Protein AF-0000000068213707 (afdb_homodimer)

Structure (mmCIF, N/CA/C/O backbone):
data_AF-0000000068213707-model_v1
#
loop_
_entity.id
_entity.type
_entity.pdbx_description
1 polymer 'Programmed cell death protein 10 dimerisation domain-containing protein'
#
loop_
_atom_site.group_PDB
_atom_site.id
_atom_site.type_symbol
_atom_site.label_atom_id
_atom_site.label_alt_id
_atom_site.label_comp_id
_atom_site.label_asym_id
_atom_site.label_entity_id
_atom_site.label_seq_id
_atom_site.pdbx_PDB_ins_code
_atom_site.Cartn_x
_atom_site.Cartn_y
_atom_site.Cartn_z
_atom_site.occupancy
_atom_site.B_iso_or_equiv
_atom_site.auth_seq_id
_atom_site.auth_comp_id
_atom_site.auth_asym_id
_atom_site.auth_atom_id
_atom_site.pdbx_PDB_model_num
ATOM 1 N N . MET A 1 1 ? -12.883 -13.383 -18.891 1 27.22 1 MET A N 1
ATOM 2 C CA . MET A 1 1 ? -11.75 -12.531 -18.531 1 27.22 1 MET A CA 1
ATOM 3 C C . MET A 1 1 ? -10.477 -13.016 -19.203 1 27.22 1 MET A C 1
ATOM 5 O O . MET A 1 1 ? -9.953 -14.07 -18.859 1 27.22 1 MET A O 1
ATOM 9 N N . THR A 1 2 ? -10.312 -12.805 -20.391 1 33.91 2 THR A N 1
ATOM 10 C CA . THR A 1 2 ? -9.164 -13.234 -21.188 1 33.91 2 THR A CA 1
ATOM 11 C C . THR A 1 2 ? -7.863 -12.719 -20.594 1 33.91 2 THR A C 1
ATOM 13 O O . THR A 1 2 ? -7.723 -11.523 -20.328 1 33.91 2 THR A O 1
ATOM 16 N N . MET A 1 3 ? -7.152 -13.453 -19.938 1 39.72 3 MET A N 1
ATOM 17 C CA . MET A 1 3 ? -5.832 -13.43 -19.312 1 39.72 3 MET A CA 1
ATOM 18 C C . MET A 1 3 ? -4.848 -12.633 -20.156 1 39.72 3 MET A C 1
ATOM 20 O O . MET A 1 3 ? -3.637 -12.695 -19.938 1 39.72 3 MET A O 1
ATOM 24 N N . GLY A 1 4 ? -5.141 -12.203 -21.312 1 39.91 4 GLY A N 1
ATOM 25 C CA . GLY A 1 4 ? -4.125 -11.914 -22.312 1 39.91 4 GLY A CA 1
ATOM 26 C C . GLY A 1 4 ? -3.174 -10.812 -21.891 1 39.91 4 GLY A C 1
ATOM 27 O O . GLY A 1 4 ? -1.956 -11 -21.891 1 39.91 4 GLY A O 1
ATOM 28 N N . ASP A 1 5 ? -3.576 -9.492 -22.047 1 49.94 5 ASP A N 1
ATOM 29 C CA . ASP A 1 5 ? -2.602 -8.414 -22.188 1 49.94 5 ASP A CA 1
ATOM 30 C C . ASP A 1 5 ? -2.102 -7.934 -20.828 1 49.94 5 ASP A C 1
ATOM 32 O O . ASP A 1 5 ? -1.179 -7.121 -20.75 1 49.94 5 ASP A O 1
ATOM 36 N N . GLU A 1 6 ? -2.645 -8.438 -19.672 1 70.81 6 GLU A N 1
ATOM 37 C CA . GLU A 1 6 ? -2.225 -7.906 -18.375 1 70.81 6 GLU A CA 1
ATOM 38 C C . GLU A 1 6 ? -1.197 -8.82 -17.703 1 70.81 6 GLU A C 1
ATOM 40 O O . GLU A 1 6 ? -1.205 -10.031 -17.922 1 70.81 6 GLU A O 1
ATOM 45 N N . THR A 1 7 ? -0.16 -8.289 -17.219 1 87.69 7 THR A N 1
ATOM 46 C CA . THR A 1 7 ? 0.904 -8.984 -16.5 1 87.69 7 THR A CA 1
ATOM 47 C C . THR A 1 7 ? 0.331 -9.828 -15.375 1 87.69 7 THR A C 1
ATOM 49 O O . THR A 1 7 ? -0.698 -9.484 -14.789 1 87.69 7 THR A O 1
ATOM 52 N N . PRO A 1 8 ? 0.775 -11.078 -15.25 1 95.12 8 PRO A N 1
ATOM 53 C CA . PRO A 1 8 ? 0.293 -11.953 -14.18 1 95.12 8 PRO A CA 1
ATOM 54 C C . PRO A 1 8 ? 0.29 -11.273 -12.812 1 95.12 8 PRO A C 1
ATOM 56 O O . PRO A 1 8 ? -0.502 -11.641 -11.938 1 95.12 8 PRO A O 1
ATOM 59 N N . VAL A 1 9 ? 1.094 -10.273 -12.656 1 96.19 9 VAL A N 1
ATOM 60 C CA . VAL A 1 9 ? 1.19 -9.57 -11.383 1 96.19 9 VAL A CA 1
ATOM 61 C C . VAL A 1 9 ? -0.154 -8.93 -11.039 1 96.19 9 VAL A C 1
ATOM 63 O O . VAL A 1 9 ? -0.53 -8.836 -9.875 1 96.19 9 VAL A O 1
ATOM 66 N N . THR A 1 10 ? -0.855 -8.516 -12.039 1 95.5 10 THR A N 1
ATOM 67 C CA . THR A 1 10 ? -2.158 -7.887 -11.859 1 95.5 10 THR A CA 1
ATOM 68 C C . THR A 1 10 ? -3.104 -8.812 -11.094 1 95.5 10 THR A C 1
ATOM 70 O O . THR A 1 10 ? -3.873 -8.359 -10.242 1 95.5 10 THR A O 1
ATOM 73 N N . THR A 1 11 ? -2.979 -10.055 -11.344 1 93.69 11 THR A N 1
ATOM 74 C CA . THR A 1 11 ? -3.883 -11.031 -10.75 1 93.69 11 THR A CA 1
ATOM 75 C C . THR A 1 11 ? -3.307 -11.578 -9.445 1 93.69 11 THR A C 1
ATOM 77 O O . THR A 1 11 ? -4.055 -11.891 -8.516 1 93.69 11 THR A O 1
ATOM 80 N N . LEU A 1 12 ? -2.078 -11.609 -9.352 1 95.56 12 LEU A N 1
ATOM 81 C CA . LEU A 1 12 ? -1.441 -12.359 -8.281 1 95.56 12 LEU A CA 1
ATOM 82 C C . LEU A 1 12 ? -1.114 -11.445 -7.098 1 95.56 12 LEU A C 1
ATOM 84 O O . LEU A 1 12 ? -0.845 -11.922 -5.996 1 95.56 12 LEU A O 1
ATOM 88 N N . ILE A 1 13 ? -1.154 -10.195 -7.293 1 96.25 13 ILE A N 1
ATOM 89 C CA . ILE A 1 13 ? -0.683 -9.266 -6.27 1 96.25 13 ILE A CA 1
ATOM 90 C C . ILE A 1 13 ? -1.634 -9.289 -5.074 1 96.25 13 ILE A C 1
ATOM 92 O O . ILE A 1 13 ? -1.196 -9.211 -3.926 1 96.25 13 ILE A O 1
ATOM 96 N N . LEU A 1 14 ? -2.922 -9.375 -5.281 1 95.88 14 LEU A N 1
ATOM 97 C CA . LEU A 1 14 ? -3.891 -9.336 -4.191 1 95.88 14 LEU A CA 1
ATOM 98 C C . LEU A 1 14 ? -3.744 -10.562 -3.293 1 95.88 14 LEU A C 1
ATOM 100 O O . LEU A 1 14 ? -3.506 -10.43 -2.092 1 95.88 14 LEU A O 1
ATOM 104 N N . PRO A 1 15 ? -3.775 -11.758 -3.785 1 94.12 15 PRO A N 1
ATOM 105 C CA . PRO A 1 15 ? -3.676 -12.922 -2.904 1 94.12 15 PRO A CA 1
ATOM 106 C C . PRO A 1 15 ? -2.273 -13.109 -2.33 1 94.12 15 PRO A C 1
ATOM 108 O O . PRO A 1 15 ? -2.117 -13.664 -1.241 1 94.12 15 PRO A O 1
ATOM 111 N N . ILE A 1 16 ? -1.273 -12.656 -3.004 1 95.25 16 ILE A N 1
ATOM 112 C CA . ILE A 1 16 ? 0.091 -12.984 -2.605 1 95.25 16 ILE A CA 1
ATOM 113 C C . ILE A 1 16 ? 0.643 -11.883 -1.697 1 95.25 16 ILE A C 1
ATOM 115 O O . ILE A 1 16 ? 1.45 -12.156 -0.806 1 95.25 16 ILE A O 1
ATOM 119 N N . LEU A 1 17 ? 0.229 -10.664 -1.898 1 96.31 17 LEU A N 1
ATOM 120 C CA . LEU A 1 17 ? 0.832 -9.555 -1.167 1 96.31 17 LEU A CA 1
ATOM 121 C C . LEU A 1 17 ? -0.151 -8.977 -0.157 1 96.31 17 LEU A C 1
ATOM 123 O O . LEU A 1 17 ? 0.104 -9 1.049 1 96.31 17 LEU A O 1
ATOM 127 N N . ILE A 1 18 ? -1.309 -8.555 -0.6 1 96.94 18 ILE A N 1
ATOM 128 C CA . ILE A 1 18 ? -2.211 -7.746 0.219 1 96.94 18 ILE A CA 1
ATOM 129 C C . ILE A 1 18 ? -2.924 -8.641 1.231 1 96.94 18 ILE A C 1
ATOM 131 O O . ILE A 1 18 ? -2.98 -8.32 2.42 1 96.94 18 ILE A O 1
ATOM 135 N N . ARG A 1 19 ? -3.43 -9.789 0.794 1 94.81 19 ARG A N 1
ATOM 136 C CA . ARG A 1 19 ? -4.246 -10.633 1.661 1 94.81 19 ARG A CA 1
ATOM 137 C C . ARG A 1 19 ? -3.439 -11.133 2.854 1 94.81 19 ARG A C 1
ATOM 139 O O . ARG A 1 19 ? -3.912 -11.094 3.99 1 94.81 19 ARG A O 1
ATOM 146 N N . PRO A 1 20 ? -2.262 -11.656 2.605 1 94 20 PRO A N 1
ATOM 147 C CA . PRO A 1 20 ? -1.48 -12.078 3.77 1 94 20 PRO A CA 1
ATOM 148 C C . PRO A 1 20 ? -1.252 -10.945 4.77 1 94 20 PRO A C 1
ATOM 150 O O . PRO A 1 20 ? -1.268 -11.18 5.98 1 94 20 PRO A O 1
ATOM 153 N N . ILE A 1 21 ? -0.995 -9.742 4.34 1 95.94 21 ILE A N 1
ATOM 154 C CA . ILE A 1 21 ? -0.809 -8.594 5.223 1 95.94 21 ILE A CA 1
ATOM 155 C C . ILE A 1 21 ? -2.084 -8.352 6.027 1 95.94 21 ILE A C 1
ATOM 157 O O . ILE A 1 21 ? -2.029 -8.172 7.246 1 95.94 21 ILE A O 1
ATOM 161 N N . LEU A 1 22 ? -3.186 -8.344 5.32 1 95.88 22 LEU A N 1
ATOM 162 C CA . LEU A 1 22 ? -4.461 -8.125 5.992 1 95.88 22 LEU A CA 1
ATOM 163 C C . LEU A 1 22 ? -4.746 -9.242 6.996 1 95.88 22 LEU A C 1
ATOM 165 O O . LEU A 1 22 ? -5.32 -8.992 8.055 1 95.88 22 LEU A O 1
ATOM 169 N N . SER A 1 23 ? -4.379 -10.484 6.652 1 93.25 23 SER A N 1
ATOM 170 C CA . SER A 1 23 ? -4.562 -11.594 7.578 1 93.25 23 SER A CA 1
ATOM 171 C C . SER A 1 23 ? -3.789 -11.375 8.875 1 93.25 23 SER A C 1
ATOM 173 O O . SER A 1 23 ? -4.277 -11.695 9.961 1 93.25 23 SER A O 1
ATOM 175 N N . GLN A 1 24 ? -2.621 -10.875 8.812 1 93.31 24 GLN A N 1
ATOM 176 C CA . GLN A 1 24 ? -1.829 -10.57 9.992 1 93.31 24 GLN A CA 1
ATOM 177 C C . GLN A 1 24 ? -2.48 -9.461 10.812 1 93.31 24 GLN A C 1
ATOM 179 O O . GLN A 1 24 ? -2.49 -9.516 12.047 1 93.31 24 GLN A O 1
ATOM 184 N N . LEU A 1 25 ? -3.033 -8.484 10.102 1 95.38 25 LEU A N 1
ATOM 185 C CA . LEU A 1 25 ? -3.641 -7.336 10.773 1 95.38 25 LEU A CA 1
ATOM 186 C C . LEU A 1 25 ? -4.977 -7.719 11.406 1 95.38 25 LEU A C 1
ATOM 188 O O . LEU A 1 25 ? -5.469 -7.023 12.297 1 95.38 25 LEU A O 1
ATOM 192 N N . GLU A 1 26 ? -5.562 -8.781 10.906 1 93.94 26 GLU A N 1
ATOM 193 C CA . GLU A 1 26 ? -6.84 -9.266 11.422 1 93.94 26 GLU A CA 1
ATOM 194 C C . GLU A 1 26 ? -6.734 -9.656 12.891 1 93.94 26 GLU A C 1
ATOM 196 O O . GLU A 1 26 ? -7.715 -9.578 13.633 1 93.94 26 GLU A O 1
ATOM 201 N N . LYS A 1 27 ? -5.566 -10.086 13.281 1 93.38 27 LYS A N 1
ATOM 202 C CA . LYS A 1 27 ? -5.32 -10.438 14.68 1 93.38 27 LYS A CA 1
ATOM 203 C C . LYS A 1 27 ? -5.48 -9.219 15.586 1 93.38 27 LYS A C 1
ATOM 205 O O . LYS A 1 27 ? -5.785 -9.367 16.781 1 93.38 27 LYS A O 1
ATOM 210 N N . GLN A 1 28 ? -5.29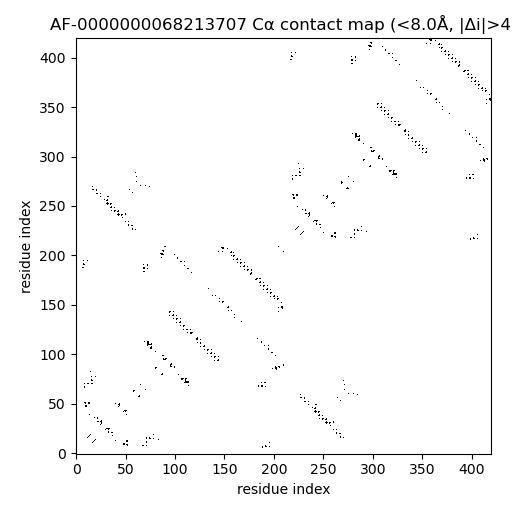3 -8.008 15.094 1 91.44 28 GLN A N 1
ATOM 211 C CA . GLN A 1 28 ? -5.41 -6.777 15.867 1 91.44 28 GLN A CA 1
ATOM 212 C C . GLN A 1 28 ? -6.848 -6.266 15.875 1 91.44 28 GLN A C 1
ATOM 214 O O . GLN A 1 28 ? -7.398 -5.961 16.938 1 91.44 28 GLN A O 1
ATOM 219 N N . ASP A 1 29 ? -7.375 -6.223 14.734 1 92.94 29 ASP A N 1
ATOM 220 C CA . ASP A 1 29 ? -8.773 -5.82 14.641 1 92.94 29 ASP A CA 1
ATOM 221 C C . ASP A 1 29 ? -9.477 -6.527 13.484 1 92.94 29 ASP A C 1
ATOM 223 O O . ASP A 1 29 ? -9.25 -6.199 12.32 1 92.94 29 ASP A O 1
ATOM 227 N N . MET A 1 30 ? -10.383 -7.371 13.766 1 94.44 30 MET A N 1
ATOM 228 C CA . MET A 1 30 ? -11.078 -8.203 12.789 1 94.44 30 MET A CA 1
ATOM 229 C C . MET A 1 30 ? -12.055 -7.371 11.953 1 94.44 30 MET A C 1
ATOM 231 O O . MET A 1 30 ? -12.117 -7.523 10.734 1 94.44 30 MET A O 1
ATOM 235 N N . SER A 1 31 ? -12.758 -6.504 12.578 1 96.19 31 SER A N 1
ATOM 236 C CA . SER A 1 31 ? -13.797 -5.727 11.898 1 96.19 31 SER A CA 1
ATOM 237 C C . SER A 1 31 ? -13.195 -4.789 10.859 1 96.19 31 SER A C 1
ATOM 239 O O . SER A 1 31 ? -13.625 -4.781 9.703 1 96.19 31 SER A O 1
ATOM 241 N N . ALA A 1 32 ? -12.227 -4.023 11.297 1 96.19 32 ALA A N 1
ATOM 242 C CA . ALA A 1 32 ? -11.602 -3.07 10.383 1 96.19 32 ALA A CA 1
ATOM 243 C C . ALA A 1 32 ? -10.914 -3.789 9.227 1 96.19 32 ALA A C 1
ATOM 245 O O . ALA A 1 32 ? -11.008 -3.359 8.078 1 96.19 32 ALA A O 1
ATOM 246 N N . THR A 1 33 ? -10.242 -4.875 9.508 1 96.62 33 THR A N 1
ATOM 247 C CA . THR A 1 33 ? -9.516 -5.621 8.484 1 96.62 33 THR A CA 1
ATOM 248 C C . THR A 1 33 ? -10.492 -6.285 7.512 1 96.62 33 THR A C 1
ATOM 250 O O . THR A 1 33 ? -10.227 -6.348 6.309 1 96.62 33 THR A O 1
ATOM 253 N N . HIS A 1 34 ? -11.555 -6.809 8.008 1 96.5 34 HIS A N 1
ATOM 254 C CA . HIS A 1 34 ? -12.57 -7.418 7.156 1 96.5 34 HIS A CA 1
ATOM 255 C C . HIS A 1 34 ? -13.133 -6.406 6.164 1 96.5 34 HIS A C 1
ATOM 257 O O . HIS A 1 34 ? -13.391 -6.742 5.004 1 96.5 34 HIS A O 1
ATOM 263 N N . THR A 1 35 ? -13.336 -5.188 6.633 1 97.94 35 THR A N 1
ATOM 264 C CA . THR A 1 35 ? -13.828 -4.109 5.777 1 97.94 35 THR A CA 1
ATOM 265 C C . THR A 1 35 ? -12.883 -3.887 4.602 1 97.94 35 THR A C 1
ATOM 267 O O . THR A 1 35 ? -13.32 -3.801 3.453 1 97.94 35 THR A O 1
ATOM 270 N N . LEU A 1 36 ? -11.57 -3.855 4.879 1 97.62 36 LEU A N 1
ATOM 271 C CA . LEU A 1 36 ? -10.578 -3.646 3.826 1 97.62 36 LEU A CA 1
ATOM 272 C C . LEU A 1 36 ? -10.5 -4.863 2.91 1 97.62 36 LEU A C 1
ATOM 274 O O . LEU A 1 36 ? -10.414 -4.723 1.688 1 97.62 36 LEU A O 1
ATOM 278 N N . ARG A 1 37 ? -10.492 -6.027 3.494 1 96.69 37 ARG A N 1
ATOM 279 C CA . ARG A 1 37 ? -10.414 -7.258 2.715 1 96.69 37 ARG A CA 1
ATOM 280 C C . ARG A 1 37 ? -11.555 -7.344 1.706 1 96.69 37 ARG A C 1
ATOM 282 O O . ARG A 1 37 ? -11.328 -7.625 0.527 1 96.69 37 ARG A O 1
ATOM 289 N N . ALA A 1 38 ? -12.773 -7.121 2.184 1 97.62 38 ALA A N 1
ATOM 290 C CA . ALA A 1 38 ? -13.953 -7.168 1.324 1 97.62 38 ALA A CA 1
ATOM 291 C C . ALA A 1 38 ? -13.875 -6.105 0.23 1 97.62 38 ALA A C 1
ATOM 293 O O . ALA A 1 38 ? -14.242 -6.363 -0.919 1 97.62 38 ALA A O 1
ATOM 294 N N . ALA A 1 39 ? -13.445 -4.945 0.583 1 98.44 39 ALA A N 1
ATOM 295 C CA . ALA A 1 39 ? -13.359 -3.838 -0.367 1 98.44 39 ALA A CA 1
ATOM 296 C C . ALA A 1 39 ? -12.328 -4.125 -1.452 1 98.44 39 ALA A C 1
ATOM 298 O O . ALA A 1 39 ? -12.562 -3.842 -2.629 1 98.44 39 ALA A O 1
ATOM 299 N N . PHE A 1 40 ? -11.156 -4.684 -1.078 1 97.94 40 PHE A N 1
ATOM 300 C CA . PHE A 1 40 ? -10.133 -5.047 -2.055 1 97.94 40 PHE A CA 1
ATOM 301 C C . PHE A 1 40 ? -10.672 -6.078 -3.039 1 97.94 40 PHE A C 1
ATOM 303 O O . PHE A 1 40 ? -10.453 -5.965 -4.246 1 97.94 40 PHE A O 1
ATOM 310 N N . THR A 1 41 ? -11.344 -7.059 -2.504 1 96.31 41 THR A N 1
ATOM 311 C CA . THR A 1 41 ? -11.898 -8.109 -3.346 1 96.31 41 THR A CA 1
ATOM 312 C C . THR A 1 41 ? -12.93 -7.539 -4.316 1 96.31 41 THR A C 1
ATOM 314 O O . THR A 1 41 ? -12.875 -7.809 -5.52 1 96.31 41 THR A O 1
ATOM 317 N N . LYS A 1 42 ? -13.82 -6.734 -3.812 1 97.56 42 LYS A N 1
ATOM 318 C CA . LYS A 1 42 ? -14.867 -6.137 -4.633 1 97.56 42 LYS A CA 1
ATOM 319 C C . LYS A 1 42 ? -14.281 -5.195 -5.68 1 97.56 42 LYS A C 1
ATOM 321 O O . LYS A 1 42 ? -14.672 -5.242 -6.848 1 97.56 42 LYS A O 1
ATOM 326 N N . ALA A 1 43 ? -13.391 -4.324 -5.23 1 97.62 43 ALA A N 1
ATOM 327 C CA . ALA A 1 43 ? -12.789 -3.348 -6.137 1 97.62 43 ALA A CA 1
ATOM 328 C C . ALA A 1 43 ? -12 -4.039 -7.246 1 97.62 43 ALA A C 1
ATOM 330 O O . ALA A 1 43 ? -12.07 -3.633 -8.406 1 97.62 43 ALA A O 1
ATOM 331 N N . GLU A 1 44 ? -11.242 -5.09 -6.895 1 96.25 44 GLU A N 1
ATOM 332 C CA . GLU A 1 44 ? -10.445 -5.82 -7.871 1 96.25 44 GLU A CA 1
ATOM 333 C C . GLU A 1 44 ? -11.336 -6.547 -8.883 1 96.25 44 GLU A C 1
ATOM 335 O O . GLU A 1 44 ? -10.969 -6.688 -10.047 1 96.25 44 GLU A O 1
ATOM 340 N N . THR A 1 45 ? -12.445 -7.066 -8.477 1 94.62 45 THR A N 1
ATOM 341 C CA . THR A 1 45 ? -13.398 -7.719 -9.359 1 94.62 45 THR A CA 1
ATOM 342 C C . THR A 1 45 ? -14.008 -6.715 -10.336 1 94.62 45 THR A C 1
ATOM 344 O O . THR A 1 45 ? -14.203 -7.027 -11.516 1 94.62 45 THR A O 1
ATOM 347 N N . THR A 1 46 ? -14.266 -5.504 -9.906 1 95.5 46 THR A N 1
ATOM 348 C CA . THR A 1 46 ? -14.883 -4.449 -10.711 1 95.5 46 THR A CA 1
ATOM 349 C C . THR A 1 46 ? -13.867 -3.863 -11.688 1 95.5 46 THR A C 1
ATOM 351 O O . THR A 1 46 ? -14.211 -3.582 -12.844 1 95.5 46 THR A O 1
ATOM 354 N N . TYR A 1 47 ? -12.695 -3.701 -11.227 1 95.62 47 TYR A N 1
ATOM 355 C CA . TYR A 1 47 ? -11.617 -3.131 -12.031 1 95.62 47 TYR A CA 1
ATOM 356 C C . TYR A 1 47 ? -10.312 -3.887 -11.812 1 95.62 47 TYR A C 1
ATOM 358 O O . TYR A 1 47 ? -9.453 -3.447 -11.047 1 95.62 47 TYR A O 1
ATOM 366 N N . PRO A 1 48 ? -10.156 -4.945 -12.594 1 94.25 48 PRO A N 1
ATOM 367 C CA . PRO A 1 48 ? -8.938 -5.734 -12.453 1 94.25 48 PRO A CA 1
ATOM 368 C C . PRO A 1 48 ? -7.672 -4.902 -12.664 1 94.25 48 PRO A C 1
ATOM 370 O O . PRO A 1 48 ? -7.551 -4.191 -13.664 1 94.25 48 PRO A O 1
ATOM 373 N N . GLY A 1 49 ? -6.777 -4.934 -11.742 1 95.5 49 GLY A N 1
ATOM 374 C CA . GLY A 1 49 ? -5.535 -4.18 -11.82 1 95.5 49 GLY A CA 1
ATOM 375 C C . GLY A 1 49 ? -5.469 -3.041 -10.82 1 95.5 49 GLY A C 1
ATOM 376 O O . GLY A 1 49 ? -4.402 -2.453 -10.617 1 95.5 49 GLY A O 1
ATOM 377 N N . LEU A 1 50 ? -6.512 -2.783 -10.141 1 96.94 50 LEU A N 1
ATOM 378 C CA . LEU A 1 50 ? -6.582 -1.648 -9.227 1 96.94 50 LEU A CA 1
ATOM 379 C C . LEU A 1 50 ? -5.617 -1.825 -8.055 1 96.94 50 LEU A C 1
ATOM 381 O O . LEU A 1 50 ? -4.977 -0.864 -7.625 1 96.94 50 LEU A O 1
ATOM 385 N N . THR A 1 51 ? -5.547 -3.037 -7.508 1 97.69 51 THR A N 1
ATOM 386 C CA . THR A 1 51 ? -4.648 -3.303 -6.391 1 97.69 51 THR A CA 1
ATOM 387 C C . THR A 1 51 ? -3.199 -3.029 -6.781 1 97.69 51 THR A C 1
ATOM 389 O O . THR A 1 51 ? -2.451 -2.408 -6.023 1 97.69 51 THR A O 1
ATOM 392 N N . LEU A 1 52 ? -2.869 -3.488 -7.945 1 97.12 52 LEU A N 1
ATOM 393 C CA . LEU A 1 52 ? -1.519 -3.238 -8.438 1 97.12 52 LEU A CA 1
ATOM 394 C C . LEU A 1 52 ? -1.261 -1.743 -8.586 1 97.12 52 LEU A C 1
ATOM 396 O O . LEU A 1 52 ? -0.203 -1.249 -8.188 1 97.12 52 LEU A O 1
ATOM 400 N N . ASP A 1 53 ? -2.148 -1.022 -9.148 1 97.06 53 ASP A N 1
ATOM 401 C CA . ASP A 1 53 ? -2.01 0.419 -9.336 1 97.06 53 ASP A CA 1
ATOM 402 C C . ASP A 1 53 ? -1.824 1.128 -7.996 1 97.06 53 ASP A C 1
ATOM 404 O O . ASP A 1 53 ? -1.033 2.068 -7.891 1 97.06 53 ASP A O 1
ATOM 408 N N . LEU A 1 54 ? -2.586 0.715 -6.988 1 97.81 54 LEU A N 1
ATOM 409 C CA . LEU A 1 54 ? -2.459 1.305 -5.66 1 97.81 54 LEU A CA 1
ATOM 410 C C . LEU A 1 54 ? -1.064 1.067 -5.094 1 97.81 54 LEU A C 1
ATOM 412 O O . LEU A 1 54 ? -0.425 1.998 -4.598 1 97.81 54 LEU A O 1
ATOM 416 N N . VAL A 1 55 ? -0.642 -0.185 -5.168 1 98 55 VAL A N 1
ATOM 417 C CA . VAL A 1 55 ? 0.666 -0.545 -4.633 1 98 55 VAL A CA 1
ATOM 418 C C . VAL A 1 55 ? 1.757 0.234 -5.363 1 98 55 VAL A C 1
ATOM 420 O O . VAL A 1 55 ? 2.664 0.784 -4.734 1 98 55 VAL A O 1
ATOM 423 N N . LEU A 1 56 ? 1.684 0.321 -6.695 1 97.12 56 LEU A N 1
ATOM 424 C CA . LEU A 1 56 ? 2.656 1.08 -7.473 1 97.12 56 LEU A CA 1
ATOM 425 C C . LEU A 1 56 ? 2.605 2.561 -7.109 1 97.12 56 LEU A C 1
ATOM 427 O O . LEU A 1 56 ? 3.637 3.238 -7.102 1 97.12 56 LEU A O 1
ATOM 431 N N . GLY A 1 57 ? 1.401 3.102 -6.859 1 96.81 57 GLY A N 1
ATOM 432 C CA . GLY A 1 57 ? 1.267 4.477 -6.402 1 96.81 57 GLY A CA 1
ATOM 433 C C . GLY A 1 57 ? 1.997 4.746 -5.098 1 96.81 57 GLY A C 1
ATOM 434 O O . GLY A 1 57 ? 2.668 5.77 -4.957 1 96.81 57 GLY A O 1
ATOM 435 N N . ILE A 1 58 ? 1.843 3.832 -4.168 1 97.5 58 ILE A N 1
ATOM 436 C CA . ILE A 1 58 ? 2.506 3.961 -2.875 1 97.5 58 ILE A CA 1
ATOM 437 C C . ILE A 1 58 ? 4.02 3.969 -3.07 1 97.5 58 ILE A C 1
ATOM 439 O O . ILE A 1 58 ? 4.723 4.812 -2.504 1 97.5 58 ILE A O 1
ATOM 443 N N . LEU A 1 59 ? 4.531 3.041 -3.875 1 97.25 59 LEU A N 1
ATOM 444 C CA . LEU A 1 59 ? 5.965 2.949 -4.125 1 97.25 59 LEU A CA 1
ATOM 445 C C . LEU A 1 59 ? 6.477 4.203 -4.828 1 97.25 59 LEU A C 1
ATOM 447 O O . LEU A 1 59 ? 7.535 4.727 -4.477 1 97.25 59 LEU A O 1
ATOM 451 N N . LYS A 1 60 ? 5.738 4.668 -5.762 1 96 60 LYS A N 1
ATOM 452 C CA . LYS A 1 60 ? 6.125 5.852 -6.523 1 96 60 LYS A CA 1
ATOM 453 C C . LYS A 1 60 ? 6.242 7.074 -5.621 1 96 60 LYS A C 1
ATOM 455 O O . LYS A 1 60 ? 7.184 7.859 -5.746 1 96 60 LYS A O 1
ATOM 460 N N . GLN A 1 61 ? 5.328 7.266 -4.738 1 94.19 61 GLN A 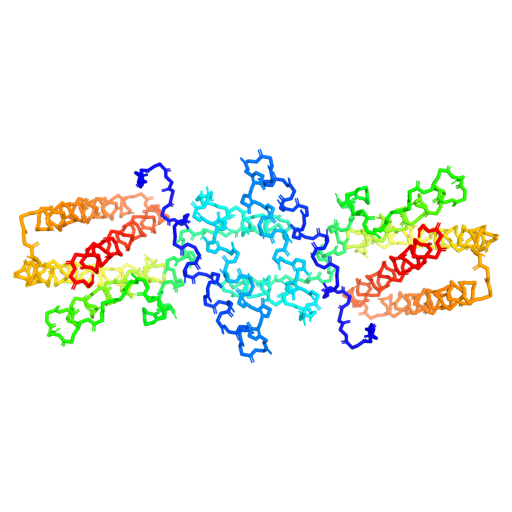N 1
ATOM 461 C CA . GLN A 1 61 ? 5.336 8.414 -3.838 1 94.19 61 GLN A CA 1
ATOM 462 C C . GLN A 1 61 ? 6.535 8.367 -2.895 1 94.19 61 GLN A C 1
ATOM 464 O O . GLN A 1 61 ? 6.973 9.398 -2.387 1 94.19 61 GLN A O 1
ATOM 469 N N . GLY A 1 62 ? 7.004 7.203 -2.615 1 92.62 62 GLY A N 1
ATOM 470 C CA . GLY A 1 62 ? 8.203 7.051 -1.805 1 92.62 62 GLY A CA 1
ATOM 471 C C . GLY A 1 62 ? 9.477 7.039 -2.625 1 92.62 62 GLY A C 1
ATOM 472 O O . GLY A 1 62 ? 10.562 6.812 -2.09 1 92.62 62 GLY A O 1
ATOM 473 N N . ASP A 1 63 ? 9.391 7.238 -3.936 1 92.94 63 ASP A N 1
ATOM 474 C CA . ASP A 1 63 ? 10.516 7.191 -4.863 1 92.94 63 ASP A CA 1
ATOM 475 C C . ASP A 1 63 ? 11.227 5.84 -4.789 1 92.94 63 ASP A C 1
ATOM 477 O O . ASP A 1 63 ? 12.453 5.785 -4.656 1 92.94 63 ASP A O 1
ATOM 481 N N . LEU A 1 64 ? 10.398 4.824 -4.719 1 94.31 64 LEU A N 1
ATOM 482 C CA . LEU A 1 64 ? 10.914 3.461 -4.621 1 94.31 64 LEU A CA 1
ATOM 483 C C . LEU A 1 64 ? 10.719 2.713 -5.938 1 94.31 64 LEU A C 1
ATOM 485 O O . LEU A 1 64 ? 9.703 2.9 -6.617 1 94.31 64 LEU A O 1
ATOM 489 N N . THR A 1 65 ? 11.719 1.935 -6.32 1 92.75 65 THR A N 1
ATOM 490 C CA . THR A 1 65 ? 11.641 1.093 -7.512 1 92.75 65 THR A CA 1
ATOM 491 C C . THR A 1 65 ? 11.812 -0.379 -7.145 1 92.75 65 THR A C 1
ATOM 493 O O . THR A 1 65 ? 12.773 -0.751 -6.477 1 92.75 65 THR A O 1
ATOM 496 N N . VAL A 1 66 ? 10.883 -1.12 -7.523 1 94.38 66 VAL A N 1
ATOM 497 C CA . VAL A 1 66 ? 10.891 -2.551 -7.234 1 94.38 66 VAL A CA 1
ATOM 498 C C . VAL A 1 66 ? 10.523 -3.334 -8.492 1 94.38 66 VAL A C 1
ATOM 500 O O . VAL A 1 66 ? 9.656 -2.918 -9.258 1 94.38 66 VAL A O 1
ATOM 503 N N . ASN A 1 67 ? 11.234 -4.379 -8.812 1 95.81 67 ASN A N 1
ATOM 504 C CA . ASN A 1 67 ? 10.789 -5.34 -9.812 1 95.81 67 ASN A CA 1
ATOM 505 C C . ASN A 1 67 ? 9.625 -6.184 -9.305 1 95.81 67 ASN A C 1
ATOM 507 O O . ASN A 1 67 ? 9.828 -7.137 -8.547 1 95.81 67 ASN A O 1
ATOM 511 N N . MET A 1 68 ? 8.438 -5.859 -9.734 1 96 68 MET A N 1
ATOM 512 C CA . MET A 1 68 ? 7.227 -6.484 -9.203 1 96 68 MET A CA 1
ATOM 513 C C . MET A 1 68 ? 7.18 -7.969 -9.562 1 96 68 MET A C 1
ATOM 515 O O . MET A 1 68 ? 6.668 -8.781 -8.789 1 96 68 MET A O 1
ATOM 519 N N . ASN A 1 69 ? 7.668 -8.297 -10.75 1 97.44 69 ASN A N 1
ATOM 520 C CA . ASN A 1 69 ? 7.711 -9.711 -11.117 1 97.44 69 ASN A CA 1
ATOM 521 C C . ASN A 1 69 ? 8.57 -10.516 -10.141 1 97.44 69 ASN A C 1
ATOM 523 O O . ASN A 1 69 ? 8.133 -11.547 -9.633 1 97.44 69 ASN A O 1
ATOM 527 N N . GLU A 1 70 ? 9.695 -10.008 -9.914 1 97.69 70 GLU A N 1
ATOM 528 C CA . GLU A 1 70 ? 10.625 -10.648 -8.992 1 97.69 70 GLU A CA 1
ATOM 529 C C . GLU A 1 70 ? 10.039 -10.742 -7.59 1 97.69 70 GLU A C 1
ATOM 531 O O . GLU A 1 70 ? 10.086 -11.805 -6.961 1 97.69 70 GLU A O 1
ATOM 536 N N . SER A 1 71 ? 9.539 -9.641 -7.086 1 97.31 71 SER A N 1
ATOM 537 C CA . SER A 1 71 ? 9.039 -9.562 -5.719 1 97.31 71 SER A CA 1
ATOM 538 C C . SER A 1 71 ? 7.859 -10.508 -5.504 1 97.31 71 SER A C 1
ATOM 540 O O . SER A 1 71 ? 7.812 -11.234 -4.508 1 97.31 71 SER A O 1
ATOM 542 N N . ILE A 1 72 ? 6.906 -10.516 -6.43 1 97.56 72 ILE A N 1
ATOM 543 C CA . ILE A 1 72 ? 5.715 -11.344 -6.293 1 97.56 72 ILE A CA 1
ATOM 544 C C . ILE A 1 72 ? 6.098 -12.82 -6.371 1 97.56 72 ILE A C 1
ATOM 546 O O . ILE A 1 72 ? 5.555 -13.648 -5.641 1 97.56 72 ILE A O 1
ATOM 550 N N . LEU A 1 73 ? 6.996 -13.109 -7.297 1 97.94 73 LEU A N 1
ATOM 551 C CA . LEU A 1 73 ? 7.457 -14.492 -7.41 1 97.94 73 LEU A CA 1
ATOM 552 C C . LEU A 1 73 ? 8.094 -14.961 -6.109 1 97.94 73 LEU A C 1
ATOM 554 O O . LEU A 1 73 ? 7.812 -16.062 -5.633 1 97.94 73 LEU A O 1
ATOM 558 N N . ARG A 1 74 ? 8.914 -14.188 -5.523 1 96.81 74 ARG A N 1
ATOM 559 C CA . ARG A 1 74 ? 9.562 -14.508 -4.258 1 96.81 74 ARG A CA 1
ATOM 560 C C . ARG A 1 74 ? 8.531 -14.695 -3.148 1 96.81 74 ARG A C 1
ATOM 562 O O . ARG A 1 74 ? 8.609 -15.648 -2.373 1 96.81 74 ARG A O 1
ATOM 569 N N . LEU A 1 75 ? 7.629 -13.836 -3.131 1 96.38 75 LEU A N 1
ATOM 570 C CA . LEU A 1 75 ? 6.617 -13.859 -2.078 1 96.38 75 LEU A CA 1
ATOM 571 C C . LEU A 1 75 ? 5.719 -15.086 -2.213 1 96.38 75 LEU A C 1
ATOM 573 O O . LEU A 1 75 ? 5.195 -15.586 -1.218 1 96.38 75 LEU A O 1
ATOM 577 N N . GLN A 1 76 ? 5.527 -15.555 -3.385 1 95.5 76 GLN A N 1
ATOM 578 C CA . GLN A 1 76 ? 4.742 -16.766 -3.617 1 95.5 76 GLN A CA 1
ATOM 579 C C . GLN A 1 76 ? 5.23 -17.906 -2.742 1 95.5 76 GLN A C 1
ATOM 581 O O . GLN A 1 76 ? 4.43 -18.734 -2.285 1 95.5 76 GLN A O 1
ATOM 586 N N . GLY A 1 77 ? 6.461 -17.906 -2.502 1 93.12 77 GLY A N 1
ATOM 587 C CA . GLY A 1 77 ? 7.043 -18.984 -1.714 1 93.12 77 GLY A CA 1
ATOM 588 C C . GLY A 1 77 ? 6.711 -18.891 -0.237 1 93.12 77 GLY A C 1
ATOM 589 O O . GLY A 1 77 ? 6.852 -19.859 0.501 1 93.12 77 GLY A O 1
ATOM 590 N N . THR A 1 78 ? 6.266 -17.75 0.219 1 90.88 78 THR A N 1
ATOM 591 C CA . THR A 1 78 ? 6.023 -17.531 1.641 1 90.88 78 THR A CA 1
ATOM 592 C C . THR A 1 78 ? 4.535 -17.641 1.96 1 90.88 78 THR A C 1
ATOM 594 O O . THR A 1 78 ? 4.148 -17.688 3.129 1 90.88 78 THR A O 1
ATOM 597 N N . VAL A 1 79 ? 3.779 -17.703 0.92 1 88.06 79 VAL A N 1
ATOM 598 C CA . VAL A 1 79 ? 2.336 -17.781 1.118 1 88.06 79 VAL A CA 1
ATOM 599 C C . VAL A 1 79 ? 1.901 -19.25 1.159 1 88.06 79 VAL A C 1
ATOM 601 O O . VAL A 1 79 ? 2.416 -20.078 0.406 1 88.06 79 VAL A O 1
ATOM 604 N N . SER A 1 80 ? 1.14 -19.453 2.121 1 77.19 80 SER A N 1
ATOM 605 C CA . SER A 1 80 ? 0.603 -20.812 2.184 1 77.19 80 SER A CA 1
ATOM 606 C C . SER A 1 80 ? -0.665 -20.938 1.346 1 77.19 80 SER A C 1
ATOM 608 O O . SER A 1 80 ? -1.565 -20.109 1.438 1 77.19 80 SER A O 1
ATOM 610 N N . ASP A 1 81 ? -0.629 -21.922 0.559 1 68 81 ASP A N 1
ATOM 611 C CA . ASP A 1 81 ? -1.812 -22.172 -0.26 1 68 81 ASP A CA 1
ATOM 612 C C . ASP A 1 81 ? -3.043 -22.406 0.611 1 68 81 ASP A C 1
ATOM 614 O O . ASP A 1 81 ? -4.176 -22.188 0.172 1 68 81 ASP A O 1
ATOM 618 N N . SER A 1 82 ? -2.754 -22.828 1.7 1 64.56 82 SER A N 1
ATOM 619 C CA . SER A 1 82 ? -3.885 -23.047 2.596 1 64.56 82 SER A CA 1
ATOM 620 C C . SER A 1 82 ? -4.582 -21.734 2.932 1 64.56 82 SER A C 1
ATOM 622 O O . SER A 1 82 ? -5.762 -21.734 3.295 1 64.56 82 SER A O 1
ATOM 624 N N . ASP A 1 83 ? -3.867 -20.844 2.645 1 68.31 83 ASP A N 1
ATOM 625 C CA . ASP A 1 83 ? -4.398 -19.531 3.027 1 68.31 83 ASP A CA 1
ATOM 626 C C . ASP A 1 83 ? -5.188 -18.906 1.883 1 68.31 83 ASP A C 1
ATOM 628 O O . ASP A 1 83 ? -5.984 -17.984 2.102 1 68.31 83 ASP A O 1
ATOM 632 N N . ILE A 1 84 ? -4.898 -19.531 0.777 1 80.12 84 ILE A N 1
ATOM 633 C CA . ILE A 1 84 ? -5.629 -19.016 -0.374 1 80.12 84 ILE A CA 1
ATOM 634 C C . ILE A 1 84 ? -6.742 -19.984 -0.764 1 80.12 84 ILE A C 1
ATOM 636 O O . ILE A 1 84 ? -6.551 -20.844 -1.627 1 80.12 84 ILE A O 1
ATOM 640 N N . VAL A 1 85 ? -7.828 -19.812 -0.204 1 79.44 85 VAL A N 1
ATOM 641 C CA . VAL A 1 85 ? -8.938 -20.766 -0.254 1 79.44 85 VAL A CA 1
ATOM 642 C C . VAL A 1 85 ? -9.398 -20.953 -1.698 1 79.44 85 VAL A C 1
ATOM 644 O O . VAL A 1 85 ? -9.805 -22.047 -2.096 1 79.44 85 VAL A O 1
ATOM 647 N N . GLU A 1 86 ? -9.188 -19.938 -2.432 1 85 86 GLU A N 1
ATOM 648 C CA . GLU A 1 86 ? -9.672 -19.984 -3.809 1 85 86 GLU A CA 1
ATOM 649 C C . GLU A 1 86 ? -8.836 -20.922 -4.66 1 85 86 GLU A C 1
ATOM 651 O O . GLU A 1 86 ? -9.297 -21.422 -5.688 1 85 86 GLU A O 1
ATOM 656 N N . TYR A 1 87 ? -7.629 -21.219 -4.215 1 89.56 87 TYR A N 1
ATOM 657 C CA . TYR A 1 87 ? -6.734 -22.047 -5.016 1 89.56 87 TYR A CA 1
ATOM 658 C C . TYR A 1 87 ? -6.441 -23.375 -4.316 1 89.56 87 TYR A C 1
ATOM 660 O O . TYR A 1 87 ? -5.344 -23.922 -4.445 1 89.56 87 TYR A O 1
ATOM 668 N N . ARG A 1 88 ? -7.418 -23.781 -3.578 1 92.06 88 ARG A N 1
ATOM 669 C CA . ARG A 1 88 ? -7.301 -25.062 -2.895 1 92.06 88 ARG A CA 1
ATOM 670 C C . ARG A 1 88 ? -8.586 -25.875 -3.035 1 92.06 88 ARG A C 1
ATOM 672 O O . ARG A 1 88 ? -9.68 -25.328 -2.908 1 92.06 88 ARG A O 1
ATOM 679 N N . LEU A 1 89 ? -8.336 -27.109 -3.277 1 94.31 89 LEU A N 1
ATOM 680 C CA . LEU A 1 89 ? -9.461 -28.031 -3.391 1 94.31 89 LEU A CA 1
ATOM 681 C C . LEU A 1 89 ? -9.844 -28.594 -2.025 1 94.31 89 LEU A C 1
ATOM 683 O O . LEU A 1 89 ? -8.977 -28.906 -1.21 1 94.31 89 LEU A O 1
ATOM 687 N N . ASN A 1 90 ? -11.164 -28.812 -1.799 1 93.31 90 ASN A N 1
ATOM 688 C CA . ASN A 1 90 ? -11.656 -29.25 -0.496 1 93.31 90 ASN A CA 1
ATOM 689 C C . ASN A 1 90 ? -12.039 -30.719 -0.504 1 93.31 90 ASN A C 1
ATOM 691 O O . ASN A 1 90 ? -12.312 -31.312 0.548 1 93.31 90 ASN A O 1
ATOM 695 N N . ARG A 1 91 ? -12 -31.344 -1.644 1 93.75 91 ARG A N 1
ATOM 696 C CA . ARG A 1 91 ? -12.375 -32.75 -1.742 1 93.75 91 ARG A CA 1
ATOM 697 C C . ARG A 1 91 ? -11.352 -33.656 -1.047 1 93.75 91 ARG A C 1
ATOM 699 O O . ARG A 1 91 ? -10.148 -33.406 -1.139 1 93.75 91 ARG A O 1
ATOM 706 N N . SER A 1 92 ? -11.797 -34.656 -0.396 1 94.19 92 SER A N 1
ATOM 707 C CA . SER A 1 92 ? -10.961 -35.5 0.464 1 94.19 92 SER A CA 1
ATOM 708 C C . SER A 1 92 ? -10.258 -36.594 -0.335 1 94.19 92 SER A C 1
ATOM 710 O O . SER A 1 92 ? -9.289 -37.188 0.141 1 94.19 92 SER A O 1
ATOM 712 N N . GLU A 1 93 ? -10.773 -36.906 -1.57 1 95.31 93 GLU A N 1
ATOM 713 C CA . GLU A 1 93 ? -10.164 -37.938 -2.385 1 95.31 93 GLU A CA 1
ATOM 714 C C . GLU A 1 93 ? -8.688 -37.656 -2.639 1 95.31 93 GLU A C 1
ATOM 716 O O . GLU A 1 93 ? -8.305 -36.5 -2.834 1 95.31 93 GLU A O 1
ATOM 721 N N . GLU A 1 94 ? -7.98 -38.656 -2.695 1 96.12 94 GLU A N 1
ATOM 722 C CA . GLU A 1 94 ? -6.531 -38.562 -2.822 1 96.12 94 GLU A CA 1
ATOM 723 C C . GLU A 1 94 ? -6.145 -37.812 -4.102 1 96.12 94 GLU A C 1
ATOM 725 O O . GLU A 1 94 ? -5.164 -37.062 -4.117 1 96.12 94 GLU A O 1
ATOM 730 N N . ALA A 1 95 ? -6.867 -38 -5.145 1 95.88 95 ALA A N 1
ATOM 731 C CA . ALA A 1 95 ? -6.562 -37.344 -6.41 1 95.88 95 ALA A CA 1
ATOM 732 C C . ALA A 1 95 ? -6.566 -35.844 -6.258 1 95.88 95 ALA A C 1
ATOM 734 O O . ALA A 1 95 ? -5.684 -35.156 -6.781 1 95.88 95 ALA A O 1
ATOM 735 N N . PHE A 1 96 ? -7.531 -35.344 -5.504 1 96.62 96 PHE A N 1
ATOM 736 C CA . PHE A 1 96 ? -7.656 -33.906 -5.285 1 96.62 96 PHE A CA 1
ATOM 737 C C . PHE A 1 96 ? -6.586 -33.406 -4.32 1 96.62 96 PHE A C 1
ATOM 739 O O . PHE A 1 96 ? -6.004 -32.344 -4.52 1 96.62 96 PHE A O 1
ATOM 746 N N . GLN A 1 97 ? -6.301 -34.188 -3.369 1 96.31 97 GLN A N 1
ATOM 747 C CA . GLN A 1 97 ? -5.27 -33.812 -2.404 1 96.31 97 GLN A CA 1
ATOM 748 C C . GLN A 1 97 ? -3.889 -33.812 -3.057 1 96.31 97 GLN A C 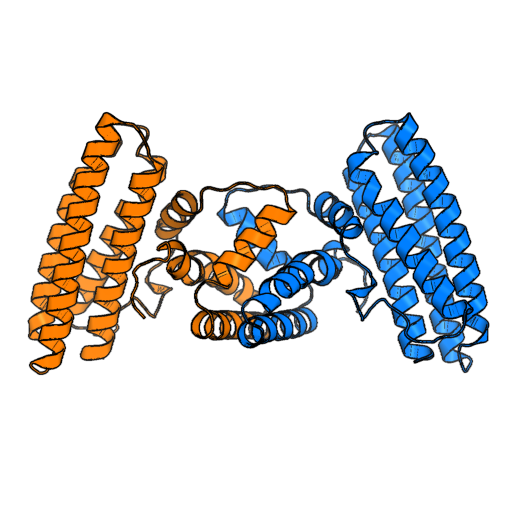1
ATOM 750 O O . GLN A 1 97 ? -3.068 -32.938 -2.766 1 96.31 97 GLN A O 1
ATOM 755 N N . GLU A 1 98 ? -3.693 -34.781 -3.869 1 97.38 98 GLU A N 1
ATOM 756 C CA . GLU A 1 98 ? -2.42 -34.844 -4.582 1 97.38 98 GLU A CA 1
ATOM 757 C C . GLU A 1 98 ? -2.258 -33.656 -5.531 1 97.38 98 GLU A C 1
ATOM 759 O O . GLU A 1 98 ? -1.159 -33.125 -5.68 1 97.38 98 GLU A O 1
ATOM 764 N N . LEU A 1 99 ? -3.363 -33.281 -6.18 1 97.19 99 LEU A N 1
ATOM 765 C CA . LEU A 1 99 ? -3.316 -32.094 -7.039 1 97.19 99 LEU A CA 1
ATOM 766 C C . LEU A 1 99 ? -2.963 -30.844 -6.238 1 97.19 99 LEU A C 1
ATOM 768 O O . LEU A 1 99 ? -2.154 -30.016 -6.68 1 97.19 99 LEU A O 1
ATOM 772 N N . ASN A 1 100 ? -3.553 -30.672 -5.062 1 95.94 100 ASN A N 1
ATOM 773 C CA . ASN A 1 100 ? -3.184 -29.594 -4.16 1 95.94 100 ASN A CA 1
ATOM 774 C C . ASN A 1 100 ? -1.689 -29.609 -3.852 1 95.94 100 ASN A C 1
ATOM 776 O O . ASN A 1 100 ? -1.028 -28.562 -3.92 1 95.94 100 ASN A O 1
ATOM 780 N N . ARG A 1 101 ? -1.156 -30.781 -3.574 1 96.44 101 ARG A N 1
ATOM 781 C CA . ARG A 1 101 ? 0.239 -30.922 -3.166 1 96.44 101 ARG A CA 1
ATOM 782 C C . ARG A 1 101 ? 1.181 -30.594 -4.32 1 96.44 101 ARG A C 1
ATOM 784 O O . ARG A 1 101 ? 2.184 -29.906 -4.133 1 96.44 101 ARG A O 1
ATOM 791 N N . LYS A 1 102 ? 0.86 -31.078 -5.449 1 97.69 102 LYS A N 1
ATOM 792 C CA . LYS A 1 102 ? 1.734 -30.844 -6.598 1 97.69 102 LYS A CA 1
ATOM 793 C C . LYS A 1 102 ? 1.68 -29.391 -7.051 1 97.69 102 LYS A C 1
ATOM 795 O O . LYS A 1 102 ? 2.689 -28.828 -7.488 1 97.69 102 LYS A O 1
ATOM 800 N N . SER A 1 103 ? 0.433 -28.828 -7.023 1 96.56 103 SER A N 1
ATOM 801 C CA . SER A 1 103 ? 0.298 -27.406 -7.316 1 96.56 103 SER A CA 1
ATOM 802 C C . SER A 1 103 ? 1.156 -26.562 -6.375 1 96.56 103 SER A C 1
ATOM 804 O O . SER A 1 103 ? 1.918 -25.703 -6.824 1 96.56 103 SER A O 1
ATOM 806 N N . ALA A 1 104 ? 1.054 -26.812 -5.078 1 95.81 104 ALA A N 1
ATOM 807 C CA . ALA A 1 104 ? 1.825 -26.094 -4.07 1 95.81 104 ALA A CA 1
ATOM 808 C C . ALA A 1 104 ? 3.324 -26.281 -4.285 1 95.81 104 ALA A C 1
ATOM 810 O O . ALA A 1 104 ? 4.105 -25.344 -4.148 1 95.81 104 ALA A O 1
ATOM 811 N N . SER A 1 105 ? 3.699 -27.516 -4.566 1 96.88 105 SER A N 1
ATOM 812 C CA . SER A 1 105 ? 5.105 -27.844 -4.766 1 96.88 105 SER A CA 1
ATOM 813 C C . SER A 1 105 ? 5.688 -27.094 -5.953 1 96.88 105 SER A C 1
ATOM 815 O O . SER A 1 105 ? 6.777 -26.516 -5.859 1 96.88 105 SER A O 1
ATOM 817 N N . LEU A 1 106 ? 4.965 -27.094 -7.066 1 98 106 LEU A N 1
ATOM 818 C CA . LEU A 1 106 ? 5.449 -26.375 -8.242 1 98 106 LEU A CA 1
ATOM 819 C C . LEU A 1 106 ? 5.609 -24.891 -7.949 1 98 106 LEU A C 1
ATOM 821 O O . LEU A 1 106 ? 6.641 -24.297 -8.273 1 98 106 LEU A O 1
ATOM 825 N N . LYS A 1 107 ? 4.645 -24.25 -7.379 1 97.06 107 LYS A N 1
ATOM 826 C CA . LYS A 1 107 ? 4.691 -22.828 -7.047 1 97.06 107 LYS A CA 1
ATOM 827 C C . LYS A 1 107 ? 5.867 -22.531 -6.121 1 97.06 107 LYS A C 1
ATOM 829 O O . LYS A 1 107 ? 6.547 -21.516 -6.293 1 97.06 107 LYS A O 1
ATOM 834 N N . LYS A 1 108 ? 6.066 -23.406 -5.176 1 97.06 108 LYS A N 1
ATOM 835 C CA . LYS A 1 108 ? 7.172 -23.234 -4.238 1 97.06 108 LYS A CA 1
ATOM 836 C C . LYS A 1 108 ? 8.516 -23.281 -4.957 1 97.06 108 LYS A C 1
ATOM 838 O O . LYS A 1 108 ? 9.398 -22.469 -4.695 1 97.06 108 LYS A O 1
ATOM 843 N N . ILE A 1 109 ? 8.695 -24.234 -5.77 1 98.69 109 ILE A N 1
ATOM 844 C CA . ILE A 1 109 ? 9.953 -24.375 -6.496 1 98.69 109 ILE A CA 1
ATOM 845 C C . ILE A 1 109 ? 10.172 -23.156 -7.395 1 98.69 109 ILE A C 1
ATOM 847 O O . ILE A 1 109 ? 11.281 -22.609 -7.457 1 98.69 109 ILE A O 1
ATOM 851 N N . LEU A 1 110 ? 9.125 -22.734 -8.109 1 98.75 110 LEU A N 1
ATOM 852 C CA . LEU A 1 110 ? 9.219 -21.562 -8.984 1 98.75 110 LEU A CA 1
ATOM 853 C C . LEU A 1 110 ? 9.609 -20.312 -8.195 1 98.75 110 LEU A C 1
ATOM 855 O O . LEU A 1 110 ? 10.352 -19.469 -8.695 1 98.75 110 LEU A O 1
ATOM 859 N N . SER A 1 111 ? 9.148 -20.188 -6.996 1 98.31 111 SER A N 1
ATOM 860 C CA . SER A 1 111 ? 9.375 -19 -6.168 1 98.31 111 SER A CA 1
ATOM 861 C C . SER A 1 111 ? 10.844 -18.891 -5.766 1 98.31 111 SER A C 1
ATOM 863 O O . SER A 1 111 ? 11.273 -17.828 -5.297 1 98.31 111 SER A O 1
ATOM 865 N N . ARG A 1 112 ? 11.602 -19.906 -5.961 1 98.56 112 ARG A N 1
ATOM 866 C CA . ARG A 1 112 ? 13.016 -19.891 -5.605 1 98.56 112 ARG A CA 1
ATOM 867 C C . ARG A 1 112 ? 13.859 -19.234 -6.691 1 98.56 112 ARG A C 1
ATOM 869 O O . ARG A 1 112 ? 15.023 -18.906 -6.473 1 98.56 112 ARG A O 1
ATOM 876 N N . ILE A 1 113 ? 13.305 -19.047 -7.848 1 98.81 113 ILE A N 1
ATOM 877 C CA . ILE A 1 113 ? 14.047 -18.641 -9.031 1 98.81 113 ILE A CA 1
ATOM 878 C C . ILE A 1 113 ? 14.766 -17.312 -8.766 1 98.81 113 ILE A C 1
ATOM 880 O O . ILE A 1 113 ? 15.961 -17.172 -9.047 1 98.81 113 ILE A O 1
ATOM 884 N N . PRO A 1 114 ? 14.109 -16.297 -8.164 1 98.12 114 PRO A N 1
ATOM 885 C CA . PRO A 1 114 ? 14.805 -15.016 -7.965 1 98.12 114 PRO A CA 1
ATOM 886 C C . PRO A 1 114 ? 16.078 -15.164 -7.141 1 98.12 114 PRO A C 1
ATOM 888 O O . PRO A 1 114 ? 17.062 -14.453 -7.387 1 98.12 114 PRO A O 1
ATOM 891 N N . ASP A 1 115 ? 16.172 -16.109 -6.266 1 97.81 115 ASP A N 1
ATOM 892 C CA . ASP A 1 115 ? 17.312 -16.25 -5.367 1 97.81 115 ASP A CA 1
ATOM 893 C C . ASP A 1 115 ? 18.359 -17.188 -5.965 1 97.81 115 ASP A C 1
ATOM 895 O O . ASP A 1 115 ? 19.531 -17.141 -5.57 1 97.81 115 ASP A O 1
ATOM 899 N N . GLU A 1 116 ? 17.953 -17.984 -6.941 1 98.38 116 GLU A N 1
ATOM 900 C CA . GLU A 1 116 ? 18.844 -19.062 -7.375 1 98.38 116 GLU A CA 1
ATOM 901 C C . GLU A 1 116 ? 19.328 -18.828 -8.805 1 98.38 116 GLU A C 1
ATOM 903 O O . GLU A 1 116 ? 20.297 -19.453 -9.25 1 98.38 116 GLU A O 1
ATOM 908 N N . ILE A 1 117 ? 18.719 -17.844 -9.492 1 98.19 117 ILE A N 1
ATOM 909 C CA . ILE A 1 117 ? 18.969 -17.688 -10.914 1 98.19 117 ILE A CA 1
ATOM 910 C C . ILE A 1 117 ? 20.391 -17.203 -11.148 1 98.19 117 ILE A C 1
ATOM 912 O O . ILE A 1 117 ? 20.969 -17.422 -12.211 1 98.19 117 ILE A O 1
ATOM 916 N N . THR A 1 118 ? 21.016 -16.531 -10.148 1 96.5 118 THR A N 1
ATOM 917 C CA . THR A 1 118 ? 22.359 -15.984 -10.344 1 96.5 118 THR A CA 1
ATOM 918 C C . THR A 1 118 ? 23.422 -17.062 -10.141 1 96.5 118 THR A C 1
ATOM 920 O O . THR A 1 118 ? 24.578 -16.875 -10.516 1 96.5 118 THR A O 1
ATOM 923 N N . ASP A 1 119 ? 23.156 -18.125 -9.461 1 97.44 119 ASP A N 1
ATOM 924 C CA . ASP A 1 119 ? 24.016 -19.297 -9.297 1 97.44 119 ASP A CA 1
ATOM 925 C C . ASP A 1 119 ? 23.688 -20.375 -10.328 1 97.44 119 ASP A C 1
ATOM 927 O O . ASP A 1 119 ? 22.766 -21.172 -10.133 1 97.44 119 ASP A O 1
ATOM 931 N N . ARG A 1 120 ? 24.484 -20.453 -11.305 1 96.31 120 ARG A N 1
ATOM 932 C CA . ARG A 1 120 ? 24.188 -21.297 -12.461 1 96.31 120 ARG A CA 1
ATOM 933 C C . ARG A 1 120 ? 23.969 -22.75 -12.047 1 96.31 120 ARG A C 1
ATOM 935 O O . ARG A 1 120 ? 23 -23.375 -12.461 1 96.31 120 ARG A O 1
ATOM 942 N N . LYS A 1 121 ? 24.828 -23.281 -11.289 1 97.56 121 LYS A N 1
ATOM 943 C CA . LYS A 1 121 ? 24.703 -24.672 -10.852 1 97.56 121 LYS A CA 1
ATOM 944 C C . LYS A 1 121 ? 23.391 -24.891 -10.102 1 97.56 121 LYS A C 1
ATOM 946 O O . LYS A 1 121 ? 22.672 -25.859 -10.391 1 97.56 121 LYS A O 1
ATOM 951 N N . LYS A 1 122 ? 23.172 -24.078 -9.102 1 97.88 122 LYS A N 1
ATOM 952 C CA . LYS A 1 122 ? 21.953 -24.188 -8.312 1 97.88 122 LYS A CA 1
ATOM 953 C C . LYS A 1 122 ? 20.719 -24 -9.188 1 97.88 122 LYS A C 1
ATOM 955 O O . LYS A 1 122 ? 19.703 -24.688 -9.008 1 97.88 122 LYS A O 1
ATOM 960 N N . PHE A 1 123 ? 20.859 -23.016 -10.219 1 98.69 123 PHE A N 1
ATOM 961 C CA . PHE A 1 123 ? 19.719 -22.719 -11.078 1 98.69 123 PHE A CA 1
ATOM 962 C C . PHE A 1 123 ? 19.422 -23.891 -12 1 98.69 123 PHE A C 1
ATOM 964 O O . PHE A 1 123 ? 18.25 -24.219 -12.234 1 98.69 123 PHE A O 1
ATOM 971 N N . LEU A 1 124 ? 20.344 -24.609 -12.453 1 98.5 124 LEU A N 1
ATOM 972 C CA . LEU A 1 124 ? 20.156 -25.781 -13.297 1 98.5 124 LEU A CA 1
ATOM 973 C C . LEU A 1 124 ? 19.453 -26.906 -12.523 1 98.5 124 LEU A C 1
ATOM 975 O O . LEU A 1 124 ? 18.594 -27.594 -13.078 1 98.5 124 LEU A O 1
ATOM 979 N N . GLU A 1 125 ? 19.844 -27.047 -11.266 1 98.62 125 GLU A N 1
ATOM 980 C CA . GLU A 1 125 ? 19.141 -28.016 -10.406 1 98.62 125 GLU A CA 1
ATOM 981 C C . GLU A 1 125 ? 17.688 -27.625 -10.219 1 98.62 125 GLU A C 1
ATOM 983 O O . GLU A 1 125 ? 16.797 -28.484 -10.25 1 98.62 125 GLU A O 1
ATOM 988 N N . THR A 1 126 ? 17.484 -26.328 -10.016 1 98.75 126 THR A N 1
ATOM 989 C CA . THR A 1 126 ? 16.125 -25.828 -9.867 1 98.75 126 THR A CA 1
ATOM 990 C C . THR A 1 126 ? 15.305 -26.094 -11.133 1 98.75 126 THR A C 1
ATOM 992 O O . THR A 1 126 ? 14.133 -26.469 -11.047 1 98.75 126 THR A O 1
ATOM 995 N N . ILE A 1 127 ? 15.875 -25.906 -12.258 1 98.81 127 ILE A N 1
ATOM 996 C CA . ILE A 1 127 ? 15.195 -26.141 -13.531 1 98.81 127 ILE A CA 1
ATOM 997 C C . ILE A 1 127 ? 14.773 -27.609 -13.625 1 98.81 127 ILE A C 1
ATOM 999 O O . ILE A 1 127 ? 13.648 -27.906 -14.047 1 98.81 127 ILE A O 1
ATOM 1003 N N . LYS A 1 128 ? 15.602 -28.5 -13.234 1 98.69 128 LYS A N 1
ATOM 1004 C CA . LYS A 1 128 ? 15.266 -29.922 -13.234 1 98.69 128 LYS A CA 1
ATOM 1005 C C . LYS A 1 128 ? 14.102 -30.203 -12.305 1 98.69 128 LYS A C 1
ATOM 1007 O O . LYS A 1 128 ? 13.219 -31 -12.633 1 98.69 128 LYS A O 1
ATOM 1012 N N . GLU A 1 129 ? 14.141 -29.625 -11.133 1 98.88 129 GLU A N 1
ATOM 1013 C CA . GLU A 1 129 ? 13.039 -29.781 -10.188 1 98.88 129 GLU A CA 1
ATOM 1014 C C . GLU A 1 129 ? 11.727 -29.25 -10.766 1 98.88 129 GLU A C 1
ATOM 1016 O O . GLU A 1 129 ? 10.672 -29.844 -10.555 1 98.88 129 GLU A O 1
ATOM 1021 N N . ILE A 1 130 ? 11.828 -28.109 -11.438 1 98.88 130 ILE A N 1
ATOM 1022 C CA . ILE A 1 130 ? 10.641 -27.531 -12.062 1 98.88 130 ILE A CA 1
ATOM 1023 C C . ILE A 1 130 ? 10.086 -28.5 -13.109 1 98.88 130 ILE A C 1
ATOM 1025 O O . ILE A 1 130 ? 8.875 -28.75 -13.148 1 98.88 130 ILE A O 1
ATOM 1029 N N . ALA A 1 131 ? 10.977 -29.047 -13.961 1 98.62 131 ALA A N 1
ATOM 1030 C CA . ALA A 1 131 ? 10.562 -30 -15 1 98.62 131 ALA A CA 1
ATOM 1031 C C . ALA A 1 131 ? 9.844 -31.188 -14.391 1 98.62 131 ALA A C 1
ATOM 1033 O O . ALA A 1 131 ? 8.781 -31.594 -14.875 1 98.62 131 ALA A O 1
ATOM 1034 N N . SER A 1 132 ? 10.43 -31.719 -13.359 1 98.62 132 SER A N 1
ATOM 1035 C CA . SER A 1 132 ? 9.828 -32.844 -12.656 1 98.62 132 SER A CA 1
ATOM 1036 C C . SER A 1 132 ? 8.484 -32.469 -12.047 1 98.62 132 SER A C 1
ATOM 1038 O O . SER A 1 132 ? 7.52 -33.219 -12.133 1 98.62 132 SER A O 1
ATOM 1040 N N . ALA A 1 133 ? 8.414 -31.328 -11.398 1 98.75 133 ALA A N 1
ATOM 1041 C CA . ALA A 1 133 ? 7.188 -30.859 -10.75 1 98.75 133 ALA A CA 1
ATOM 1042 C C . ALA A 1 133 ? 6.086 -30.625 -11.781 1 98.75 133 AL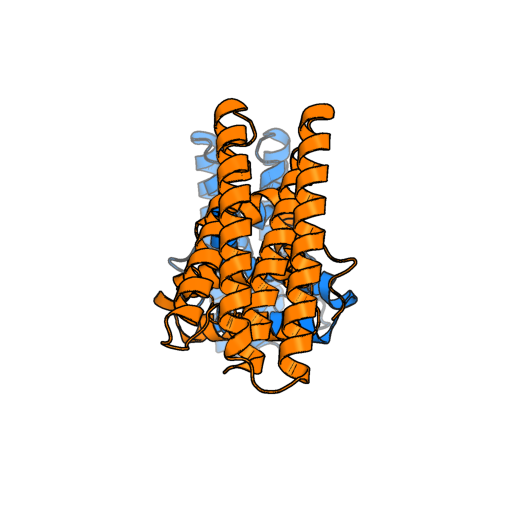A A C 1
ATOM 1044 O O . ALA A 1 133 ? 4.914 -30.906 -11.516 1 98.75 133 ALA A O 1
ATOM 1045 N N . ILE A 1 134 ? 6.43 -30.047 -12.906 1 98.81 134 ILE A N 1
ATOM 1046 C CA . ILE A 1 134 ? 5.461 -29.828 -13.977 1 98.81 134 ILE A CA 1
ATOM 1047 C C . ILE A 1 134 ? 4.871 -31.156 -14.43 1 98.81 134 ILE A C 1
ATOM 1049 O O . ILE A 1 134 ? 3.652 -31.297 -14.562 1 98.81 134 ILE A O 1
ATOM 1053 N N . LYS A 1 135 ? 5.711 -32.156 -14.656 1 98.38 135 LYS A N 1
ATOM 1054 C CA . LYS A 1 135 ? 5.258 -33.469 -15.062 1 98.38 135 LYS A CA 1
ATOM 1055 C C . LYS A 1 135 ? 4.32 -34.062 -14.016 1 98.38 135 LYS A C 1
ATOM 1057 O O . LYS A 1 135 ? 3.266 -34.625 -14.359 1 98.38 135 LYS A O 1
ATOM 1062 N N . LYS A 1 136 ? 4.707 -34.031 -12.805 1 98.44 136 LYS A N 1
ATOM 1063 C CA . LYS A 1 136 ? 3.908 -34.562 -11.711 1 98.44 136 LYS A CA 1
ATOM 1064 C C . LYS A 1 136 ? 2.555 -33.875 -11.609 1 98.44 136 LYS A C 1
ATOM 1066 O O . LYS A 1 136 ? 1.536 -34.5 -11.352 1 98.44 136 LYS A O 1
ATOM 1071 N N . LEU A 1 137 ? 2.557 -32.531 -11.773 1 98.38 137 LEU A N 1
ATOM 1072 C CA . LEU A 1 137 ? 1.301 -31.797 -11.766 1 98.38 137 LEU A CA 1
ATOM 1073 C C . LEU A 1 137 ? 0.384 -32.25 -12.891 1 98.38 137 LEU A C 1
ATOM 1075 O O . LEU A 1 137 ? -0.799 -32.531 -12.664 1 98.38 137 LEU A O 1
ATOM 1079 N N . LEU A 1 138 ? 0.96 -32.375 -14.078 1 97.94 138 LEU A N 1
ATOM 1080 C CA . LEU A 1 138 ? 0.178 -32.812 -15.234 1 97.94 138 LEU A CA 1
ATOM 1081 C C . LEU A 1 138 ? -0.399 -34.188 -15.016 1 97.94 138 LEU A C 1
ATOM 1083 O O . LEU A 1 138 ? -1.539 -34.469 -15.398 1 97.94 138 LEU A O 1
ATOM 1087 N N . ASP A 1 139 ? 0.35 -35.094 -14.406 1 97.62 139 ASP A N 1
ATOM 1088 C CA . ASP A 1 139 ? -0.134 -36.438 -14.086 1 97.62 139 ASP A CA 1
ATOM 1089 C C . ASP A 1 139 ? -1.344 -36.375 -13.156 1 97.62 139 ASP A C 1
ATOM 1091 O O . ASP A 1 139 ? -2.307 -37.125 -13.336 1 97.62 139 ASP A O 1
ATOM 1095 N N . THR A 1 140 ? -1.265 -35.5 -12.18 1 97.56 140 THR A N 1
ATOM 1096 C CA . THR A 1 140 ? -2.355 -35.406 -11.219 1 97.56 140 THR A CA 1
ATOM 1097 C C . THR A 1 140 ? -3.596 -34.812 -11.867 1 97.56 140 THR A C 1
ATOM 1099 O O . THR A 1 140 ? -4.723 -35.156 -11.508 1 97.56 140 THR A O 1
ATOM 1102 N N . VAL A 1 141 ? -3.43 -33.844 -12.789 1 97 141 VAL A N 1
ATOM 1103 C CA . VAL A 1 141 ? -4.555 -33.281 -13.516 1 97 141 VAL A CA 1
ATOM 1104 C C . VAL A 1 141 ? -5.301 -34.375 -14.273 1 97 141 VAL A C 1
ATOM 1106 O O . VAL A 1 141 ? -6.535 -34.375 -14.297 1 97 141 VAL A O 1
ATOM 1109 N N . ASN A 1 142 ? -4.531 -35.281 -14.859 1 94.62 142 ASN A N 1
ATOM 1110 C CA . ASN A 1 142 ? -5.133 -36.406 -15.57 1 94.62 142 ASN A CA 1
ATOM 1111 C C . ASN A 1 142 ? -5.93 -37.312 -14.625 1 94.62 142 ASN A C 1
ATOM 1113 O O . ASN A 1 142 ? -6.988 -37.812 -14.992 1 94.62 142 ASN A O 1
ATOM 1117 N N . ALA A 1 143 ? -5.426 -37.5 -13.445 1 94.69 143 ALA A N 1
ATOM 1118 C CA . ALA A 1 143 ? -6.09 -38.344 -12.453 1 94.69 143 ALA A CA 1
ATOM 1119 C C . ALA A 1 143 ? -7.426 -37.75 -12.031 1 94.69 143 ALA A C 1
ATOM 1121 O O . ALA A 1 143 ? -8.398 -38.469 -11.812 1 94.69 143 ALA A O 1
ATOM 1122 N N . VAL A 1 144 ? -7.516 -36.438 -11.914 1 95.56 144 VAL A N 1
ATOM 1123 C CA . VAL A 1 144 ? -8.711 -35.719 -11.453 1 95.56 144 VAL A CA 1
ATOM 1124 C C . VAL A 1 144 ? -9.75 -35.688 -12.57 1 95.56 144 VAL A C 1
ATOM 1126 O O . VAL A 1 144 ? -10.953 -35.625 -12.305 1 95.56 144 VAL A O 1
ATOM 1129 N N . ASN A 1 145 ? -9.25 -35.75 -13.812 1 91.5 145 ASN A N 1
ATOM 1130 C CA . ASN A 1 145 ? -10.133 -35.688 -14.977 1 91.5 145 ASN A CA 1
ATOM 1131 C C . ASN A 1 145 ? -11.219 -36.781 -14.891 1 91.5 145 ASN A C 1
ATOM 1133 O O . ASN A 1 145 ? -12.336 -36.562 -15.359 1 91.5 145 ASN A O 1
ATOM 1137 N N . GLY A 1 146 ? -10.922 -37.875 -14.258 1 90.31 146 GLY A N 1
ATOM 1138 C CA . GLY A 1 146 ? -11.867 -38.969 -14.117 1 90.31 146 GLY A CA 1
ATOM 1139 C C . GLY A 1 146 ? -13.023 -38.656 -13.188 1 90.31 146 GLY A C 1
ATOM 1140 O O . GLY A 1 146 ? -14.086 -39.281 -13.273 1 90.31 146 GLY A O 1
ATOM 1141 N N . PHE A 1 147 ? -12.867 -37.656 -12.32 1 92.06 147 PHE A N 1
ATOM 1142 C CA . PHE A 1 147 ? -13.883 -37.312 -11.336 1 92.06 147 PHE A CA 1
ATOM 1143 C C . PHE A 1 147 ? -14.789 -36.219 -11.875 1 92.06 147 PHE A C 1
ATOM 1145 O O . PHE A 1 147 ? -15.828 -35.906 -11.273 1 92.06 147 PHE A O 1
ATOM 1152 N N . ILE A 1 148 ? -14.414 -35.5 -12.945 1 92.38 148 ILE A N 1
ATOM 1153 C CA . ILE A 1 148 ? -15.172 -34.375 -13.477 1 92.38 148 ILE A CA 1
ATOM 1154 C C . ILE A 1 148 ? -16.438 -34.875 -14.156 1 92.38 148 ILE A C 1
ATOM 1156 O O . ILE A 1 148 ? -16.391 -35.688 -15.062 1 92.38 148 ILE A O 1
ATOM 1160 N N . PRO A 1 149 ? -17.531 -34.406 -13.68 1 89.06 149 PRO A N 1
ATOM 1161 C CA . PRO A 1 149 ? -18.797 -34.844 -14.266 1 89.06 149 PRO A CA 1
ATOM 1162 C C . PRO A 1 149 ? -19.078 -34.25 -15.641 1 89.06 149 PRO A C 1
ATOM 1164 O O . PRO A 1 149 ? -18.984 -33.031 -15.812 1 89.06 149 PRO A O 1
ATOM 1167 N N . GLY A 1 150 ? -19.438 -35.031 -16.609 1 87.75 150 GLY A N 1
ATOM 1168 C CA . GLY A 1 150 ? -19.969 -34.531 -17.875 1 87.75 150 GLY A CA 1
ATOM 1169 C C . GLY A 1 150 ? -18.891 -34.156 -18.859 1 87.75 150 GLY A C 1
ATOM 1170 O O . GLY A 1 150 ? -17.719 -34 -18.484 1 87.75 150 GLY A O 1
ATOM 1171 N N . THR A 1 151 ? -19.25 -33.938 -20.078 1 91.5 151 THR A N 1
ATOM 1172 C CA . THR A 1 151 ? -18.344 -33.656 -21.172 1 91.5 151 THR A CA 1
ATOM 1173 C C . THR A 1 151 ? -17.875 -32.219 -21.141 1 91.5 151 THR A C 1
ATOM 1175 O O . THR A 1 151 ? -16.719 -31.922 -21.469 1 91.5 151 THR A O 1
ATOM 1178 N N . THR A 1 152 ? -18.734 -31.328 -20.656 1 92.75 152 THR A N 1
ATOM 1179 C CA . THR A 1 152 ? -18.391 -29.922 -20.641 1 92.75 152 THR A CA 1
ATOM 1180 C C . THR A 1 152 ? -17.281 -29.641 -19.641 1 92.75 152 THR A C 1
ATOM 1182 O O . THR A 1 152 ? -16.344 -28.875 -19.922 1 92.75 152 THR A O 1
ATOM 1185 N N . GLY A 1 153 ? -17.391 -30.25 -18.5 1 93.25 153 GLY A N 1
ATOM 1186 C CA . GLY A 1 153 ? -16.359 -30.094 -17.484 1 93.25 153 GLY A CA 1
ATOM 1187 C C . GLY A 1 153 ? -15.016 -30.688 -17.891 1 93.25 153 GLY A C 1
ATOM 1188 O O . GLY A 1 153 ? -13.969 -30.078 -17.672 1 93.25 153 GLY A O 1
ATOM 1189 N N . LYS A 1 154 ? -15.047 -31.797 -18.469 1 94.25 154 LYS A N 1
ATOM 1190 C CA . LYS A 1 154 ? -13.828 -32.469 -18.938 1 94.25 154 LYS A CA 1
ATOM 1191 C C . LYS A 1 154 ? -13.141 -31.656 -20.031 1 94.25 154 LYS A C 1
ATOM 1193 O O . LYS A 1 154 ? -11.914 -31.578 -20.078 1 94.25 154 LYS A O 1
ATOM 1198 N N . GLN A 1 155 ? -13.969 -31.094 -20.891 1 95.81 155 GLN A N 1
ATOM 1199 C CA . GLN A 1 155 ? -13.43 -30.25 -21.969 1 95.81 155 GLN A CA 1
ATOM 1200 C C . GLN A 1 155 ? -12.766 -29 -21.391 1 95.81 155 GLN A C 1
ATOM 1202 O O . GLN A 1 155 ? -11.727 -28.562 -21.891 1 95.81 155 GLN A O 1
ATOM 1207 N N . ALA A 1 156 ? -13.391 -28.453 -20.375 1 96.12 156 ALA A N 1
ATOM 1208 C CA . ALA A 1 156 ? -12.828 -27.266 -19.75 1 96.12 156 ALA A CA 1
ATOM 1209 C C . ALA A 1 156 ? -11.469 -27.562 -19.125 1 96.12 156 ALA A C 1
ATOM 1211 O O . ALA A 1 156 ? -10.523 -26.781 -19.25 1 96.12 156 ALA A O 1
ATOM 1212 N N . LEU A 1 157 ? -11.375 -28.656 -18.422 1 96.31 157 LEU A N 1
ATOM 1213 C CA . LEU A 1 157 ? -10.117 -29.047 -17.797 1 96.31 157 LEU A CA 1
ATOM 1214 C C . LEU A 1 157 ? -9.055 -29.344 -18.844 1 96.31 157 LEU A C 1
ATOM 1216 O O . LEU A 1 157 ? -7.887 -28.984 -18.672 1 96.31 157 LEU A O 1
ATOM 1220 N N . GLU A 1 158 ? -9.469 -30 -19.922 1 96.06 158 GLU A N 1
ATOM 1221 C CA . GLU A 1 158 ? -8.547 -30.297 -21.016 1 96.06 158 GLU A CA 1
ATOM 1222 C C . GLU A 1 158 ? -7.996 -29.016 -21.625 1 96.06 158 GLU A C 1
ATOM 1224 O O . GLU A 1 158 ? -6.836 -28.969 -22.047 1 96.06 158 GLU A O 1
ATOM 1229 N N . GLN A 1 159 ? -8.836 -28.078 -21.781 1 96.69 159 GLN A N 1
ATOM 1230 C CA . GLN A 1 159 ? -8.398 -26.797 -22.312 1 96.69 159 GLN A CA 1
ATOM 1231 C C . GLN A 1 159 ? -7.379 -26.141 -21.375 1 96.69 159 GLN A C 1
ATOM 1233 O O . GLN A 1 159 ? -6.383 -25.578 -21.844 1 96.69 159 GLN A O 1
ATOM 1238 N N . ARG A 1 160 ? -7.621 -26.203 -20.109 1 96.88 160 ARG A N 1
ATOM 1239 C CA . ARG A 1 160 ? -6.699 -25.641 -19.125 1 96.88 160 ARG A CA 1
ATOM 1240 C C . ARG A 1 160 ? -5.355 -26.375 -19.156 1 96.88 160 ARG A C 1
ATOM 1242 O O . ARG A 1 160 ? -4.301 -25.734 -19.031 1 96.88 160 ARG A O 1
ATOM 1249 N N . LYS A 1 161 ? -5.441 -27.609 -19.281 1 97.19 161 LYS A N 1
ATOM 1250 C CA . LYS A 1 161 ? -4.234 -28.422 -19.391 1 97.19 161 LYS A CA 1
ATOM 1251 C C . LYS A 1 161 ? -3.41 -28 -20.609 1 97.19 161 LYS A C 1
ATOM 1253 O O . LYS A 1 161 ? -2.189 -27.844 -20.516 1 97.19 161 LYS A O 1
ATOM 1258 N N . ARG A 1 162 ? -4.07 -27.781 -21.703 1 97.56 162 ARG A N 1
ATOM 1259 C CA . ARG A 1 162 ? -3.396 -27.359 -22.938 1 97.56 162 ARG A CA 1
ATOM 1260 C C . ARG A 1 162 ? -2.732 -26 -22.75 1 97.56 162 ARG A C 1
ATOM 1262 O O . ARG A 1 162 ? -1.601 -25.781 -23.188 1 97.56 162 ARG A O 1
ATOM 1269 N N . GLU A 1 163 ? -3.4 -25.094 -22.125 1 97.62 163 GLU A N 1
ATOM 1270 C CA . GLU A 1 163 ? -2.84 -23.781 -21.859 1 97.62 163 GLU A CA 1
ATOM 1271 C C . GLU A 1 163 ? -1.625 -23.875 -20.938 1 97.62 163 GLU A C 1
ATOM 1273 O O . GLU A 1 163 ? -0.628 -23.172 -21.156 1 97.62 163 GLU A O 1
ATOM 1278 N N . PHE A 1 164 ? -1.771 -24.688 -19.969 1 98.31 164 PHE A N 1
ATOM 1279 C CA . PHE A 1 164 ? -0.652 -24.891 -19.047 1 98.31 164 PHE A CA 1
ATOM 1280 C C . PHE A 1 164 ? 0.572 -25.406 -19.812 1 98.31 164 PHE A C 1
ATOM 1282 O O . PHE A 1 164 ? 1.684 -24.922 -19.594 1 98.31 164 PHE A O 1
ATOM 1289 N N . VAL A 1 165 ? 0.363 -26.344 -20.641 1 98.5 165 VAL A N 1
ATOM 1290 C CA . VAL A 1 165 ? 1.453 -26.906 -21.422 1 98.5 165 VAL A CA 1
ATOM 1291 C C . VAL A 1 165 ? 2.059 -25.828 -22.328 1 98.5 165 VAL A C 1
ATOM 1293 O O . VAL A 1 165 ? 3.279 -25.75 -22.469 1 98.5 165 VAL A O 1
ATOM 1296 N N . LYS A 1 166 ? 1.205 -25.062 -22.906 1 98.38 166 LYS A N 1
ATOM 1297 C CA . LYS A 1 166 ? 1.66 -23.953 -23.75 1 98.38 166 LYS A CA 1
ATOM 1298 C C . LYS A 1 166 ? 2.584 -23.016 -22.969 1 98.38 166 LYS A C 1
ATOM 1300 O O . LYS A 1 166 ? 3.652 -22.641 -23.453 1 98.38 166 LYS A O 1
ATOM 1305 N N . TYR A 1 167 ? 2.246 -22.656 -21.781 1 97.88 167 TYR A N 1
ATOM 1306 C CA . TYR A 1 167 ? 3.037 -21.734 -20.984 1 97.88 167 TYR A CA 1
ATOM 1307 C C . TYR A 1 167 ? 4.281 -22.422 -20.422 1 97.88 167 TYR A C 1
ATOM 1309 O O . TYR A 1 167 ? 5.309 -21.781 -20.203 1 97.88 167 TYR A O 1
ATOM 1317 N N . SER A 1 168 ? 4.203 -23.734 -20.172 1 98.44 168 SER A N 1
ATOM 1318 C CA . SER A 1 168 ? 5.398 -24.484 -19.797 1 98.44 168 SER A CA 1
ATOM 1319 C C . SER A 1 168 ? 6.441 -24.453 -20.906 1 98.44 168 SER A C 1
ATOM 1321 O O . SER A 1 168 ? 7.633 -24.297 -20.641 1 98.44 168 SER A O 1
ATOM 1323 N N . LYS A 1 169 ? 5.941 -24.594 -22.109 1 98.44 169 LYS A N 1
ATOM 1324 C CA . LYS A 1 169 ? 6.84 -24.516 -23.266 1 98.44 169 LYS A CA 1
ATOM 1325 C C . LYS A 1 169 ? 7.434 -23.109 -23.406 1 98.44 169 LYS A C 1
ATOM 1327 O O . LYS A 1 169 ? 8.625 -22.969 -23.688 1 98.44 169 LYS A O 1
ATOM 1332 N N . LYS A 1 170 ? 6.652 -22.141 -23.219 1 97.94 170 LYS A N 1
ATOM 1333 C CA . LYS A 1 170 ? 7.133 -20.75 -23.25 1 97.94 170 LYS A CA 1
ATOM 1334 C C . LYS A 1 170 ? 8.195 -20.516 -22.172 1 97.94 170 LYS A C 1
ATOM 1336 O O . LYS A 1 170 ? 9.172 -19.812 -22.406 1 97.94 170 LYS A O 1
ATOM 1341 N N . PHE A 1 171 ? 7.988 -21.078 -21.078 1 98.62 171 PHE A N 1
ATOM 1342 C CA . PHE A 1 171 ? 8.953 -20.969 -19.984 1 98.62 171 PHE A CA 1
ATOM 1343 C C . PHE A 1 171 ? 10.289 -21.594 -20.391 1 98.62 171 PHE A C 1
ATOM 1345 O O . PHE A 1 171 ? 11.344 -21 -20.188 1 98.62 171 PHE A O 1
ATOM 1352 N N . SER A 1 172 ? 10.18 -22.75 -20.984 1 98.31 172 SER A N 1
ATOM 1353 C CA . SER A 1 172 ? 11.375 -23.422 -21.469 1 98.31 172 SER A CA 1
ATOM 1354 C C . SER A 1 172 ? 12.125 -22.562 -22.484 1 98.31 172 SER A C 1
ATOM 1356 O O . SER A 1 172 ? 13.344 -22.438 -22.422 1 98.31 172 SER A O 1
ATOM 1358 N N . ASN A 1 173 ? 11.375 -22 -23.391 1 98.31 173 ASN A N 1
ATOM 1359 C CA . ASN A 1 173 ? 11.984 -21.125 -24.391 1 98.31 173 ASN A CA 1
ATOM 1360 C C . ASN A 1 173 ? 12.617 -19.906 -23.75 1 98.31 173 ASN A C 1
ATOM 1362 O O . ASN A 1 173 ? 13.695 -19.469 -24.172 1 98.31 173 ASN A O 1
ATOM 1366 N N . THR A 1 174 ? 11.977 -19.359 -22.75 1 98.56 174 THR A N 1
ATOM 1367 C CA . THR A 1 174 ? 12.492 -18.188 -22.031 1 98.56 174 THR A CA 1
ATOM 1368 C C . THR A 1 174 ? 13.797 -18.531 -21.328 1 98.56 174 THR A C 1
ATOM 1370 O O . THR A 1 174 ? 14.711 -17.703 -21.266 1 98.56 174 THR A O 1
ATOM 1373 N N . LEU A 1 175 ? 13.852 -19.734 -20.75 1 98.56 175 LEU A N 1
ATOM 1374 C CA . LEU A 1 175 ? 15.078 -20.188 -20.094 1 98.56 175 LEU A CA 1
ATOM 1375 C C . LEU A 1 175 ? 16.234 -20.25 -21.094 1 98.56 175 LEU A C 1
ATOM 1377 O O . LEU A 1 175 ? 17.328 -19.766 -20.812 1 98.56 175 LEU A O 1
ATOM 1381 N N . LYS A 1 176 ? 15.953 -20.781 -22.266 1 98.12 176 LYS A N 1
ATOM 1382 C CA . LYS A 1 176 ? 16.969 -20.844 -23.312 1 98.12 176 LYS A CA 1
ATOM 1383 C C . LYS A 1 176 ? 17.484 -19.453 -23.672 1 98.12 176 LYS A C 1
ATOM 1385 O O . LYS A 1 176 ? 18.688 -19.234 -23.781 1 98.12 176 LYS A O 1
ATOM 1390 N N . GLU A 1 177 ? 16.609 -18.531 -23.812 1 98.19 177 GLU A N 1
ATOM 1391 C CA . GLU A 1 177 ? 16.969 -17.141 -24.125 1 98.19 177 GLU A CA 1
ATOM 1392 C C . GLU A 1 177 ? 17.75 -16.5 -22.984 1 98.19 177 GLU A C 1
ATOM 1394 O O . GLU A 1 177 ? 18.688 -15.734 -23.234 1 98.19 177 GLU A O 1
ATOM 1399 N N . TYR A 1 178 ? 17.375 -16.812 -21.812 1 98.25 178 TYR A N 1
ATOM 1400 C CA . TYR A 1 178 ? 18.062 -16.266 -20.641 1 98.25 178 TYR A CA 1
ATOM 1401 C C . TYR A 1 178 ? 19.516 -16.703 -20.625 1 98.25 178 TYR A C 1
ATOM 1403 O O . TYR A 1 178 ? 20.406 -15.891 -20.328 1 98.25 178 TYR A O 1
ATOM 1411 N N . PHE A 1 179 ? 19.797 -17.906 -20.922 1 97.38 179 PHE A N 1
ATOM 1412 C CA . PHE A 1 179 ? 21.172 -18.391 -20.891 1 97.38 179 PHE A CA 1
ATOM 1413 C C . PHE A 1 179 ? 21.984 -17.781 -22.031 1 97.38 179 PHE A C 1
ATOM 1415 O O . PHE A 1 179 ? 23.219 -17.75 -21.984 1 97.38 179 PHE A O 1
ATOM 1422 N N . LYS A 1 180 ? 21.234 -17.266 -23 1 97.19 180 LYS A N 1
ATOM 1423 C CA . LYS A 1 180 ? 21.891 -16.578 -24.109 1 97.19 180 LYS A CA 1
ATOM 1424 C C . LYS A 1 180 ? 22.062 -15.094 -23.828 1 97.19 180 LYS A C 1
ATOM 1426 O O . LYS A 1 180 ? 23.141 -14.539 -24.016 1 97.19 180 LYS A O 1
ATOM 1431 N N . ASP A 1 181 ? 21.062 -14.328 -23.266 1 96.38 181 ASP A N 1
ATOM 1432 C CA . ASP A 1 181 ? 20.984 -12.875 -23.219 1 96.38 181 ASP A CA 1
ATOM 1433 C C . ASP A 1 181 ? 21.078 -12.375 -21.766 1 96.38 181 ASP A C 1
ATOM 1435 O O . ASP A 1 181 ? 21.344 -11.195 -21.531 1 96.38 181 ASP A O 1
ATOM 1439 N N . GLY A 1 182 ? 20.656 -13.156 -20.891 1 95.56 182 GLY A N 1
ATOM 1440 C CA . GLY A 1 182 ? 20.859 -12.844 -19.484 1 95.56 182 GLY A CA 1
ATOM 1441 C C . GLY A 1 182 ? 19.734 -12.008 -18.891 1 95.56 182 GLY A C 1
ATOM 1442 O O . GLY A 1 182 ? 19.906 -11.398 -17.828 1 95.56 182 GLY A O 1
ATOM 1443 N N . HIS A 1 183 ? 18.609 -11.906 -19.516 1 96.75 183 HIS A N 1
ATOM 1444 C CA . HIS A 1 183 ? 17.5 -11.094 -19.016 1 96.75 183 HIS A CA 1
ATOM 1445 C C . HIS A 1 183 ? 16.672 -11.867 -18 1 96.75 183 HIS A C 1
ATOM 1447 O O . HIS A 1 183 ? 15.703 -12.523 -18.344 1 96.75 183 HIS A O 1
ATOM 1453 N N . ALA A 1 184 ? 16.969 -11.727 -16.781 1 97.81 184 ALA A N 1
ATOM 1454 C CA . ALA A 1 184 ? 16.359 -12.484 -15.688 1 97.81 184 ALA A CA 1
ATOM 1455 C C . ALA A 1 184 ? 14.875 -12.172 -15.555 1 97.81 184 ALA A C 1
ATOM 1457 O O . ALA A 1 184 ? 14.078 -13.055 -15.234 1 97.81 184 ALA A O 1
ATOM 1458 N N . ASN A 1 185 ? 14.523 -10.906 -15.773 1 97.75 185 ASN A N 1
ATOM 1459 C CA . ASN A 1 185 ? 13.141 -10.492 -15.57 1 97.75 185 ASN A CA 1
ATOM 1460 C C . ASN A 1 185 ? 12.188 -11.273 -16.469 1 97.75 185 ASN A C 1
ATOM 1462 O O . ASN A 1 185 ? 11.039 -11.523 -16.094 1 97.75 185 ASN A O 1
ATOM 1466 N N . SER A 1 186 ? 12.617 -11.633 -17.625 1 97.94 186 SER A N 1
ATOM 1467 C CA . SER A 1 186 ? 11.797 -12.445 -18.516 1 97.94 186 SER A CA 1
ATOM 1468 C C . SER A 1 186 ? 11.492 -13.805 -17.906 1 97.94 186 SER A C 1
ATOM 1470 O O . SER A 1 186 ? 10.406 -14.352 -18.109 1 97.94 186 SER A O 1
ATOM 1472 N N . VAL A 1 187 ? 12.422 -14.328 -17.188 1 98.69 187 VAL A N 1
ATOM 1473 C CA . VAL A 1 187 ? 12.242 -15.617 -16.531 1 98.69 187 VAL A CA 1
ATOM 1474 C C . VAL A 1 187 ? 11.227 -15.492 -15.406 1 98.69 187 VAL A C 1
ATOM 1476 O O . VAL A 1 187 ? 10.344 -16.344 -15.25 1 98.69 187 VAL A O 1
ATOM 1479 N N . PHE A 1 188 ? 11.383 -14.398 -14.641 1 98.62 188 PHE A N 1
ATOM 1480 C CA . PHE A 1 188 ? 10.43 -14.156 -13.562 1 98.62 188 PHE A CA 1
ATOM 1481 C C . PHE A 1 188 ? 9.008 -14.086 -14.117 1 98.62 188 PHE A C 1
ATOM 1483 O O . PHE A 1 188 ? 8.094 -14.727 -13.578 1 98.62 188 PHE A O 1
ATOM 1490 N N . LEU A 1 189 ? 8.906 -13.367 -15.156 1 98.12 189 LEU A N 1
ATOM 1491 C CA . LEU A 1 189 ? 7.594 -13.18 -15.766 1 98.12 189 LEU A CA 1
ATOM 1492 C C . LEU A 1 189 ? 7.023 -14.5 -16.25 1 98.12 189 LEU A C 1
ATOM 1494 O O . LEU A 1 189 ? 5.848 -14.805 -16.031 1 98.12 189 LEU A O 1
ATOM 1498 N N . SER A 1 190 ? 7.801 -15.203 -16.906 1 98.38 190 SER A N 1
ATOM 1499 C CA . SER A 1 190 ? 7.355 -16.484 -17.422 1 98.38 190 SER A CA 1
ATOM 1500 C C . SER A 1 190 ? 6.965 -17.438 -16.297 1 98.38 190 SER A C 1
ATOM 1502 O O . SER A 1 190 ? 5.992 -18.188 -16.422 1 98.38 190 SER A O 1
ATOM 1504 N N . ALA A 1 191 ? 7.703 -17.453 -15.242 1 98.69 191 ALA A N 1
ATOM 1505 C CA . ALA A 1 191 ? 7.387 -18.266 -14.07 1 98.69 191 ALA A CA 1
ATOM 1506 C C . ALA A 1 191 ? 6.035 -17.875 -13.477 1 98.69 191 ALA A C 1
ATOM 1508 O O . ALA A 1 191 ? 5.25 -18.734 -13.078 1 98.69 191 ALA A O 1
ATOM 1509 N N . LEU A 1 192 ? 5.801 -16.625 -13.43 1 98.5 192 LEU A N 1
ATOM 1510 C CA . LEU A 1 192 ? 4.535 -16.141 -12.891 1 98.5 192 LEU A CA 1
ATOM 1511 C C . LEU A 1 192 ? 3.365 -16.578 -13.766 1 98.5 192 LEU A C 1
ATOM 1513 O O . LEU A 1 192 ? 2.287 -16.891 -13.25 1 98.5 192 LEU A O 1
ATOM 1517 N N . TYR A 1 193 ? 3.559 -16.594 -15.055 1 98.06 193 TYR A N 1
ATOM 1518 C CA . TYR A 1 193 ? 2.52 -17.109 -15.945 1 98.06 193 TYR A CA 1
ATOM 1519 C C . TYR A 1 193 ? 2.221 -18.578 -15.641 1 98.06 193 TYR A C 1
ATOM 1521 O O . TYR A 1 193 ? 1.064 -19 -15.68 1 98.06 193 TYR A O 1
ATOM 1529 N N . LEU A 1 194 ? 3.232 -19.312 -15.344 1 98.12 194 LEU A N 1
ATOM 1530 C CA . LEU A 1 194 ? 3.039 -20.719 -15.008 1 98.12 194 LEU A CA 1
ATOM 1531 C C . LEU A 1 194 ? 2.24 -20.859 -13.719 1 98.12 194 LEU A C 1
ATOM 1533 O O . LEU A 1 194 ? 1.376 -21.734 -13.609 1 98.12 194 LEU A O 1
ATOM 1537 N N . ILE A 1 195 ? 2.564 -20.047 -12.789 1 97.38 195 ILE A N 1
ATOM 1538 C CA . ILE A 1 195 ? 1.832 -20.047 -11.531 1 97.38 195 ILE A CA 1
ATOM 1539 C C . ILE A 1 195 ? 0.365 -19.719 -11.789 1 97.38 195 ILE A C 1
ATOM 1541 O O . ILE A 1 195 ? -0.532 -20.359 -11.25 1 97.38 195 ILE A O 1
ATOM 1545 N N . LEU A 1 196 ? 0.144 -18.734 -12.586 1 96.69 196 LEU A N 1
ATOM 1546 C CA . LEU A 1 196 ? -1.221 -18.359 -12.93 1 96.69 196 LEU A CA 1
ATOM 1547 C C . LEU A 1 196 ? -1.969 -19.516 -13.578 1 96.69 196 LEU A C 1
ATOM 1549 O O . LEU A 1 196 ? -3.125 -19.781 -13.234 1 96.69 196 LEU A O 1
ATOM 1553 N N . GLN A 1 197 ? -1.317 -20.172 -14.523 1 97.38 197 GLN A N 1
ATO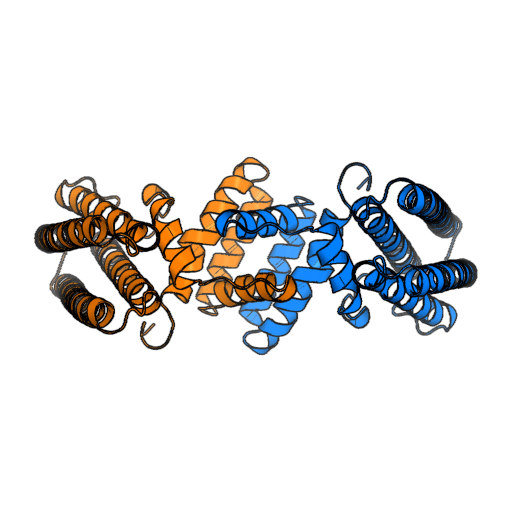M 1554 C CA . GLN A 1 197 ? -1.948 -21.297 -15.188 1 97.38 197 GLN A CA 1
ATOM 1555 C C . GLN A 1 197 ? -2.238 -22.438 -14.203 1 97.38 197 GLN A C 1
ATOM 1557 O O . GLN A 1 197 ? -3.258 -23.109 -14.32 1 97.38 197 GLN A O 1
ATOM 1562 N N . THR A 1 198 ? -1.339 -22.625 -13.273 1 97.19 198 THR A N 1
ATOM 1563 C CA . THR A 1 198 ? -1.553 -23.609 -12.227 1 97.19 198 THR A CA 1
ATOM 1564 C C . THR A 1 198 ? -2.799 -23.281 -11.406 1 97.19 198 THR A C 1
ATOM 1566 O O . THR A 1 198 ? -3.623 -24.156 -11.141 1 97.19 198 THR A O 1
ATOM 1569 N N . ASN A 1 199 ? -2.916 -22.031 -11.047 1 95.44 199 ASN A N 1
ATOM 1570 C CA . ASN A 1 199 ? -4.086 -21.578 -10.305 1 95.44 199 ASN A CA 1
ATOM 1571 C C . ASN A 1 199 ? -5.371 -21.781 -11.102 1 95.44 199 ASN A C 1
ATOM 1573 O O . ASN A 1 199 ? -6.41 -22.125 -10.539 1 95.44 199 ASN A O 1
ATOM 1577 N N . MET A 1 200 ? -5.297 -21.562 -12.383 1 96.12 200 MET A N 1
ATOM 1578 C CA . MET A 1 200 ? -6.465 -21.703 -13.242 1 96.12 200 MET A CA 1
ATOM 1579 C C . MET A 1 200 ? -6.918 -23.156 -13.312 1 96.12 200 MET A C 1
ATOM 1581 O O . MET A 1 200 ? -8.117 -23.438 -13.383 1 96.12 200 MET A O 1
ATOM 1585 N N . ILE A 1 201 ? -5.957 -24 -13.32 1 97.19 201 ILE A N 1
ATOM 1586 C CA . ILE A 1 201 ? -6.301 -25.422 -13.289 1 97.19 201 ILE A CA 1
ATOM 1587 C C . ILE A 1 201 ? -7.09 -25.734 -12.016 1 97.19 201 ILE A C 1
ATOM 1589 O O . ILE A 1 201 ? -8.164 -26.328 -12.078 1 97.19 201 ILE A O 1
ATOM 1593 N N . ILE A 1 202 ? -6.605 -25.281 -10.906 1 96 202 ILE A N 1
ATOM 1594 C CA . ILE A 1 202 ? -7.238 -25.547 -9.617 1 96 202 ILE A CA 1
ATOM 1595 C C . ILE A 1 202 ? -8.641 -24.938 -9.602 1 96 202 ILE A C 1
ATOM 1597 O O . ILE A 1 202 ? -9.602 -25.594 -9.195 1 96 202 ILE A O 1
ATOM 1601 N N . THR A 1 203 ? -8.734 -23.734 -10.031 1 95 203 THR A N 1
ATOM 1602 C CA . THR A 1 203 ? -10.016 -23.031 -10.008 1 95 203 THR A CA 1
ATOM 1603 C C . THR A 1 203 ? -11.031 -23.734 -10.906 1 95 203 THR A C 1
ATOM 1605 O O . THR A 1 203 ? -12.219 -23.797 -10.586 1 95 203 THR A O 1
ATOM 1608 N N . THR A 1 204 ? -10.578 -24.219 -12.055 1 96.44 204 THR A N 1
ATOM 1609 C CA . THR A 1 204 ? -11.453 -24.938 -12.969 1 96.44 204 THR A CA 1
ATOM 1610 C C . THR A 1 204 ? -11.945 -26.25 -12.336 1 96.44 204 THR A C 1
ATOM 1612 O O . THR A 1 204 ? -13.133 -26.547 -12.383 1 96.44 204 THR A O 1
ATOM 1615 N N . VAL A 1 205 ? -11.039 -27 -11.719 1 96.56 205 VAL A N 1
ATOM 1616 C CA . VAL A 1 205 ? -11.406 -28.234 -11.047 1 96.56 205 VAL A CA 1
ATOM 1617 C C . VAL A 1 205 ? -12.383 -27.953 -9.914 1 96.56 205 VAL A C 1
ATOM 1619 O O . VAL A 1 205 ? -13.367 -28.656 -9.734 1 96.56 205 VAL A O 1
ATOM 1622 N N . LYS A 1 206 ? -12.086 -26.938 -9.195 1 95 206 LYS A N 1
ATOM 1623 C CA . LYS A 1 206 ? -12.945 -26.547 -8.078 1 95 206 LYS A CA 1
ATOM 1624 C C . LYS A 1 206 ? -14.352 -26.203 -8.555 1 95 206 LYS A C 1
ATOM 1626 O O . LYS A 1 206 ? -15.336 -26.656 -7.969 1 95 206 LYS A O 1
ATOM 1631 N N . SER A 1 207 ? -14.445 -25.469 -9.562 1 94.06 207 SER A N 1
ATOM 1632 C CA . SER A 1 207 ? -15.734 -25.031 -10.109 1 94.06 207 SER A CA 1
ATOM 1633 C C . SER A 1 207 ? -16.531 -26.219 -10.641 1 94.06 207 SER A C 1
ATOM 1635 O O . SER A 1 207 ? -17.766 -26.234 -10.547 1 94.06 207 SER A O 1
ATOM 1637 N N . LYS A 1 208 ? -15.859 -27.234 -11.125 1 93.62 208 LYS A N 1
ATOM 1638 C CA . LYS A 1 208 ? -16.547 -28.344 -11.797 1 93.62 208 LYS A CA 1
ATOM 1639 C C . LYS A 1 208 ? -16.797 -29.5 -10.836 1 93.62 208 LYS A C 1
ATOM 1641 O O . LYS A 1 208 ? -17.688 -30.312 -11.055 1 93.62 208 LYS A O 1
ATOM 1646 N N . CYS A 1 209 ? -16.047 -29.531 -9.758 1 91.69 209 CYS A N 1
ATOM 1647 C CA . CYS A 1 209 ? -16.125 -30.719 -8.914 1 91.69 209 CYS A CA 1
ATOM 1648 C C . CYS A 1 209 ? -16.672 -30.375 -7.535 1 91.69 209 CYS A C 1
ATOM 1650 O O . CYS A 1 209 ? -16.953 -31.25 -6.73 1 91.69 209 CYS A O 1
ATOM 1652 N N . GLU A 1 210 ? -16.594 -29.109 -7.23 1 89.69 210 GLU A N 1
ATOM 1653 C CA . GLU A 1 210 ? -17.125 -28.688 -5.934 1 89.69 210 GLU A CA 1
ATOM 1654 C C . GLU A 1 210 ? -18.375 -27.828 -6.102 1 89.69 210 GLU A C 1
ATOM 1656 O O . GLU A 1 210 ? -18.562 -27.203 -7.148 1 89.69 210 GLU A O 1
ATOM 1661 N N . MET B 1 1 ? -10.547 10.969 21.297 1 26.92 1 MET B N 1
ATOM 1662 C CA . MET B 1 1 ? -9.398 10.328 20.672 1 26.92 1 MET B CA 1
ATOM 1663 C C . MET B 1 1 ? -8.102 11.039 21.047 1 26.92 1 MET B C 1
ATOM 1665 O O . MET B 1 1 ? -7.867 12.172 20.641 1 26.92 1 MET B O 1
ATOM 1669 N N . THR B 1 2 ? -7.633 10.891 22.188 1 33.72 2 THR B N 1
ATOM 1670 C CA . THR B 1 2 ? -6.422 11.516 22.703 1 33.72 2 THR B CA 1
ATOM 1671 C C . THR B 1 2 ? -5.227 11.219 21.812 1 33.72 2 THR B C 1
ATOM 1673 O O . THR B 1 2 ? -4.949 10.062 21.5 1 33.72 2 THR B O 1
ATOM 1676 N N . MET B 1 3 ? -4.805 12.039 21.016 1 38.91 3 MET B N 1
ATOM 1677 C CA . MET B 1 3 ? -3.691 12.234 20.094 1 38.91 3 MET B CA 1
ATOM 1678 C C . MET B 1 3 ? -2.4 11.656 20.672 1 38.91 3 MET B C 1
ATOM 1680 O O . MET B 1 3 ? -1.313 11.938 20.156 1 38.91 3 MET B O 1
ATOM 1684 N N . GLY B 1 4 ? -2.328 11.242 21.844 1 39.62 4 GLY B N 1
ATOM 1685 C CA . GLY B 1 4 ? -1.075 11.172 22.578 1 39.62 4 GLY B CA 1
ATOM 1686 C C . GLY B 1 4 ? -0.07 10.227 21.953 1 39.62 4 GLY B C 1
ATOM 1687 O O . GLY B 1 4 ? 1.072 10.609 21.688 1 39.62 4 GLY B O 1
ATOM 1688 N N . ASP B 1 5 ? -0.233 8.859 22.125 1 49.78 5 ASP B N 1
ATOM 1689 C CA . ASP B 1 5 ? 0.917 7.965 22.031 1 49.78 5 ASP B CA 1
ATOM 1690 C C . ASP B 1 5 ? 1.177 7.559 20.578 1 49.78 5 ASP B C 1
ATOM 1692 O O . ASP B 1 5 ? 2.184 6.91 20.281 1 49.78 5 ASP B O 1
ATOM 1696 N N . GLU B 1 6 ? 0.304 7.938 19.578 1 70.5 6 GLU B N 1
ATOM 1697 C CA . GLU B 1 6 ? 0.51 7.465 18.203 1 70.5 6 GLU B CA 1
ATOM 1698 C C . GLU B 1 6 ? 1.2 8.523 17.359 1 70.5 6 GLU B C 1
ATOM 1700 O O . GLU B 1 6 ? 1.04 9.719 17.594 1 70.5 6 GLU B O 1
ATOM 1705 N N . THR B 1 7 ? 2.182 8.156 16.641 1 87.62 7 THR B N 1
ATOM 1706 C CA . THR B 1 7 ? 2.936 9.008 15.734 1 87.62 7 THR B CA 1
ATOM 1707 C C . THR B 1 7 ? 1.997 9.727 14.766 1 87.62 7 THR B C 1
ATOM 1709 O O . THR B 1 7 ? 0.939 9.203 14.414 1 87.62 7 THR B O 1
ATOM 1712 N N . PRO B 1 8 ? 2.188 11.047 14.578 1 95.12 8 PRO B N 1
ATOM 1713 C CA . PRO B 1 8 ? 1.347 11.812 13.656 1 95.12 8 PRO B CA 1
ATOM 1714 C C . PRO B 1 8 ? 1.156 11.117 12.305 1 95.12 8 PRO B C 1
ATOM 1716 O O . PRO B 1 8 ? 0.139 11.32 11.641 1 95.12 8 PRO B O 1
ATOM 1719 N N . VAL B 1 9 ? 2.062 10.258 11.953 1 96.19 9 VAL B N 1
ATOM 1720 C CA . VAL B 1 9 ? 1.994 9.555 10.68 1 96.19 9 VAL B CA 1
ATOM 1721 C C . VAL B 1 9 ? 0.738 8.688 10.633 1 96.19 9 VAL B C 1
ATOM 1723 O O . VAL B 1 9 ? 0.134 8.516 9.57 1 96.19 9 VAL B O 1
ATOM 1726 N N . THR B 1 10 ? 0.349 8.18 11.75 1 95.44 10 THR B N 1
ATOM 1727 C CA . THR B 1 10 ? -0.837 7.34 11.844 1 95.44 10 THR B CA 1
ATOM 1728 C C . THR B 1 10 ? -2.068 8.078 11.328 1 95.44 10 THR B C 1
ATOM 1730 O O . THR B 1 10 ? -2.922 7.484 10.664 1 95.44 10 THR B O 1
ATOM 1733 N N . THR B 1 11 ? -2.102 9.328 11.562 1 93.62 11 THR B N 1
ATOM 1734 C CA . THR B 1 11 ? -3.264 10.133 11.203 1 93.62 11 THR B CA 1
ATOM 1735 C C . THR B 1 11 ? -3.088 10.742 9.812 1 93.62 11 THR B C 1
ATOM 1737 O O . THR B 1 11 ? -4.059 10.906 9.078 1 93.62 11 THR B O 1
ATOM 1740 N N . LEU B 1 12 ? -1.936 10.969 9.453 1 95.5 12 LEU B N 1
ATOM 1741 C CA . LEU B 1 12 ? -1.685 11.797 8.281 1 95.5 12 LEU B CA 1
ATOM 1742 C C . LEU B 1 12 ? -1.475 10.93 7.043 1 95.5 12 LEU B C 1
ATOM 1744 O O . LEU B 1 12 ? -1.536 11.43 5.914 1 95.5 12 LEU B O 1
ATOM 1748 N N . ILE B 1 13 ? -1.258 9.703 7.223 1 96.19 13 ILE B N 1
ATOM 1749 C CA . ILE B 1 13 ? -0.869 8.852 6.102 1 96.19 13 ILE B CA 1
ATOM 1750 C C . ILE B 1 13 ? -2.047 8.688 5.145 1 96.19 13 ILE B C 1
ATOM 1752 O O . ILE B 1 13 ? -1.863 8.672 3.926 1 96.19 13 ILE B O 1
ATOM 1756 N N . LEU B 1 14 ? -3.254 8.555 5.625 1 95.88 14 LEU B N 1
ATOM 1757 C CA . LEU B 1 14 ? -4.418 8.336 4.773 1 95.88 14 LEU B CA 1
ATOM 1758 C C . LEU B 1 14 ? -4.68 9.547 3.887 1 95.88 14 LEU B C 1
ATOM 1760 O O . LEU B 1 14 ? -4.691 9.43 2.658 1 95.88 14 LEU B O 1
ATOM 1764 N N . PRO B 1 15 ? -4.801 10.727 4.395 1 94.06 15 PRO B N 1
ATOM 1765 C CA . PRO B 1 15 ? -5.098 11.875 3.533 1 94.06 15 PRO B CA 1
ATOM 1766 C C . PRO B 1 15 ? -3.908 12.289 2.67 1 94.06 15 PRO B C 1
ATOM 1768 O O . PRO B 1 15 ? -4.094 12.844 1.584 1 94.06 15 PRO B O 1
ATOM 1771 N N . ILE B 1 16 ? -2.719 12.031 3.1 1 95.25 16 ILE B N 1
ATOM 1772 C CA . ILE B 1 16 ? -1.551 12.578 2.42 1 95.25 16 ILE B CA 1
ATOM 1773 C C . ILE B 1 16 ? -1.033 11.57 1.393 1 95.25 16 ILE B C 1
ATOM 1775 O O . ILE B 1 16 ? -0.497 11.961 0.352 1 95.25 16 ILE B O 1
ATOM 1779 N N . LEU B 1 17 ? -1.182 10.297 1.661 1 96.31 17 LEU B N 1
ATOM 1780 C CA . LEU B 1 17 ? -0.577 9.289 0.794 1 96.31 17 LEU B CA 1
ATOM 1781 C C . LEU B 1 17 ? -1.645 8.531 0.014 1 96.31 17 LEU B C 1
ATOM 1783 O O . LEU B 1 17 ? -1.671 8.578 -1.218 1 96.31 17 LEU B O 1
ATOM 1787 N N . ILE B 1 18 ? -2.588 7.926 0.689 1 96.94 18 ILE B N 1
ATOM 1788 C CA . ILE B 1 18 ? -3.496 6.965 0.073 1 96.94 18 ILE B CA 1
ATOM 1789 C C . ILE B 1 18 ? -4.555 7.703 -0.742 1 96.94 18 ILE B C 1
ATOM 1791 O O . ILE B 1 18 ? -4.816 7.355 -1.895 1 96.94 18 ILE B O 1
ATOM 1795 N N . ARG B 1 19 ? -5.141 8.758 -0.197 1 94.81 19 ARG B N 1
ATOM 1796 C CA . ARG B 1 19 ? -6.258 9.43 -0.848 1 94.81 19 ARG B CA 1
ATOM 1797 C C . ARG B 1 19 ? -5.828 10.047 -2.176 1 94.81 19 ARG B C 1
ATOM 1799 O O . ARG B 1 19 ? -6.523 9.906 -3.184 1 94.81 19 ARG B O 1
ATOM 1806 N N . PRO B 1 20 ? -4.73 10.758 -2.172 1 94 20 PRO B N 1
ATOM 1807 C CA . PRO B 1 20 ? -4.305 11.289 -3.469 1 94 20 PRO B CA 1
ATOM 1808 C C . PRO B 1 20 ? -4.113 10.195 -4.52 1 94 20 PRO B C 1
ATOM 1810 O O . PRO B 1 20 ? -4.434 10.398 -5.691 1 94 20 PRO B O 1
ATOM 1813 N N . ILE B 1 21 ? -3.566 9.055 -4.172 1 95.94 21 ILE B N 1
ATOM 1814 C CA . ILE B 1 21 ? -3.385 7.941 -5.098 1 95.94 21 ILE B CA 1
ATOM 1815 C C . ILE B 1 21 ? -4.746 7.469 -5.605 1 95.94 21 ILE B C 1
ATOM 1817 O O . ILE B 1 21 ? -4.93 7.273 -6.812 1 95.94 21 ILE B O 1
ATOM 1821 N N . LEU B 1 22 ? -5.652 7.285 -4.676 1 95.88 22 LEU B N 1
ATOM 1822 C CA . LEU B 1 22 ? -6.988 6.844 -5.059 1 95.88 22 LEU B CA 1
ATOM 1823 C C . LEU B 1 22 ? -7.668 7.871 -5.957 1 95.88 22 LEU B C 1
ATOM 1825 O O . LEU B 1 22 ? -8.406 7.512 -6.875 1 95.88 22 LEU B O 1
ATOM 1829 N N . SER B 1 23 ? -7.449 9.172 -5.684 1 93.38 23 SER B N 1
ATOM 1830 C CA . SER B 1 23 ? -8.016 10.219 -6.527 1 93.38 23 SER B CA 1
ATOM 1831 C C . SER B 1 23 ? -7.516 10.109 -7.961 1 93.38 23 SER B C 1
ATOM 1833 O O . SER B 1 23 ? -8.273 10.32 -8.906 1 93.38 23 SER B O 1
ATOM 1835 N N . GLN B 1 24 ? -6.285 9.812 -8.164 1 93.31 24 GLN B N 1
ATOM 1836 C CA . GLN B 1 24 ? -5.73 9.617 -9.5 1 93.31 24 GLN B CA 1
ATOM 1837 C C . GLN B 1 24 ? -6.348 8.406 -10.18 1 93.31 24 GLN B C 1
ATOM 1839 O O . GLN B 1 24 ? -6.633 8.438 -11.383 1 93.31 24 GLN B O 1
ATOM 1844 N N . LEU B 1 25 ? -6.582 7.359 -9.383 1 95.38 25 LEU B N 1
ATOM 1845 C CA . LEU B 1 25 ? -7.117 6.113 -9.922 1 95.38 25 LEU B CA 1
ATOM 1846 C C . LEU B 1 25 ? -8.602 6.254 -10.242 1 95.38 25 LEU B C 1
ATOM 1848 O O . LEU B 1 25 ? -9.156 5.469 -11.016 1 95.38 25 LEU B O 1
ATOM 1852 N N . GLU B 1 26 ? -9.242 7.207 -9.609 1 93.94 26 GLU B N 1
ATOM 1853 C CA . GLU B 1 26 ? -10.664 7.461 -9.82 1 93.94 26 GLU B CA 1
ATOM 1854 C C . GLU B 1 26 ? -10.953 7.828 -11.273 1 93.94 26 GLU B C 1
ATOM 1856 O O . GLU B 1 26 ? -12.039 7.562 -11.781 1 93.94 26 GLU B O 1
ATOM 1861 N N . LYS B 1 27 ? -9.984 8.438 -11.922 1 93.5 27 LYS B N 1
ATOM 1862 C CA . LYS B 1 27 ? -10.117 8.797 -13.336 1 93.5 27 LYS B CA 1
ATOM 1863 C C . LYS B 1 27 ? -10.266 7.551 -14.203 1 93.5 27 LYS B C 1
ATOM 1865 O O . LYS B 1 27 ? -10.844 7.609 -15.289 1 93.5 27 LYS B O 1
ATOM 1870 N N . GLN B 1 28 ? -9.75 6.406 -13.773 1 91.12 28 GLN B N 1
ATOM 1871 C CA . GLN B 1 28 ? -9.82 5.156 -14.523 1 91.12 28 GLN B CA 1
ATOM 1872 C C . GLN B 1 28 ? -11.117 4.402 -14.227 1 91.12 28 GLN B C 1
ATOM 1874 O O . GL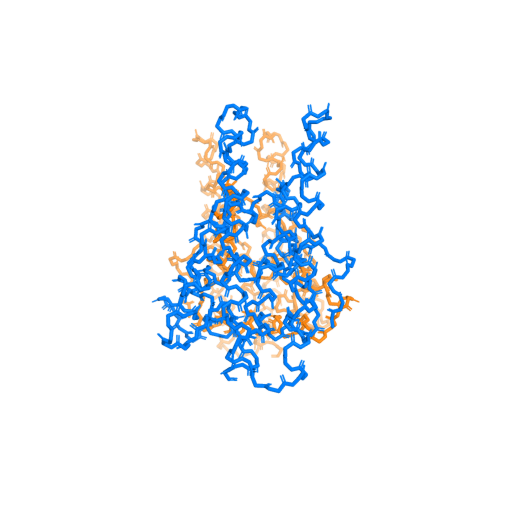N B 1 28 ? -11.82 3.986 -15.141 1 91.12 28 GLN B O 1
ATOM 1879 N N . ASP B 1 29 ? -11.375 4.297 -12.992 1 92.69 29 ASP B N 1
ATOM 1880 C CA . ASP B 1 29 ? -12.633 3.662 -12.602 1 92.69 29 ASP B CA 1
ATOM 1881 C C . ASP B 1 29 ? -13.172 4.266 -11.305 1 92.69 29 ASP B C 1
ATOM 1883 O O . ASP B 1 29 ? -12.641 4.004 -10.227 1 92.69 29 ASP B O 1
ATOM 1887 N N . MET B 1 30 ? -14.25 4.938 -11.367 1 94.5 30 MET B N 1
ATOM 1888 C CA . MET B 1 30 ? -14.836 5.66 -10.242 1 94.5 30 MET B CA 1
ATOM 1889 C C . MET B 1 30 ? -15.445 4.691 -9.234 1 94.5 30 MET B C 1
ATOM 1891 O O . MET B 1 30 ? -15.273 4.852 -8.023 1 94.5 30 MET B O 1
ATOM 1895 N N . SER B 1 31 ? -16.125 3.697 -9.688 1 96.19 31 SER B N 1
ATOM 1896 C CA . SER B 1 31 ? -16.844 2.771 -8.812 1 96.19 31 SER B CA 1
ATOM 1897 C C . SER B 1 31 ? -15.875 1.968 -7.949 1 96.19 31 SER B C 1
ATOM 1899 O O . SER B 1 31 ? -16.031 1.904 -6.727 1 96.19 31 SER B O 1
ATOM 1901 N N . ALA B 1 32 ? -14.914 1.374 -8.609 1 96.19 32 ALA B N 1
ATOM 1902 C CA . ALA B 1 32 ? -13.945 0.562 -7.879 1 96.19 32 ALA B CA 1
ATOM 1903 C C . ALA B 1 32 ? -13.156 1.411 -6.887 1 96.19 32 ALA B C 1
ATOM 1905 O O . ALA B 1 32 ? -12.922 0.994 -5.75 1 96.19 32 ALA B O 1
ATOM 1906 N N . THR B 1 33 ? -12.758 2.584 -7.285 1 96.69 33 THR B N 1
ATOM 1907 C CA . THR B 1 33 ? -11.961 3.461 -6.43 1 96.69 33 THR B CA 1
ATOM 1908 C C . THR B 1 33 ? -12.797 3.967 -5.258 1 96.69 33 THR B C 1
ATOM 1910 O O . THR B 1 33 ? -12.289 4.094 -4.141 1 96.69 33 THR B O 1
ATOM 1913 N N . HIS B 1 34 ? -14.023 4.293 -5.496 1 96.56 34 HIS B N 1
ATOM 1914 C CA . HIS B 1 34 ? -14.914 4.734 -4.434 1 96.56 34 HIS B CA 1
ATOM 1915 C C . HIS B 1 34 ? -15.07 3.66 -3.359 1 96.56 34 HIS B C 1
ATOM 1917 O O . HIS B 1 34 ? -15.117 3.969 -2.168 1 96.56 34 HIS B O 1
ATOM 1923 N N . THR B 1 35 ? -15.156 2.416 -3.807 1 97.94 35 THR B N 1
ATOM 1924 C CA . THR B 1 35 ? -15.258 1.289 -2.887 1 97.94 35 THR B CA 1
ATOM 1925 C C . THR B 1 35 ? -14.055 1.253 -1.944 1 97.94 35 THR B C 1
ATOM 1927 O O . THR B 1 35 ? -14.219 1.116 -0.73 1 97.94 35 THR B O 1
ATOM 1930 N N . LEU B 1 36 ? -12.844 1.443 -2.502 1 97.69 36 LEU B N 1
ATOM 1931 C CA . LEU B 1 36 ? -11.633 1.428 -1.693 1 97.69 36 LEU B CA 1
ATOM 1932 C C . LEU B 1 36 ? -11.562 2.658 -0.795 1 97.69 36 LEU B C 1
ATOM 1934 O O . LEU B 1 36 ? -11.188 2.557 0.376 1 97.69 36 LEU B O 1
ATOM 1938 N N . ARG B 1 37 ? -11.883 3.799 -1.342 1 96.69 37 ARG B N 1
ATOM 1939 C CA . ARG B 1 37 ? -11.844 5.039 -0.577 1 96.69 37 ARG B CA 1
ATOM 1940 C C . ARG B 1 37 ? -12.742 4.949 0.657 1 96.69 37 ARG B C 1
ATOM 1942 O O . ARG B 1 37 ? -12.312 5.289 1.764 1 96.69 37 ARG B O 1
ATOM 1949 N N . ALA B 1 38 ? -13.977 4.508 0.465 1 97.69 38 ALA B N 1
ATOM 1950 C CA . ALA B 1 38 ? -14.938 4.367 1.562 1 97.69 38 ALA B CA 1
ATOM 1951 C C . ALA B 1 38 ? -14.438 3.357 2.592 1 97.69 38 ALA B C 1
ATOM 1953 O O . ALA B 1 38 ? -14.586 3.568 3.799 1 97.69 38 ALA B O 1
ATOM 1954 N N . ALA B 1 39 ? -13.906 2.275 2.127 1 98.44 39 ALA B N 1
ATOM 1955 C CA . ALA B 1 39 ? -13.43 1.219 3.014 1 98.44 39 ALA B CA 1
ATOM 1956 C C . ALA B 1 39 ? -12.242 1.7 3.854 1 98.44 39 ALA B C 1
ATOM 1958 O O . ALA B 1 39 ? -12.164 1.402 5.047 1 98.44 39 ALA B O 1
ATOM 1959 N N . PHE B 1 40 ? -11.289 2.445 3.24 1 97.94 40 PHE B N 1
ATOM 1960 C CA . PHE B 1 40 ? -10.156 2.994 3.977 1 97.94 40 PHE B CA 1
ATOM 1961 C C . PHE B 1 40 ? -10.633 3.941 5.074 1 97.94 40 PHE B C 1
ATOM 1963 O O . PHE B 1 40 ? -10.141 3.891 6.203 1 97.94 40 PHE B O 1
ATOM 1970 N N . THR B 1 41 ? -11.578 4.777 4.719 1 96.25 41 THR B N 1
ATOM 1971 C CA . THR B 1 41 ? -12.102 5.738 5.684 1 96.25 41 THR B CA 1
ATOM 1972 C C . THR B 1 41 ? -12.781 5.02 6.844 1 96.25 41 THR B C 1
ATOM 1974 O O . THR B 1 41 ? -12.516 5.32 8.008 1 96.25 41 THR B O 1
ATOM 1977 N N . LYS B 1 42 ? -13.609 4.059 6.535 1 97.56 42 LYS B N 1
ATOM 1978 C CA . LYS B 1 42 ? -14.344 3.305 7.551 1 97.56 42 LYS B CA 1
ATOM 1979 C C . LYS B 1 42 ? -13.383 2.498 8.43 1 97.56 42 LYS B C 1
ATOM 1981 O O . LYS B 1 42 ? -13.508 2.498 9.656 1 97.56 42 LYS B O 1
ATOM 1986 N N . ALA B 1 43 ? -12.477 1.791 7.777 1 97.62 43 ALA B N 1
ATOM 1987 C CA . ALA B 1 43 ? -11.531 0.951 8.516 1 97.62 43 ALA B CA 1
ATOM 1988 C C . ALA B 1 43 ? -10.648 1.789 9.438 1 97.62 43 ALA B C 1
ATOM 1990 O O . ALA B 1 43 ? -10.391 1.401 10.578 1 97.62 43 ALA B O 1
ATOM 1991 N N . GLU B 1 44 ? -10.18 2.955 8.945 1 96.19 44 GLU B N 1
ATOM 1992 C CA . GLU B 1 44 ? -9.32 3.83 9.734 1 96.19 44 GLU B CA 1
ATOM 1993 C C . GLU B 1 44 ? -10.078 4.414 10.93 1 96.19 44 GLU B C 1
ATOM 1995 O O . GLU B 1 44 ? 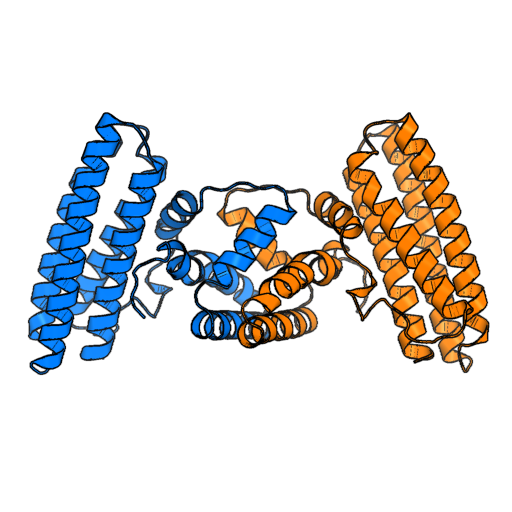-9.492 4.637 11.992 1 96.19 44 GLU B O 1
ATOM 2000 N N . THR B 1 45 ? -11.312 4.73 10.781 1 94.56 45 THR B N 1
ATOM 2001 C CA . THR B 1 45 ? -12.148 5.23 11.859 1 94.56 45 THR B CA 1
ATOM 2002 C C . THR B 1 45 ? -12.344 4.16 12.93 1 94.56 45 THR B C 1
ATOM 2004 O O . THR B 1 45 ? -12.328 4.457 14.125 1 94.56 45 THR B O 1
ATOM 2007 N N . THR B 1 46 ? -12.5 2.912 12.555 1 95.5 46 THR B N 1
ATOM 2008 C CA . THR B 1 46 ? -12.734 1.785 13.453 1 95.5 46 THR B CA 1
ATOM 2009 C C . THR B 1 46 ? -11.445 1.396 14.18 1 95.5 46 THR B C 1
ATOM 2011 O O . THR B 1 46 ? -11.469 1.083 15.367 1 95.5 46 THR B O 1
ATOM 2014 N N . TYR B 1 47 ? -10.391 1.422 13.469 1 95.62 47 TYR B N 1
ATOM 2015 C CA . TYR B 1 47 ? -9.086 1.055 14.008 1 95.62 47 TYR B CA 1
ATOM 2016 C C . TYR B 1 47 ? -8.008 2.016 13.523 1 95.62 47 TYR B C 1
ATOM 2018 O O . TYR B 1 47 ? -7.273 1.712 12.578 1 95.62 47 TYR B O 1
ATOM 2026 N N . PRO B 1 48 ? -7.867 3.107 14.273 1 94.19 48 PRO B N 1
ATOM 2027 C CA . PRO B 1 48 ? -6.852 4.09 13.883 1 94.19 48 PRO B CA 1
ATOM 2028 C C . PRO B 1 48 ? -5.453 3.486 13.789 1 94.19 48 PRO B C 1
ATOM 2030 O O . PRO B 1 48 ? -4.996 2.83 14.727 1 94.19 48 PRO B O 1
ATOM 2033 N N . GLY B 1 49 ? -4.805 3.648 12.688 1 95.56 49 GLY B N 1
ATOM 2034 C CA . GLY B 1 49 ? -3.469 3.119 12.477 1 95.56 49 GLY B CA 1
ATOM 2035 C C . GLY B 1 49 ? -3.428 1.986 11.469 1 95.56 49 GLY B C 1
ATOM 2036 O O . GLY B 1 49 ? -2.352 1.583 11.023 1 95.56 49 GLY B O 1
ATOM 2037 N N . LEU B 1 50 ? -4.527 1.533 11.023 1 96.88 50 LEU B N 1
ATOM 2038 C CA . LEU B 1 50 ? -4.602 0.383 10.125 1 96.88 50 LEU B CA 1
ATOM 2039 C C . LEU B 1 50 ? -3.963 0.7 8.781 1 96.88 50 LEU B C 1
ATOM 2041 O O . LEU B 1 50 ? -3.283 -0.148 8.195 1 96.88 50 LEU B O 1
ATOM 2045 N N . THR B 1 51 ? -4.219 1.895 8.258 1 97.62 51 THR B N 1
ATOM 2046 C CA . THR B 1 51 ? -3.646 2.289 6.973 1 97.62 51 THR B CA 1
ATOM 2047 C C . THR B 1 51 ? -2.123 2.273 7.031 1 97.62 51 THR B C 1
ATOM 2049 O O . THR B 1 51 ? -1.464 1.774 6.117 1 97.62 51 THR B O 1
ATOM 2052 N N . LEU B 1 52 ? -1.631 2.811 8.102 1 97.12 52 LEU B N 1
ATOM 2053 C CA . LEU B 1 52 ? -0.183 2.803 8.281 1 97.12 52 LEU B CA 1
ATOM 2054 C C . LEU B 1 52 ? 0.35 1.376 8.344 1 97.12 52 LEU B C 1
ATOM 2056 O O . LEU B 1 52 ? 1.362 1.061 7.711 1 97.12 52 LEU B O 1
ATOM 2060 N N . ASP B 1 53 ? -0.258 0.522 9.078 1 97.12 53 ASP B N 1
ATOM 2061 C CA . ASP B 1 53 ? 0.16 -0.872 9.195 1 97.12 53 ASP B CA 1
ATOM 2062 C C . ASP B 1 53 ? 0.166 -1.562 7.832 1 97.12 53 ASP B C 1
ATOM 2064 O O . ASP B 1 53 ? 1.062 -2.355 7.539 1 97.12 53 ASP B O 1
ATOM 2068 N N . LEU B 1 54 ? -0.854 -1.303 7.023 1 97.88 54 LEU B N 1
ATOM 2069 C CA . LEU B 1 54 ? -0.922 -1.887 5.691 1 97.88 54 LEU B CA 1
ATOM 2070 C C . LEU B 1 54 ? 0.253 -1.425 4.836 1 97.88 54 LEU B C 1
ATOM 2072 O O . LEU B 1 54 ? 0.918 -2.242 4.191 1 97.88 54 LEU B O 1
ATOM 2076 N N . VAL B 1 55 ? 0.466 -0.118 4.84 1 98.06 55 VAL B N 1
ATOM 2077 C CA . VAL B 1 55 ? 1.544 0.448 4.035 1 98.06 55 VAL B CA 1
ATOM 2078 C C . VAL B 1 55 ? 2.885 -0.121 4.492 1 98.06 55 VAL B C 1
ATOM 2080 O O . VAL B 1 55 ? 3.711 -0.521 3.67 1 98.06 55 VAL B O 1
ATOM 2083 N N . LEU B 1 56 ? 3.115 -0.188 5.805 1 97.12 56 LEU B N 1
ATOM 2084 C CA . LEU B 1 56 ? 4.348 -0.758 6.34 1 97.12 56 LEU B CA 1
ATOM 2085 C C . LEU B 1 56 ? 4.473 -2.23 5.965 1 97.12 56 LEU B C 1
ATOM 2087 O O . LEU B 1 56 ? 5.574 -2.725 5.719 1 97.12 56 LEU B O 1
ATOM 2091 N N . GLY B 1 57 ? 3.344 -2.98 5.98 1 96.88 57 GLY B N 1
ATOM 2092 C CA . GLY B 1 57 ? 3.35 -4.363 5.535 1 96.88 57 GLY B CA 1
ATOM 2093 C C . GLY B 1 57 ? 3.812 -4.531 4.102 1 96.88 57 GLY B C 1
ATOM 2094 O O . GLY B 1 57 ? 4.598 -5.43 3.799 1 96.88 57 GLY B O 1
ATOM 2095 N N . ILE B 1 58 ? 3.311 -3.676 3.24 1 97.5 58 ILE B N 1
ATOM 2096 C CA . ILE B 1 58 ? 3.688 -3.715 1.831 1 97.5 58 ILE B CA 1
ATOM 2097 C C . ILE B 1 58 ? 5.188 -3.465 1.69 1 97.5 58 ILE B C 1
ATOM 2099 O O . ILE B 1 58 ? 5.879 -4.188 0.968 1 97.5 58 ILE B O 1
ATOM 2103 N N . LEU B 1 59 ? 5.699 -2.438 2.373 1 97.31 59 LEU B N 1
ATOM 2104 C CA . LEU B 1 59 ? 7.117 -2.1 2.303 1 97.31 59 LEU B CA 1
ATOM 2105 C C . LEU B 1 59 ? 7.973 -3.234 2.852 1 97.31 59 LEU B C 1
ATOM 2107 O O . LEU B 1 59 ? 9.008 -3.578 2.268 1 97.31 59 LEU B O 1
ATOM 2111 N N . LYS B 1 60 ? 7.547 -3.807 3.926 1 96.06 60 LYS B N 1
ATOM 2112 C CA . LYS B 1 60 ? 8.281 -4.895 4.562 1 96.06 60 LYS B CA 1
ATOM 2113 C C . LYS B 1 60 ? 8.406 -6.098 3.635 1 96.06 60 LYS B C 1
ATOM 2115 O O . LYS B 1 60 ? 9.477 -6.703 3.533 1 96.06 60 LYS B O 1
ATOM 2120 N N . GLN B 1 61 ? 7.367 -6.449 2.957 1 94.25 61 GLN B N 1
ATOM 2121 C CA . GLN B 1 61 ? 7.375 -7.598 2.055 1 94.25 61 GLN B CA 1
ATOM 2122 C C . GLN B 1 61 ? 8.305 -7.359 0.87 1 94.25 61 GLN B C 1
ATOM 2124 O O . GLN B 1 61 ? 8.789 -8.312 0.255 1 94.25 61 GLN B O 1
ATOM 2129 N N . GLY B 1 62 ? 8.484 -6.141 0.52 1 92.69 62 GLY B N 1
ATOM 2130 C CA . GLY B 1 62 ? 9.43 -5.801 -0.533 1 92.69 62 GLY B CA 1
ATOM 2131 C C . GLY B 1 62 ? 10.828 -5.559 -0.018 1 92.69 62 GLY B C 1
ATOM 2132 O O . GLY B 1 62 ? 11.719 -5.152 -0.777 1 92.69 62 GLY B O 1
ATOM 2133 N N . ASP B 1 63 ? 11.086 -5.746 1.266 1 92.94 63 ASP B N 1
ATOM 2134 C CA . ASP B 1 63 ? 12.367 -5.492 1.918 1 92.94 63 ASP B CA 1
ATOM 2135 C C . ASP B 1 63 ? 12.805 -4.043 1.718 1 92.94 63 ASP B C 1
ATOM 2137 O O . ASP B 1 63 ? 13.945 -3.785 1.32 1 92.94 63 ASP B O 1
ATOM 2141 N N . LEU B 1 64 ? 11.812 -3.186 1.858 1 94.31 64 LEU B N 1
ATOM 2142 C CA . LEU B 1 64 ? 12.055 -1.758 1.682 1 94.31 64 LEU B CA 1
ATOM 2143 C C . LEU B 1 64 ? 12.031 -1.032 3.021 1 94.31 64 LEU B C 1
ATOM 2145 O O . LEU B 1 64 ? 11.234 -1.367 3.9 1 94.31 64 LEU B O 1
ATOM 2149 N N . THR B 1 65 ? 12.961 -0.102 3.201 1 92.81 65 THR B N 1
ATOM 2150 C CA . THR B 1 65 ? 13 0.733 4.398 1 92.81 65 THR B CA 1
ATOM 2151 C C . THR B 1 65 ? 12.828 2.205 4.035 1 92.81 65 THR B C 1
ATOM 2153 O O . THR B 1 65 ? 13.547 2.729 3.182 1 92.81 65 THR B O 1
ATOM 2156 N N . VAL B 1 66 ? 11.898 2.789 4.621 1 94.38 66 VAL B N 1
ATOM 2157 C CA . VAL B 1 66 ? 11.586 4.191 4.367 1 94.38 66 VAL B CA 1
ATOM 2158 C C . VAL B 1 66 ? 11.383 4.926 5.691 1 94.38 66 VAL B C 1
ATOM 2160 O O . VAL B 1 66 ? 10.789 4.379 6.625 1 94.38 66 VAL B O 1
ATOM 2163 N N . ASN B 1 67 ? 11.961 6.086 5.867 1 95.81 67 ASN B N 1
ATOM 2164 C CA . ASN B 1 67 ? 11.586 6.973 6.965 1 95.81 67 ASN B CA 1
ATOM 2165 C C . ASN B 1 67 ? 10.219 7.602 6.738 1 95.81 67 ASN B C 1
ATOM 2167 O O . ASN B 1 67 ? 10.086 8.562 5.977 1 95.81 67 ASN B O 1
ATOM 2171 N N . MET B 1 68 ? 9.234 7.086 7.414 1 96 68 MET B N 1
ATOM 2172 C CA . MET B 1 68 ? 7.848 7.488 7.176 1 96 68 MET B CA 1
ATOM 2173 C C . MET B 1 68 ? 7.629 8.945 7.559 1 96 68 MET B C 1
ATOM 2175 O O . MET B 1 68 ? 6.836 9.648 6.93 1 96 68 MET B O 1
ATOM 2179 N N . ASN B 1 69 ? 8.297 9.383 8.625 1 97.38 69 ASN B N 1
ATOM 2180 C CA . ASN B 1 69 ? 8.188 10.789 9 1 97.38 69 ASN B CA 1
ATOM 2181 C C . ASN B 1 69 ? 8.664 11.711 7.875 1 97.38 69 ASN B C 1
ATOM 2183 O O . ASN B 1 69 ? 7.961 12.648 7.496 1 97.38 69 ASN B O 1
ATOM 2187 N N . GLU B 1 70 ? 9.781 11.391 7.398 1 97.69 70 GLU B N 1
ATOM 2188 C CA . GLU B 1 70 ? 10.375 12.164 6.309 1 97.69 70 GLU B CA 1
ATOM 2189 C C . GLU B 1 70 ? 9.484 12.133 5.066 1 97.69 70 GLU B C 1
ATOM 2191 O O . GLU B 1 70 ? 9.219 13.172 4.465 1 97.69 70 GLU B O 1
ATOM 2196 N N . SER B 1 71 ? 9.094 10.953 4.656 1 97.25 71 SER B N 1
ATOM 2197 C CA . SER B 1 71 ? 8.328 10.766 3.428 1 97.25 71 SER B CA 1
ATOM 2198 C C . SER B 1 71 ? 6.988 11.492 3.494 1 97.25 71 SER B C 1
ATOM 2200 O O . SER B 1 71 ? 6.605 12.188 2.549 1 97.25 71 SER B O 1
ATOM 2202 N N . ILE B 1 72 ? 6.266 11.352 4.605 1 97.5 72 ILE B N 1
ATOM 2203 C CA . ILE B 1 72 ? 4.949 11.969 4.75 1 97.5 72 ILE B CA 1
ATOM 2204 C C . ILE B 1 72 ? 5.086 13.492 4.773 1 97.5 72 ILE B C 1
ATOM 2206 O O . ILE B 1 72 ? 4.262 14.203 4.195 1 97.5 72 ILE B O 1
ATOM 2210 N N . LEU B 1 73 ? 6.09 13.945 5.488 1 97.94 73 LEU B N 1
ATOM 2211 C CA . LEU B 1 73 ? 6.328 15.383 5.531 1 97.94 73 LEU B CA 1
ATOM 2212 C C . LEU B 1 73 ? 6.582 15.93 4.129 1 97.94 73 LEU B C 1
ATOM 2214 O O . LEU B 1 73 ? 6.023 16.969 3.752 1 97.94 73 LEU B O 1
ATOM 2218 N N . ARG B 1 74 ? 7.367 15.258 3.359 1 96.81 74 ARG B N 1
ATOM 2219 C CA . ARG B 1 74 ? 7.66 15.664 1.99 1 96.81 74 ARG B CA 1
ATOM 2220 C C . ARG B 1 74 ? 6.395 15.664 1.135 1 96.81 74 ARG B C 1
ATOM 2222 O O . ARG B 1 74 ? 6.148 16.609 0.378 1 96.81 74 ARG B O 1
ATOM 2229 N N . LEU B 1 75 ? 5.68 14.695 1.293 1 96.19 75 LEU B N 1
ATOM 2230 C CA . LEU B 1 75 ? 4.477 14.523 0.487 1 96.19 75 LEU B CA 1
ATOM 2231 C C . LEU B 1 75 ? 3.436 15.586 0.839 1 96.19 75 LEU B C 1
ATOM 2233 O O . LEU B 1 75 ? 2.631 15.977 -0.009 1 96.19 75 LEU B O 1
ATOM 2237 N N . GLN B 1 76 ? 3.412 16.031 2.051 1 95.5 76 GLN B N 1
ATOM 2238 C CA . GLN B 1 76 ? 2.504 17.094 2.471 1 95.5 76 GLN B CA 1
ATOM 2239 C C . GLN B 1 76 ? 2.59 18.297 1.532 1 95.5 76 GLN B C 1
ATOM 2241 O O . GLN B 1 76 ? 1.583 18.969 1.274 1 95.5 76 GLN B O 1
ATOM 2246 N N . GLY B 1 77 ? 3.721 18.5 1.029 1 93.06 77 GLY B N 1
ATOM 2247 C CA . GLY B 1 77 ? 3.928 19.641 0.155 1 93.06 77 GLY B CA 1
ATOM 2248 C C . GLY B 1 77 ? 3.305 19.469 -1.217 1 93.06 77 GLY B C 1
ATOM 2249 O O . GLY B 1 77 ? 3.115 20.438 -1.949 1 93.06 77 GLY B O 1
ATOM 2250 N N . THR B 1 78 ? 2.979 18.25 -1.584 1 90.75 78 THR B N 1
ATOM 2251 C CA . THR B 1 78 ? 2.473 17.969 -2.924 1 90.75 78 THR B CA 1
ATOM 2252 C C . THR B 1 78 ? 0.954 17.828 -2.91 1 90.75 78 THR B C 1
ATOM 2254 O O . THR B 1 78 ? 0.32 17.797 -3.967 1 90.75 78 THR B O 1
ATOM 2257 N N . VAL B 1 79 ? 0.438 17.781 -1.729 1 88.19 79 VAL B N 1
ATOM 2258 C CA . VAL B 1 79 ? -1.007 17.625 -1.607 1 88.19 79 VAL B CA 1
ATOM 2259 C C . VAL B 1 79 ? -1.678 18.984 -1.523 1 88.19 79 VAL B C 1
ATOM 2261 O O . VAL B 1 79 ? -1.157 19.906 -0.881 1 88.19 79 VAL B O 1
ATOM 2264 N N . SER B 1 80 ? -2.664 19.047 -2.285 1 77.38 80 SER B N 1
ATOM 2265 C CA . SER B 1 80 ? -3.42 20.297 -2.199 1 77.38 80 SER B CA 1
ATOM 2266 C C . SER B 1 80 ? -4.477 20.219 -1.101 1 77.38 80 SER B C 1
ATOM 2268 O O . SER B 1 80 ? -5.223 19.25 -1.013 1 77.38 80 SER B O 1
ATOM 2270 N N . ASP B 1 81 ? -4.43 21.203 -0.328 1 68.31 81 ASP B N 1
ATOM 2271 C CA . ASP B 1 81 ? -5.426 21.266 0.739 1 68.31 81 ASP B CA 1
ATOM 2272 C C . ASP B 1 81 ? -6.84 21.281 0.168 1 68.31 81 ASP B C 1
ATOM 2274 O O . ASP B 1 81 ? -7.793 20.875 0.841 1 68.31 81 ASP B O 1
ATOM 2278 N N . SER B 1 82 ? -6.871 21.75 -0.945 1 64.88 82 SER B N 1
ATOM 2279 C CA . SER B 1 82 ? -8.188 21.75 -1.564 1 64.88 82 SER B CA 1
ATOM 2280 C C . SER B 1 82 ? -8.719 20.344 -1.773 1 64.88 82 SER B C 1
ATOM 2282 O O . SER B 1 82 ? -9.93 20.125 -1.868 1 64.88 82 SER B O 1
ATOM 2284 N N . ASP B 1 83 ? -7.824 19.578 -1.674 1 68.62 83 ASP B N 1
ATOM 2285 C CA . ASP B 1 83 ? -8.203 18.203 -1.969 1 68.62 83 ASP B CA 1
ATOM 2286 C C . ASP B 1 83 ? -8.602 17.453 -0.696 1 68.62 83 ASP B C 1
ATOM 2288 O O . ASP B 1 83 ? -9.266 16.422 -0.76 1 68.62 83 ASP B O 1
ATOM 2292 N N . ILE B 1 84 ? -8.1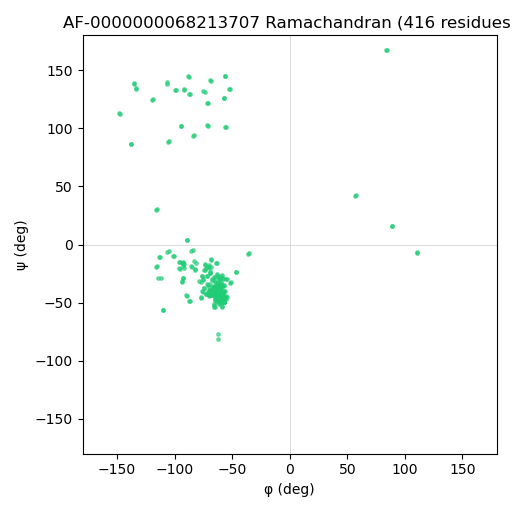95 18.141 0.334 1 80.38 84 ILE B N 1
ATOM 2293 C CA . ILE B 1 84 ? -8.555 17.516 1.601 1 80.38 84 ILE B CA 1
ATOM 2294 C C . ILE B 1 84 ? -9.703 18.281 2.246 1 80.38 84 ILE B C 1
ATOM 2296 O O . ILE B 1 84 ? -9.477 19.172 3.068 1 80.38 84 ILE B O 1
ATOM 2300 N N . VAL B 1 85 ? -10.836 17.938 1.928 1 79.94 85 VAL B N 1
ATOM 2301 C CA . VAL B 1 85 ? -12.047 18.688 2.234 1 79.94 85 VAL B CA 1
ATOM 2302 C C . VAL B 1 85 ? -12.211 18.812 3.748 1 79.94 85 VAL B C 1
ATOM 2304 O O . VAL B 1 85 ? -12.688 19.844 4.242 1 79.94 85 VAL B O 1
ATOM 2307 N N . GLU B 1 86 ? -11.695 17.859 4.391 1 85.19 86 GLU B N 1
ATOM 2308 C CA . GLU B 1 86 ? -11.867 17.844 5.84 1 85.19 86 GLU B CA 1
ATOM 2309 C C . GLU B 1 86 ? -11.031 18.938 6.504 1 85.19 86 GLU B C 1
ATOM 2311 O O . GLU B 1 86 ? -11.328 19.359 7.621 1 85.19 86 GLU B O 1
ATOM 2316 N N . TYR B 1 87 ? -10.031 19.438 5.824 1 89.56 87 TYR B N 1
ATOM 2317 C CA . TYR B 1 87 ? -9.125 20.406 6.422 1 89.56 87 TYR B CA 1
ATOM 2318 C C . TYR B 1 87 ? -9.227 21.75 5.703 1 89.56 87 TYR B C 1
ATOM 2320 O O . TYR B 1 87 ? -8.234 22.469 5.598 1 89.56 87 TYR B O 1
ATOM 2328 N N . ARG B 1 88 ? -10.391 21.969 5.207 1 91.94 88 ARG B N 1
ATOM 2329 C CA . ARG B 1 88 ? -10.641 23.25 4.543 1 91.94 88 ARG B CA 1
ATOM 2330 C C . ARG B 1 88 ? -11.977 23.828 4.973 1 91.94 88 ARG B C 1
ATOM 2332 O O . ARG B 1 88 ? -12.977 23.109 5.078 1 91.94 88 ARG B O 1
ATOM 2339 N N . LEU B 1 89 ? -11.891 25.094 5.168 1 94.25 89 LEU B N 1
ATOM 2340 C CA . LEU B 1 89 ? -13.109 25.812 5.543 1 94.25 89 LEU B CA 1
ATOM 2341 C C . LEU B 1 89 ? -13.867 26.281 4.305 1 94.25 89 LEU B C 1
ATOM 2343 O O . LEU B 1 89 ? -13.258 26.719 3.322 1 94.25 89 LEU B O 1
ATOM 2347 N N . ASN B 1 90 ? -15.219 26.281 4.375 1 93.19 90 ASN B N 1
ATOM 2348 C CA . ASN B 1 90 ? -16.047 26.594 3.219 1 93.19 90 ASN B CA 1
ATOM 2349 C C . ASN B 1 90 ? -16.672 27.984 3.344 1 93.19 90 ASN B C 1
ATOM 2351 O O . ASN B 1 90 ? -17.266 28.484 2.389 1 93.19 90 ASN B O 1
ATOM 2355 N N . ARG B 1 91 ? -16.5 28.609 4.457 1 93.62 91 ARG B N 1
ATOM 2356 C CA . ARG B 1 91 ? -17.078 29.938 4.668 1 93.62 91 ARG B CA 1
ATOM 2357 C C . ARG B 1 91 ? -16.406 30.984 3.781 1 93.62 91 ARG B C 1
ATOM 2359 O O . ARG B 1 91 ? -15.18 30.953 3.604 1 93.62 91 ARG B O 1
ATOM 2366 N N . SER B 1 92 ? -17.156 31.891 3.254 1 94.12 92 SER B N 1
ATOM 2367 C CA . SER B 1 92 ? -16.672 32.844 2.248 1 94.12 92 SER B CA 1
ATOM 2368 C C . SER B 1 92 ? -16.016 34.062 2.896 1 94.12 92 SER B C 1
ATOM 2370 O O . SER B 1 92 ? -15.289 34.812 2.232 1 94.12 92 SER B O 1
ATOM 2372 N N . GLU B 1 93 ? -16.297 34.312 4.223 1 95.19 93 GLU B N 1
ATOM 2373 C CA . GLU B 1 93 ? -15.703 35.438 4.902 1 95.19 93 GLU B CA 1
ATOM 2374 C C . GLU B 1 93 ? -14.18 35.406 4.824 1 95.19 93 GLU B C 1
ATOM 2376 O O . GLU B 1 93 ? -13.57 34.344 4.906 1 95.19 93 GLU B O 1
ATOM 2381 N N . GLU B 1 94 ? -13.656 36.531 4.734 1 96.06 94 GLU B N 1
ATOM 2382 C CA . GLU B 1 94 ? -12.211 36.656 4.539 1 96.06 94 GLU B CA 1
ATOM 2383 C C . GLU B 1 94 ? -11.438 36.031 5.688 1 96.06 94 GLU B C 1
ATOM 2385 O O . GLU B 1 94 ? -10.359 35.469 5.48 1 96.06 94 GLU B O 1
ATOM 2390 N N . ALA B 1 95 ? -11.938 36.125 6.871 1 95.81 95 ALA B N 1
ATOM 2391 C CA . ALA B 1 95 ? -11.258 35.562 8.031 1 95.81 95 ALA B CA 1
ATOM 2392 C C . ALA B 1 95 ? -11.031 34.062 7.852 1 95.81 95 ALA B C 1
ATOM 2394 O O . ALA B 1 95 ? -9.953 33.531 8.164 1 95.81 95 ALA B O 1
ATOM 2395 N N . PHE B 1 96 ? -12.039 33.375 7.316 1 96.62 96 PHE B N 1
ATOM 2396 C CA . PHE B 1 96 ? -11.953 31.953 7.105 1 96.62 96 PHE B CA 1
ATOM 2397 C C . PHE B 1 96 ? -11.055 31.625 5.918 1 96.62 96 PHE B C 1
ATOM 2399 O O . PHE B 1 96 ? -10.266 30.672 5.973 1 96.62 96 PHE B O 1
ATOM 2406 N N . GLN B 1 97 ? -11.125 32.406 4.953 1 96.25 97 GLN B N 1
ATOM 2407 C CA . GLN B 1 97 ? -10.273 32.188 3.783 1 96.25 97 GLN B CA 1
ATOM 2408 C C . GLN B 1 97 ? -8.805 32.438 4.121 1 96.25 97 GLN B C 1
ATOM 2410 O O . GLN B 1 97 ? -7.934 31.703 3.643 1 96.25 97 GLN B O 1
ATOM 2415 N N . GLU B 1 98 ? -8.617 33.438 4.883 1 97.31 98 GLU B N 1
ATOM 2416 C CA . GLU B 1 98 ? -7.246 33.719 5.297 1 97.31 98 GLU B CA 1
ATOM 2417 C C . GLU B 1 98 ? -6.684 32.594 6.168 1 97.31 98 GLU B C 1
ATOM 2419 O O . GLU B 1 98 ? -5.504 32.281 6.066 1 97.31 98 GLU B O 1
ATOM 2424 N N . LEU B 1 99 ? -7.535 32.062 7.039 1 97.19 99 LEU B N 1
ATOM 2425 C CA . LEU B 1 99 ? -7.105 30.922 7.844 1 97.19 99 LEU B CA 1
ATOM 2426 C C . LEU B 1 99 ? -6.727 29.734 6.961 1 97.19 99 LEU B C 1
ATOM 2428 O O . LEU B 1 99 ? -5.715 29.078 7.199 1 97.19 99 LEU B O 1
ATOM 2432 N N . ASN B 1 100 ? -7.52 29.453 5.941 1 95.94 100 ASN B N 1
ATOM 2433 C CA . ASN B 1 100 ? -7.176 28.422 4.961 1 95.94 100 ASN B CA 1
ATOM 2434 C C . ASN B 1 100 ? -5.809 28.688 4.332 1 95.94 100 ASN B C 1
ATOM 2436 O O . ASN B 1 100 ? -4.984 27.781 4.234 1 95.94 100 ASN B O 1
ATOM 2440 N N . ARG B 1 101 ? -5.562 29.938 3.975 1 96.44 101 ARG B N 1
ATOM 2441 C CA . ARG B 1 101 ? -4.332 30.297 3.275 1 96.44 101 ARG B CA 1
ATOM 2442 C C . ARG B 1 101 ? -3.121 30.156 4.191 1 96.44 101 ARG B C 1
ATOM 2444 O O . ARG B 1 101 ? -2.082 29.641 3.777 1 96.44 101 ARG B O 1
ATOM 2451 N N . LYS B 1 102 ? -3.264 30.609 5.371 1 97.69 102 LYS B N 1
ATOM 2452 C CA . LYS B 1 102 ? -2.135 30.547 6.297 1 97.69 102 LYS B CA 1
ATOM 2453 C C . LYS B 1 102 ? -1.841 29.109 6.719 1 97.69 102 LYS B C 1
ATOM 2455 O O . LYS B 1 102 ? -0.681 28.75 6.906 1 97.69 102 LYS B O 1
ATOM 2460 N N . SER B 1 103 ? -2.938 28.344 6.945 1 96.56 103 SER B N 1
ATOM 2461 C CA . SER B 1 103 ? -2.764 26.922 7.234 1 96.56 103 SER B CA 1
ATOM 2462 C C . SER B 1 103 ? -2 26.219 6.113 1 96.56 103 SER B C 1
ATOM 2464 O O . SER B 1 103 ? -1.021 25.516 6.367 1 96.56 103 SER B O 1
ATOM 2466 N N . ALA B 1 104 ? -2.426 26.422 4.887 1 95.81 104 ALA B N 1
ATOM 2467 C CA . ALA B 1 104 ? -1.781 25.812 3.723 1 95.81 104 ALA B CA 1
ATOM 2468 C C . ALA B 1 104 ? -0.326 26.266 3.609 1 95.81 104 ALA B C 1
ATOM 2470 O O . ALA B 1 104 ? 0.553 25.469 3.287 1 95.81 104 ALA B O 1
ATOM 2471 N N . SER B 1 105 ? -0.121 27.547 3.812 1 96.88 105 SER B N 1
ATOM 2472 C CA . SER B 1 105 ? 1.22 28.109 3.711 1 96.88 105 SER B CA 1
ATOM 2473 C C . SER B 1 105 ? 2.166 27.484 4.727 1 96.88 105 SER B C 1
ATOM 2475 O O . SER B 1 105 ? 3.287 27.109 4.387 1 96.88 105 SER B O 1
ATOM 2477 N N . LEU B 1 106 ? 1.72 27.391 5.977 1 98 106 LEU B N 1
ATOM 2478 C CA . LEU B 1 106 ? 2.561 26.781 7.008 1 98 106 LEU B CA 1
ATOM 2479 C C . LEU B 1 106 ? 2.898 25.344 6.656 1 98 106 LEU B C 1
ATOM 2481 O O . LEU B 1 106 ? 4.059 24.938 6.734 1 98 106 LEU B O 1
ATOM 2485 N N . LYS B 1 107 ? 1.957 24.547 6.293 1 97.06 107 LYS B N 1
ATOM 2486 C CA . LYS B 1 107 ? 2.174 23.141 5.93 1 97.06 107 LYS B CA 1
ATOM 2487 C C . LYS B 1 107 ? 3.154 23.031 4.77 1 97.06 107 LYS B C 1
ATOM 2489 O O . LYS B 1 107 ? 4.016 22.141 4.766 1 97.06 107 LYS B O 1
ATOM 2494 N N . LYS B 1 108 ? 2.99 23.922 3.826 1 97.06 108 LYS B N 1
ATOM 2495 C CA . LYS B 1 108 ? 3.879 23.906 2.67 1 97.06 108 LYS B CA 1
ATOM 2496 C C . LYS B 1 108 ? 5.32 24.203 3.082 1 97.06 108 LYS B C 1
ATOM 2498 O O . LYS B 1 108 ? 6.25 23.531 2.621 1 97.06 108 LYS B O 1
ATOM 2503 N N . ILE B 1 109 ? 5.508 25.172 3.848 1 98.69 109 ILE B N 1
ATOM 2504 C CA . ILE B 1 109 ? 6.848 25.547 4.289 1 98.69 109 ILE B CA 1
ATOM 2505 C C . ILE B 1 109 ? 7.457 24.406 5.098 1 98.69 109 ILE B C 1
ATOM 2507 O O . ILE B 1 109 ? 8.625 24.047 4.906 1 98.69 109 ILE B O 1
ATOM 2511 N N . LEU B 1 110 ? 6.684 23.812 6.02 1 98.75 110 LEU B N 1
ATOM 2512 C CA . LEU B 1 110 ? 7.16 22.688 6.832 1 98.75 110 LEU B CA 1
ATOM 2513 C C . LEU B 1 110 ? 7.574 21.516 5.949 1 98.75 110 LEU B C 1
ATOM 2515 O O . LEU B 1 110 ? 8.539 20.812 6.254 1 98.75 110 LEU B O 1
ATOM 2519 N N . SER B 1 111 ? 6.902 21.281 4.875 1 98.31 111 SER B N 1
ATOM 2520 C CA . SER B 1 111 ? 7.137 20.141 3.996 1 98.31 111 SER B CA 1
ATOM 2521 C C . SER B 1 111 ? 8.484 20.266 3.285 1 98.31 111 SER B C 1
ATOM 2523 O O . SER B 1 111 ? 8.977 19.297 2.715 1 98.31 111 SER B O 1
ATOM 2525 N N . ARG B 1 112 ? 9.078 21.406 3.32 1 98.56 112 ARG B N 1
ATOM 2526 C CA . ARG B 1 112 ? 10.359 21.641 2.668 1 98.56 112 ARG B CA 1
ATOM 2527 C C . ARG B 1 112 ? 11.516 21.141 3.533 1 98.56 112 ARG B C 1
ATOM 2529 O O . ARG B 1 112 ? 12.648 21.016 3.061 1 98.56 112 ARG B O 1
ATOM 2536 N N . ILE B 1 113 ? 11.266 20.891 4.777 1 98.81 113 ILE B N 1
ATOM 2537 C CA . ILE B 1 113 ? 12.305 20.625 5.766 1 98.81 113 ILE B CA 1
ATOM 2538 C C . ILE B 1 113 ? 13.164 19.438 5.316 1 98.81 113 ILE B C 1
ATOM 2540 O O . ILE B 1 113 ? 14.391 19.516 5.336 1 98.81 113 ILE B O 1
ATOM 2544 N N . PRO B 1 114 ? 12.594 18.312 4.855 1 98.19 114 PRO B N 1
ATOM 2545 C CA . PRO B 1 114 ? 13.43 17.172 4.484 1 98.19 114 PRO B CA 1
ATOM 2546 C C . PRO B 1 114 ? 14.461 17.516 3.406 1 98.19 114 PRO B C 1
ATOM 2548 O O . PRO B 1 114 ? 15.57 16.984 3.418 1 98.19 114 PRO B O 1
ATOM 2551 N N . ASP B 1 115 ? 14.188 18.438 2.555 1 97.81 115 ASP B N 1
ATOM 2552 C CA . ASP B 1 115 ? 15.062 18.766 1.433 1 97.81 115 ASP B CA 1
ATOM 2553 C C . ASP B 1 115 ? 16.047 19.859 1.806 1 97.81 115 ASP B C 1
ATOM 2555 O O . ASP B 1 115 ? 17.094 20.016 1.167 1 97.81 115 ASP B O 1
ATOM 2559 N N . GLU B 1 116 ? 15.727 20.609 2.859 1 98.38 116 GLU B N 1
ATOM 2560 C CA . GLU B 1 116 ? 16.5 21.812 3.109 1 98.38 116 GLU B CA 1
ATOM 2561 C C . GLU B 1 116 ? 17.312 21.688 4.391 1 98.38 116 GLU B C 1
ATOM 2563 O O . GLU B 1 116 ? 18.234 22.484 4.629 1 98.38 116 GLU B O 1
ATOM 2568 N N . ILE B 1 117 ? 17.047 20.656 5.18 1 98.19 117 ILE B N 1
ATOM 2569 C CA . ILE B 1 117 ? 17.609 20.562 6.516 1 98.19 117 ILE B CA 1
ATOM 2570 C C . ILE B 1 117 ? 19.125 20.328 6.418 1 98.19 117 ILE B C 1
ATOM 2572 O O . ILE B 1 117 ? 19.875 20.672 7.34 1 98.19 117 ILE B O 1
ATOM 2576 N N . THR B 1 118 ? 19.625 19.766 5.301 1 96.44 118 THR B N 1
ATOM 2577 C CA . THR B 1 118 ? 21.031 19.438 5.188 1 96.44 118 THR B CA 1
ATOM 2578 C C . THR B 1 118 ? 21.828 20.688 4.777 1 96.44 118 THR B C 1
ATOM 2580 O O . THR B 1 118 ? 23.062 20.703 4.887 1 96.44 118 THR B O 1
ATOM 2583 N N . ASP B 1 119 ? 21.234 21.672 4.195 1 97.44 119 ASP B N 1
ATOM 2584 C CA . ASP B 1 119 ? 21.828 22.953 3.869 1 97.44 119 ASP B CA 1
ATOM 2585 C C . ASP B 1 119 ? 21.562 23.984 4.969 1 97.44 119 ASP B C 1
ATOM 2587 O O . ASP B 1 119 ? 20.5 24.609 4.992 1 97.44 119 ASP B O 1
ATOM 2591 N N . ARG B 1 120 ? 22.531 24.219 5.758 1 96.25 120 ARG B N 1
ATOM 2592 C CA . ARG B 1 120 ? 22.359 25.016 6.965 1 96.25 120 ARG B CA 1
ATOM 2593 C C . ARG B 1 120 ? 21.812 26.406 6.633 1 96.25 120 ARG B C 1
ATOM 2595 O O . ARG B 1 120 ? 20.859 26.875 7.262 1 96.25 120 ARG B O 1
ATOM 2602 N N . LYS B 1 121 ? 22.375 27.062 5.711 1 97.56 121 LYS B N 1
ATOM 2603 C CA . LYS B 1 121 ? 21.922 28.406 5.336 1 97.56 121 LYS B CA 1
ATOM 2604 C C . LYS B 1 121 ? 20.453 28.391 4.898 1 97.56 121 LYS B C 1
ATOM 2606 O O . LYS B 1 121 ? 19.656 29.219 5.355 1 97.56 121 LYS B O 1
ATOM 2611 N N . LYS B 1 122 ? 20.156 27.531 3.967 1 97.81 122 LYS B N 1
ATOM 2612 C CA . LYS B 1 122 ? 18.797 27.422 3.465 1 97.81 122 LYS B CA 1
ATOM 2613 C C . LYS B 1 122 ? 17.828 27.031 4.582 1 97.81 122 LYS B C 1
ATOM 2615 O O . LYS B 1 122 ? 16.703 27.547 4.641 1 97.81 122 LYS B O 1
ATOM 2620 N N . PHE B 1 123 ? 18.375 26.125 5.535 1 98.69 123 PHE B N 1
ATOM 2621 C CA . PHE B 1 123 ? 17.516 25.656 6.613 1 98.69 123 PHE B CA 1
ATOM 2622 C C . PHE B 1 123 ? 17.234 26.781 7.602 1 98.69 123 PHE B C 1
ATOM 2624 O O . PHE B 1 123 ? 16.109 26.906 8.094 1 98.69 123 PHE B O 1
ATOM 2631 N N . LEU B 1 124 ? 18.094 27.656 7.867 1 98.44 124 LEU B N 1
ATOM 2632 C CA . LEU B 1 124 ? 17.891 28.797 8.75 1 98.44 124 LEU B CA 1
ATOM 2633 C C . LEU B 1 124 ? 16.859 29.75 8.172 1 98.44 124 LEU B C 1
ATOM 2635 O O . LEU B 1 124 ? 16.047 30.312 8.906 1 98.44 124 LEU B O 1
ATOM 2639 N N . GLU B 1 125 ? 16.938 29.938 6.852 1 98.62 125 GLU B N 1
ATOM 2640 C CA . GLU B 1 125 ? 15.922 30.75 6.184 1 98.62 125 GLU B CA 1
ATOM 2641 C C . GLU B 1 125 ? 14.539 30.125 6.312 1 98.62 125 GLU B C 1
ATOM 2643 O O . GLU B 1 125 ? 13.547 30.812 6.547 1 98.62 125 GLU B O 1
ATOM 2648 N N . THR B 1 126 ? 14.523 28.812 6.129 1 98.75 126 THR B N 1
ATOM 2649 C CA . THR B 1 126 ? 13.266 28.078 6.273 1 98.75 126 THR B CA 1
ATOM 2650 C C . THR B 1 126 ? 12.711 28.234 7.684 1 98.75 126 THR B C 1
ATOM 2652 O O . THR B 1 126 ? 11.508 28.391 7.867 1 98.75 126 THR B O 1
ATOM 2655 N N . ILE B 1 127 ? 13.531 28.172 8.672 1 98.81 127 ILE B N 1
ATOM 2656 C CA . ILE B 1 127 ? 13.117 28.312 10.062 1 98.81 127 ILE B CA 1
ATOM 2657 C C . ILE B 1 127 ? 12.477 29.672 10.281 1 98.81 127 ILE B C 1
ATOM 2659 O O . ILE B 1 127 ? 11.438 29.797 10.938 1 98.81 127 ILE B O 1
ATOM 2663 N N . LYS B 1 128 ? 13.047 30.672 9.719 1 98.69 128 LYS B N 1
ATOM 2664 C CA . LYS B 1 128 ? 12.484 32.031 9.82 1 98.69 128 LYS B CA 1
ATOM 2665 C C . LYS B 1 128 ? 11.102 32.094 9.172 1 98.69 128 LYS B C 1
ATOM 2667 O O . LYS B 1 128 ? 10.195 32.75 9.703 1 98.69 128 LYS B O 1
ATOM 2672 N N . GLU B 1 129 ? 10.992 31.5 8.016 1 98.81 129 GLU B N 1
ATOM 2673 C CA . GLU B 1 129 ? 9.703 31.453 7.332 1 98.81 129 GLU B CA 1
ATOM 2674 C C . GLU B 1 129 ? 8.656 30.719 8.172 1 98.81 129 GLU B C 1
ATOM 2676 O O . GLU B 1 129 ? 7.492 31.125 8.211 1 98.81 129 GLU B O 1
ATOM 2681 N N . ILE B 1 130 ? 9.07 29.641 8.789 1 98.88 130 ILE B N 1
ATOM 2682 C CA . ILE B 1 130 ? 8.172 28.875 9.648 1 98.88 130 ILE B CA 1
ATOM 2683 C C . ILE B 1 130 ? 7.699 29.75 10.805 1 98.88 130 ILE B C 1
ATOM 2685 O O . ILE B 1 130 ? 6.508 29.797 11.117 1 98.88 130 ILE B O 1
ATOM 2689 N N . ALA B 1 131 ? 8.656 30.453 11.461 1 98.62 131 ALA B N 1
ATOM 2690 C CA . ALA B 1 131 ? 8.32 31.344 12.578 1 98.62 131 ALA B CA 1
ATOM 2691 C C . ALA B 1 131 ? 7.289 32.375 12.164 1 98.62 131 ALA B C 1
ATOM 2693 O O . ALA B 1 131 ? 6.309 32.625 12.875 1 98.62 131 ALA B O 1
ATOM 2694 N N . SER B 1 132 ? 7.547 32.969 11.031 1 98.62 132 SER B N 1
ATOM 2695 C CA . SER B 1 132 ? 6.629 33.969 10.5 1 98.62 132 SER B CA 1
ATOM 2696 C C . SER B 1 132 ? 5.266 33.375 10.188 1 98.62 132 SER B C 1
ATOM 2698 O O . SER B 1 132 ? 4.23 33.969 10.492 1 98.62 132 SER B O 1
ATOM 2700 N N . ALA B 1 133 ? 5.254 32.219 9.555 1 98.75 133 ALA B N 1
ATOM 2701 C CA . ALA B 1 133 ? 4.016 31.547 9.18 1 98.75 133 ALA B CA 1
ATOM 2702 C C . ALA B 1 133 ? 3.215 31.141 10.414 1 98.75 133 ALA B C 1
ATOM 2704 O O . ALA B 1 133 ? 1.983 31.219 10.406 1 98.75 133 ALA B O 1
ATOM 2705 N N . ILE B 1 134 ? 3.871 30.656 11.438 1 98.81 134 ILE B N 1
ATOM 2706 C CA . ILE B 1 134 ? 3.209 30.297 12.68 1 98.81 134 ILE B CA 1
ATOM 2707 C C . ILE B 1 134 ? 2.512 31.516 13.273 1 98.81 134 ILE B C 1
ATOM 2709 O O . ILE B 1 134 ? 1.346 31.438 13.672 1 98.81 134 ILE B O 1
ATOM 2713 N N . LYS B 1 135 ? 3.215 32.625 13.328 1 98.38 135 LYS B N 1
ATOM 2714 C CA . LYS B 1 135 ? 2.643 33.875 13.844 1 98.38 135 LYS B CA 1
ATOM 2715 C C . LYS B 1 135 ? 1.414 34.281 13.039 1 98.38 135 LYS B C 1
ATOM 2717 O O . LYS B 1 135 ? 0.385 34.656 13.617 1 98.38 135 LYS B O 1
ATOM 2722 N N . LYS B 1 136 ? 1.539 34.281 11.781 1 98.38 136 LYS B N 1
ATOM 2723 C CA . LYS B 1 136 ? 0.443 34.656 10.898 1 98.38 136 LYS B CA 1
ATOM 2724 C C . LYS B 1 136 ? -0.761 33.75 11.078 1 98.38 136 LYS B C 1
ATOM 2726 O O . LYS B 1 136 ? -1.906 34.188 11.055 1 98.38 136 LYS B O 1
ATOM 2731 N N . LEU B 1 137 ? -0.513 32.438 11.219 1 98.38 137 LEU B N 1
ATOM 2732 C CA . LEU B 1 137 ? -1.597 31.5 11.469 1 98.38 137 LEU B CA 1
ATOM 2733 C C . LEU B 1 137 ? -2.312 31.812 12.773 1 98.38 137 LEU B C 1
ATOM 2735 O O . LEU B 1 137 ? -3.543 31.875 12.812 1 98.38 137 LEU B O 1
ATOM 2739 N N . LEU B 1 138 ? -1.515 32.062 13.797 1 97.94 138 LEU B N 1
ATOM 2740 C CA . LEU B 1 138 ? -2.086 32.375 15.109 1 97.94 138 LEU B CA 1
ATOM 2741 C C . LEU B 1 138 ? -2.924 33.656 15.047 1 97.94 138 LEU B C 1
ATOM 2743 O O . LEU B 1 138 ? -3.984 33.719 15.672 1 97.94 138 LEU B O 1
ATOM 2747 N N . ASP B 1 139 ? -2.486 34.625 14.305 1 97.62 139 ASP B N 1
ATOM 2748 C CA . ASP B 1 139 ? -3.244 35.875 14.125 1 97.62 139 ASP B CA 1
ATOM 2749 C C . ASP B 1 139 ? -4.602 35.594 13.477 1 97.62 139 ASP B C 1
ATOM 2751 O O . ASP B 1 139 ? -5.613 36.156 13.875 1 97.62 139 ASP B O 1
ATOM 2755 N N . THR B 1 140 ? -4.59 34.719 12.492 1 97.5 140 THR B N 1
ATOM 2756 C CA . THR B 1 140 ? -5.832 34.438 11.781 1 97.5 140 THR B CA 1
ATOM 2757 C C . THR B 1 140 ? -6.781 33.625 12.68 1 97.5 140 THR B C 1
ATOM 2759 O O . THR B 1 140 ? -8 33.781 12.578 1 97.5 140 THR B O 1
ATOM 2762 N N . VAL B 1 141 ? -6.266 32.75 13.516 1 97 141 VAL B N 1
ATOM 2763 C CA . VAL B 1 141 ? -7.094 32 14.453 1 97 141 VAL B CA 1
ATOM 2764 C C . VAL B 1 141 ? -7.832 32.969 15.375 1 97 141 VAL B C 1
ATOM 2766 O O . VAL B 1 141 ? -9.016 32.781 15.672 1 97 141 VAL B O 1
ATOM 2769 N N . ASN B 1 142 ? -7.121 34 15.812 1 94.69 142 ASN B N 1
ATOM 2770 C CA . ASN B 1 142 ? -7.734 35.031 16.656 1 94.69 142 ASN B CA 1
ATOM 2771 C C . ASN B 1 142 ? -8.859 35.75 15.922 1 94.69 142 ASN B C 1
ATOM 2773 O O . ASN B 1 142 ? -9.883 36.094 16.531 1 94.69 142 ASN B O 1
ATOM 2777 N N . ALA B 1 143 ? -8.656 36.031 14.664 1 94.62 143 ALA B N 1
ATOM 2778 C CA . ALA B 1 143 ? -9.656 36.719 13.859 1 94.62 143 ALA B CA 1
ATOM 2779 C C . ALA B 1 143 ? -10.93 35.875 13.719 1 94.62 143 ALA B C 1
ATOM 2781 O O . ALA B 1 143 ? -12.039 36.438 13.734 1 94.62 143 ALA B O 1
ATOM 2782 N N . VAL B 1 144 ? -10.82 34.594 13.602 1 95.5 144 VAL B N 1
ATOM 2783 C CA . VAL B 1 144 ? -11.945 33.688 13.398 1 95.5 144 VAL B CA 1
ATOM 2784 C C . VAL B 1 144 ? -12.695 33.5 14.719 1 95.5 144 VAL B C 1
ATOM 2786 O O . VAL B 1 144 ? -13.898 33.219 14.719 1 95.5 144 VAL B O 1
ATOM 2789 N N . ASN B 1 145 ? -11.953 33.656 15.82 1 91.5 145 ASN B N 1
ATOM 2790 C CA . ASN B 1 145 ? -12.547 33.469 17.141 1 91.5 145 ASN B CA 1
ATOM 2791 C C . ASN B 1 145 ? -13.789 34.344 17.312 1 91.5 145 ASN B C 1
ATOM 2793 O O . ASN B 1 145 ? -14.734 33.969 18.016 1 91.5 145 ASN B O 1
ATOM 2797 N N . GLY B 1 146 ? -13.836 35.469 16.656 1 90.31 146 GLY B N 1
ATOM 2798 C CA . GLY B 1 146 ? -14.961 36.406 16.734 1 90.31 146 GLY B CA 1
ATOM 2799 C C . GLY B 1 146 ? -16.219 35.844 16.078 1 90.31 146 GLY B C 1
ATOM 2800 O O . GLY B 1 146 ? -17.328 36.281 16.406 1 90.31 146 GLY B O 1
ATOM 2801 N N . PHE B 1 147 ? -16.078 34.906 15.188 1 92 147 PHE B N 1
ATOM 2802 C CA . PHE B 1 147 ? -17.203 34.344 14.43 1 92 147 PHE B CA 1
ATOM 2803 C C . PHE B 1 147 ? -17.781 33.125 15.133 1 92 147 PHE B C 1
ATOM 2805 O O . PHE B 1 147 ? -18.859 32.656 14.766 1 92 147 PHE B O 1
ATOM 2812 N N . ILE B 1 148 ? -17.078 32.5 16.078 1 92.38 148 ILE B N 1
ATOM 2813 C CA . ILE B 1 148 ? -17.484 31.281 16.734 1 92.38 148 ILE B CA 1
ATOM 2814 C C . ILE B 1 148 ? -18.656 31.562 17.672 1 92.38 148 ILE B C 1
ATOM 2816 O O . ILE B 1 148 ? -18.547 32.406 18.562 1 92.38 148 ILE B O 1
ATOM 2820 N N . PRO B 1 149 ? -19.734 30.906 17.453 1 89.06 149 PRO B N 1
ATOM 2821 C CA . PRO B 1 149 ? -20.891 31.156 18.312 1 89.06 149 PRO B CA 1
ATOM 2822 C C . PRO B 1 149 ? -20.766 30.531 19.703 1 89.06 149 PRO B C 1
ATOM 2824 O O . PRO B 1 149 ? -20.422 29.344 19.812 1 89.06 149 PRO B O 1
ATOM 2827 N N . GLY B 1 150 ? -21.047 31.266 20.75 1 87.75 150 GLY B N 1
ATOM 2828 C CA . GLY B 1 150 ? -21.188 30.719 22.078 1 87.75 150 GLY B CA 1
ATOM 2829 C C . GLY B 1 150 ? -19.875 30.531 22.812 1 87.75 150 GLY B C 1
ATOM 2830 O O . GLY B 1 150 ? -18.812 30.562 22.188 1 87.75 150 GLY B O 1
ATOM 2831 N N . THR B 1 151 ? -19.922 30.297 24.062 1 91.44 151 THR B N 1
ATOM 2832 C CA . THR B 1 151 ? -18.766 30.203 24.938 1 91.44 151 THR B CA 1
ATOM 2833 C C . THR B 1 151 ? -18.062 28.844 24.766 1 91.44 151 THR B C 1
ATOM 2835 O O . THR B 1 151 ? -16.844 28.766 24.828 1 91.44 151 THR B O 1
ATOM 2838 N N . THR B 1 152 ? -18.844 27.812 24.469 1 92.81 152 THR B N 1
ATOM 2839 C CA . THR B 1 152 ? -18.281 26.469 24.344 1 92.81 152 THR B CA 1
ATOM 2840 C C . THR B 1 152 ? -17.375 26.375 23.125 1 92.81 152 THR B C 1
ATOM 2842 O O . THR B 1 152 ? -16.297 25.781 23.188 1 92.81 152 THR B O 1
ATOM 2845 N N . GLY B 1 153 ? -17.844 26.938 22.062 1 93.19 153 GLY B N 1
ATOM 2846 C CA . GLY B 1 153 ? -17.047 26.938 20.844 1 93.19 153 GLY B CA 1
ATOM 2847 C C . GLY B 1 153 ? -15.766 27.75 20.969 1 93.19 153 GLY B C 1
ATOM 2848 O O . GLY B 1 153 ? -14.703 27.328 20.5 1 93.19 153 GLY B O 1
ATOM 2849 N N . LYS B 1 154 ? -15.852 28.875 21.547 1 94.25 154 LYS B N 1
ATOM 2850 C CA . LYS B 1 154 ? -14.695 29.734 21.75 1 94.25 154 LYS B CA 1
ATOM 2851 C C . LYS B 1 154 ? -13.664 29.078 22.656 1 94.25 154 LYS B C 1
ATOM 2853 O O . LYS B 1 154 ? -12.453 29.203 22.422 1 94.25 154 LYS B O 1
ATOM 2858 N N . GLN B 1 155 ? -14.172 28.391 23.656 1 95.81 155 GLN B N 1
ATOM 2859 C CA . GLN B 1 155 ? -13.281 27.688 24.562 1 95.81 155 GLN B CA 1
ATOM 2860 C C . GLN B 1 155 ? -12.555 26.547 23.844 1 95.81 155 GLN B C 1
ATOM 2862 O O . GLN B 1 155 ? -11.375 26.297 24.094 1 95.81 155 GLN B O 1
ATOM 2867 N N . ALA B 1 156 ? -13.281 25.875 22.984 1 96.06 156 ALA B N 1
ATOM 2868 C CA . ALA B 1 156 ? -12.68 24.781 22.219 1 96.06 156 ALA B CA 1
ATOM 2869 C C . ALA B 1 156 ? -11.562 25.312 21.312 1 96.06 156 ALA B C 1
ATOM 2871 O O . ALA B 1 156 ? -10.492 24.688 21.234 1 96.06 156 ALA B O 1
ATOM 2872 N N . LEU B 1 157 ? -11.805 26.391 20.641 1 96.31 157 LEU B N 1
ATOM 2873 C CA . LEU B 1 157 ? -10.797 26.969 19.766 1 96.31 157 LEU B CA 1
ATOM 2874 C C . LEU B 1 157 ? -9.602 27.469 20.562 1 96.31 157 LEU B C 1
ATOM 2876 O O . LEU B 1 157 ? -8.453 27.297 20.125 1 96.31 157 LEU B O 1
ATOM 2880 N N . GLU B 1 158 ? -9.875 28.062 21.703 1 96.06 158 GLU B N 1
ATOM 2881 C CA . GLU B 1 158 ? -8.797 28.516 22.562 1 96.06 158 GLU B CA 1
ATOM 2882 C C . GLU B 1 158 ? -7.918 27.359 23.031 1 96.06 158 GLU B C 1
ATOM 2884 O O . GLU B 1 158 ? -6.711 27.531 23.203 1 96.06 158 GLU B O 1
ATOM 2889 N N . GLN B 1 159 ? -8.523 26.312 23.344 1 96.69 159 GLN B N 1
ATOM 2890 C CA . GLN B 1 159 ? -7.773 25.125 23.734 1 96.69 159 GLN B CA 1
ATOM 2891 C C . GLN B 1 159 ? -6.887 24.641 22.594 1 96.69 159 GLN B C 1
ATOM 2893 O O . GLN B 1 159 ? -5.738 24.25 22.812 1 96.69 159 GLN B O 1
ATOM 2898 N N . ARG B 1 160 ? -7.41 24.625 21.422 1 96.81 160 ARG B N 1
ATOM 2899 C CA . ARG B 1 160 ? -6.641 24.219 20.25 1 96.81 160 ARG B CA 1
ATOM 2900 C C . ARG B 1 160 ? -5.461 25.156 20 1 96.81 160 ARG B C 1
ATOM 2902 O O . ARG B 1 160 ? -4.371 24.719 19.641 1 96.81 160 ARG B O 1
ATOM 2909 N N . LYS B 1 161 ? -5.734 26.391 20.156 1 97.19 161 LYS B N 1
ATOM 2910 C CA . LYS B 1 161 ? -4.684 27.391 20.031 1 97.19 161 LYS B CA 1
ATOM 2911 C C . LYS B 1 161 ? -3.557 27.141 21.031 1 97.19 161 LYS B C 1
ATOM 2913 O O . LYS B 1 161 ? -2.379 27.188 20.672 1 97.19 161 LYS B O 1
ATOM 2918 N N . ARG B 1 162 ? -3.916 26.828 22.234 1 97.56 162 ARG B N 1
ATOM 2919 C CA . ARG B 1 162 ? -2.93 26.547 23.281 1 97.56 162 ARG B CA 1
ATOM 2920 C C . ARG B 1 162 ? -2.102 25.312 22.938 1 97.56 162 ARG B C 1
ATOM 2922 O O . ARG B 1 162 ? -0.882 25.312 23.109 1 97.56 162 ARG B O 1
ATOM 2929 N N . GLU B 1 163 ? -2.721 24.297 22.453 1 97.62 163 GLU B N 1
ATOM 2930 C CA . GLU B 1 163 ? -2.016 23.094 22.047 1 97.62 163 GLU B CA 1
ATOM 2931 C C . GLU B 1 163 ? -1.063 23.359 20.891 1 97.62 163 GLU B C 1
ATOM 2933 O O . GLU B 1 163 ? 0.057 22.844 20.859 1 97.62 163 GLU B O 1
ATOM 2938 N N . PHE B 1 164 ? -1.56 24.125 19.984 1 98.31 164 PHE B N 1
ATOM 2939 C CA . PHE B 1 164 ? -0.715 24.5 18.859 1 98.31 164 PHE B CA 1
ATOM 2940 C C . PHE B 1 164 ? 0.539 25.219 19.328 1 98.31 164 PHE B C 1
ATOM 2942 O O . PHE B 1 164 ? 1.645 24.922 18.875 1 98.31 164 PHE B O 1
ATOM 2949 N N . VAL B 1 165 ? 0.358 26.125 20.203 1 98.5 165 VAL B N 1
ATOM 2950 C CA . VAL B 1 165 ? 1.48 26.891 20.75 1 98.5 165 VAL B CA 1
ATOM 2951 C C . VAL B 1 165 ? 2.439 25.953 21.469 1 98.5 165 VAL B C 1
ATOM 2953 O O . VAL B 1 165 ? 3.66 26.078 21.344 1 98.5 165 VAL B O 1
ATOM 2956 N N . LYS B 1 166 ? 1.89 25.047 22.203 1 98.38 166 LYS B N 1
ATOM 2957 C CA . LYS B 1 166 ? 2.697 24.047 22.906 1 98.38 166 LYS B CA 1
ATOM 2958 C C . LYS B 1 166 ? 3.574 23.266 21.938 1 98.38 166 LYS B C 1
ATOM 2960 O O . LYS B 1 166 ? 4.773 23.094 22.172 1 98.38 166 LYS B O 1
ATOM 2965 N N . TYR B 1 167 ? 3.057 22.844 20.859 1 97.81 167 TYR B N 1
ATOM 2966 C CA . TYR B 1 167 ? 3.797 22.047 19.875 1 97.81 167 TYR B CA 1
ATOM 2967 C C . TYR B 1 167 ? 4.758 22.922 19.078 1 97.81 167 TYR B C 1
ATOM 2969 O O . TYR B 1 167 ? 5.805 22.453 18.625 1 97.81 167 TYR B O 1
ATOM 2977 N N . SER B 1 168 ? 4.402 24.188 18.875 1 98.38 168 SER B N 1
ATOM 2978 C CA . SER B 1 168 ? 5.34 25.125 18.25 1 98.38 168 SER B CA 1
ATOM 2979 C C . SER B 1 168 ? 6.59 25.297 19.109 1 98.38 168 SER B C 1
ATOM 2981 O O . SER B 1 168 ? 7.707 25.328 18.594 1 98.38 168 SER B O 1
ATOM 2983 N N . LYS B 1 169 ? 6.355 25.375 20.391 1 98.44 169 LYS B N 1
ATOM 2984 C CA . LYS B 1 169 ? 7.48 25.469 21.312 1 98.44 169 LYS B CA 1
ATOM 2985 C C . LYS B 1 169 ? 8.32 24.188 21.297 1 98.44 169 LYS B C 1
ATOM 2987 O O . LYS B 1 169 ? 9.547 24.25 21.328 1 98.44 169 LYS B O 1
ATOM 2992 N N . LYS B 1 170 ? 7.691 23.094 21.266 1 97.94 170 LYS B N 1
ATOM 2993 C CA . LYS B 1 170 ? 8.391 21.812 21.172 1 97.94 170 LYS B CA 1
ATOM 2994 C C . LYS B 1 170 ? 9.219 21.734 19.891 1 97.94 170 LYS B C 1
ATOM 2996 O O . LYS B 1 170 ? 10.336 21.203 19.891 1 97.94 170 LYS B O 1
ATOM 3001 N N . PHE B 1 171 ? 8.695 22.219 18.875 1 98.56 171 PHE B N 1
ATOM 3002 C CA . PHE B 1 171 ? 9.406 22.266 17.609 1 98.56 171 PHE B CA 1
ATOM 3003 C C . PHE B 1 171 ? 10.672 23.109 17.719 1 98.56 171 PHE B C 1
ATOM 3005 O O . PHE B 1 171 ? 11.742 22.688 17.281 1 98.56 171 PHE B O 1
ATOM 3012 N N . SER B 1 172 ? 10.5 24.25 18.344 1 98.31 172 SER B N 1
ATOM 3013 C CA . SER B 1 172 ? 11.641 25.125 18.562 1 98.31 172 SER B CA 1
ATOM 3014 C C . SER B 1 172 ? 12.719 24.422 19.391 1 98.31 172 SER B C 1
ATOM 3016 O O . SER B 1 172 ? 13.906 24.5 19.047 1 98.31 172 SER B O 1
ATOM 3018 N N . ASN B 1 173 ? 12.297 23.766 20.422 1 98.31 173 ASN B N 1
ATOM 3019 C CA . ASN B 1 173 ? 13.25 23.016 21.25 1 98.31 173 ASN B CA 1
ATOM 3020 C C . ASN B 1 173 ? 13.922 21.906 20.469 1 98.31 173 ASN B C 1
ATOM 3022 O O . ASN B 1 173 ? 15.125 21.656 20.625 1 98.31 173 ASN B O 1
ATOM 3026 N N . THR B 1 174 ? 13.188 21.234 19.609 1 98.56 174 THR B N 1
ATOM 3027 C CA . THR B 1 174 ? 13.719 20.156 18.781 1 98.56 174 THR B CA 1
ATOM 3028 C C . THR B 1 174 ? 14.758 20.703 17.812 1 98.56 174 THR B C 1
ATOM 3030 O O . THR B 1 174 ? 15.766 20.031 17.547 1 98.56 174 THR B O 1
ATOM 3033 N N . LEU B 1 175 ? 14.477 21.875 17.25 1 98.5 175 LEU B N 1
ATOM 3034 C CA . LEU B 1 175 ? 15.438 22.516 16.359 1 98.5 175 LEU B CA 1
ATOM 3035 C C . LEU B 1 175 ? 16.75 22.797 17.078 1 98.5 175 LEU B C 1
ATOM 3037 O O . LEU B 1 175 ? 17.828 22.5 16.562 1 98.5 175 LEU B O 1
ATOM 3041 N N . LYS B 1 176 ? 16.656 23.297 18.312 1 98.12 176 LYS B N 1
ATOM 3042 C CA . LYS B 1 176 ? 17.859 23.547 19.094 1 98.12 176 LYS B CA 1
ATOM 3043 C C . LYS B 1 176 ? 18.656 22.266 19.312 1 98.12 176 LYS B C 1
ATOM 3045 O O . LYS B 1 176 ? 19.891 22.25 19.156 1 98.12 176 LYS B O 1
ATOM 3050 N N . GLU B 1 177 ? 18.016 21.203 19.625 1 98.19 177 GLU B N 1
ATOM 3051 C CA . GLU B 1 177 ? 18.656 19.906 19.828 1 98.19 177 GLU B CA 1
ATOM 3052 C C . GLU B 1 177 ? 19.281 19.391 18.531 1 98.19 177 GLU B C 1
ATOM 3054 O O . GLU B 1 177 ? 20.359 18.797 18.547 1 98.19 177 GLU B O 1
ATOM 3059 N N . TYR B 1 178 ? 18.609 19.609 17.469 1 98.25 178 TYR B N 1
ATOM 3060 C CA . TYR B 1 178 ? 19.094 19.172 16.172 1 98.25 178 TYR B CA 1
ATOM 3061 C C . TYR B 1 178 ? 20.438 19.828 15.844 1 98.25 178 TYR B C 1
ATOM 3063 O O . TYR B 1 178 ? 21.359 19.172 15.352 1 98.25 178 TYR B O 1
ATOM 3071 N N . PHE B 1 179 ? 20.547 21.078 16.094 1 97.38 179 PHE B N 1
ATOM 3072 C CA . PHE B 1 179 ? 21.781 21.797 15.789 1 97.38 179 PHE B CA 1
ATOM 3073 C C . PHE B 1 179 ? 22.922 21.344 16.703 1 97.38 179 PHE B C 1
ATOM 3075 O O . PHE B 1 179 ? 24.094 21.516 16.391 1 97.38 179 PHE B O 1
ATOM 3082 N N . LYS B 1 180 ? 22.484 20.734 17.812 1 97.19 180 LYS B N 1
ATOM 3083 C CA . LYS B 1 180 ? 23.484 20.203 18.734 1 97.19 180 LYS B CA 1
ATOM 3084 C C . LYS B 1 180 ? 23.844 18.75 18.375 1 97.19 180 LYS B C 1
ATOM 3086 O O . LYS B 1 180 ? 25.016 18.391 18.328 1 97.19 180 LYS B O 1
ATOM 3091 N N . ASP B 1 181 ? 22.891 17.812 18.062 1 96.31 181 ASP B N 1
ATOM 3092 C CA . ASP B 1 181 ? 23.047 16.375 17.984 1 96.31 181 ASP B CA 1
ATOM 3093 C C . ASP B 1 181 ? 22.906 15.867 16.547 1 96.31 181 ASP B C 1
ATOM 3095 O O . ASP B 1 181 ? 23.312 14.742 16.234 1 96.31 181 ASP B O 1
ATOM 3099 N N . GLY B 1 182 ? 22.172 16.547 15.797 1 95.62 182 GLY B N 1
ATOM 3100 C CA . GLY B 1 182 ? 22.109 16.25 14.375 1 95.62 182 GLY B CA 1
ATOM 3101 C C . GLY B 1 182 ? 21.047 15.227 14.023 1 95.62 182 GLY B C 1
ATOM 3102 O O . GLY B 1 182 ? 21.062 14.641 12.945 1 95.62 182 GLY B O 1
ATOM 3103 N N . HIS B 1 183 ? 20.109 14.945 14.891 1 96.69 183 HIS B N 1
ATOM 3104 C CA . HIS B 1 183 ? 19.078 13.961 14.625 1 96.69 183 HIS B CA 1
ATOM 3105 C C . HIS B 1 183 ? 17.938 14.562 13.82 1 96.69 183 HIS B C 1
ATOM 3107 O O . HIS B 1 183 ? 16.969 15.07 14.383 1 96.69 183 HIS B O 1
ATOM 3113 N N . ALA B 1 184 ? 17.969 14.445 12.562 1 97.81 184 ALA B N 1
ATOM 3114 C CA . ALA B 1 184 ? 17.031 15.07 11.641 1 97.81 184 ALA B CA 1
ATOM 3115 C C . ALA B 1 184 ? 15.617 14.508 11.828 1 97.81 184 ALA B C 1
ATOM 3117 O O . ALA B 1 184 ? 14.633 15.242 11.703 1 97.81 184 ALA B O 1
ATOM 3118 N N . ASN B 1 185 ? 15.547 13.211 12.102 1 97.69 185 ASN B N 1
ATOM 3119 C CA . ASN B 1 185 ? 14.242 12.562 12.195 1 97.69 185 ASN B CA 1
ATOM 3120 C C . ASN B 1 185 ? 13.383 13.188 13.289 1 97.69 185 ASN B C 1
ATOM 3122 O O . ASN B 1 185 ? 12.156 13.242 13.172 1 97.69 185 ASN B O 1
ATOM 3126 N N . SER B 1 186 ? 13.992 13.641 14.336 1 97.94 186 SER B N 1
ATOM 3127 C CA . SER B 1 186 ? 13.258 14.32 15.398 1 97.94 186 SER B CA 1
ATOM 3128 C C . SER B 1 186 ? 12.602 15.602 14.898 1 97.94 186 SER B C 1
ATOM 3130 O O . SER B 1 186 ? 11.508 15.961 15.336 1 97.94 186 SER B O 1
ATOM 3132 N N . VAL B 1 187 ? 13.25 16.25 13.992 1 98.69 187 VAL B N 1
ATOM 3133 C CA . VAL B 1 187 ? 12.719 17.484 13.422 1 98.69 187 VAL B CA 1
ATOM 3134 C C . VAL B 1 187 ? 11.516 17.172 12.531 1 98.69 187 VAL B C 1
ATOM 3136 O O . VAL B 1 187 ? 10.492 17.859 12.586 1 98.69 187 VAL B O 1
ATOM 3139 N N . PHE B 1 188 ? 11.688 16.094 11.734 1 98.56 188 PHE B N 1
ATOM 3140 C CA . PHE B 1 188 ? 10.578 15.68 10.891 1 98.56 188 PHE B CA 1
ATOM 3141 C C . PHE B 1 188 ? 9.344 15.383 11.734 1 98.56 188 PHE B C 1
ATOM 3143 O O . PHE B 1 188 ? 8.242 15.844 11.422 1 98.56 188 PHE B O 1
ATOM 3150 N N . LEU B 1 189 ? 9.586 14.672 12.766 1 98.12 189 LEU B N 1
ATOM 3151 C CA . LEU B 1 189 ? 8.492 14.273 13.641 1 98.12 189 LEU B CA 1
ATOM 3152 C C . LEU B 1 189 ? 7.824 15.5 14.266 1 98.12 189 LEU B C 1
ATOM 3154 O O . LEU B 1 189 ? 6.598 15.586 14.297 1 98.12 189 LEU B O 1
ATOM 3158 N N . SER B 1 190 ? 8.594 16.344 14.734 1 98.38 190 SER B N 1
ATOM 3159 C CA . SER B 1 190 ? 8.062 17.547 15.367 1 98.38 190 SER B CA 1
ATOM 3160 C C . SER B 1 190 ? 7.281 18.391 14.375 1 98.38 190 SER B C 1
ATOM 3162 O O . SER B 1 190 ? 6.25 18.969 14.719 1 98.38 190 SER B O 1
ATOM 3164 N N . ALA B 1 191 ? 7.762 18.5 13.172 1 98.69 191 ALA B N 1
ATOM 3165 C CA . ALA B 1 191 ? 7.066 19.234 12.117 1 98.69 191 ALA B CA 1
ATOM 3166 C C . ALA B 1 191 ? 5.707 18.609 11.82 1 98.69 191 ALA B C 1
ATOM 3168 O O . ALA B 1 191 ? 4.719 19.312 11.617 1 98.69 191 ALA B O 1
ATOM 3169 N N . LEU B 1 192 ? 5.684 17.328 11.812 1 98.5 192 LEU B N 1
ATOM 3170 C CA . LEU B 1 192 ? 4.434 16.625 11.555 1 98.5 192 LEU B CA 1
ATOM 3171 C C . LEU B 1 192 ? 3.42 16.891 12.664 1 98.5 192 LEU B C 1
ATOM 3173 O O . LEU B 1 192 ? 2.221 17 12.406 1 98.5 192 LEU B O 1
ATOM 3177 N N . TYR B 1 193 ? 3.887 16.969 13.875 1 98 193 TYR B N 1
ATOM 3178 C CA . TYR B 1 193 ? 2.994 17.312 14.977 1 98 193 TYR B CA 1
ATOM 3179 C C . TYR B 1 193 ? 2.395 18.703 14.773 1 98 193 TYR B C 1
ATOM 3181 O O . TYR B 1 193 ? 1.219 18.922 15.07 1 98 193 TYR B O 1
ATOM 3189 N N . LEU B 1 194 ? 3.174 19.578 14.281 1 98.06 194 LEU B N 1
ATOM 3190 C CA . LEU B 1 194 ? 2.678 20.922 14.016 1 98.06 194 LEU B CA 1
ATOM 3191 C C . LEU B 1 194 ? 1.604 20.906 12.938 1 98.06 194 LEU B C 1
ATOM 3193 O O . LEU B 1 194 ? 0.603 21.625 13.031 1 98.06 194 LEU B O 1
ATOM 3197 N N . ILE B 1 195 ? 1.854 20.141 11.945 1 97.31 195 ILE B N 1
ATOM 3198 C CA . ILE B 1 195 ? 0.875 20 10.875 1 97.31 195 ILE B CA 1
ATOM 3199 C C . ILE B 1 195 ? -0.423 19.422 11.43 1 97.31 195 ILE B C 1
ATOM 3201 O O . ILE B 1 195 ? -1.513 19.906 11.117 1 97.31 195 ILE B O 1
ATOM 3205 N N . LEU B 1 196 ? -0.304 18.438 12.258 1 96.62 196 LEU B N 1
ATOM 3206 C CA . LEU B 1 196 ? -1.478 17.844 12.875 1 96.62 196 LEU B CA 1
ATOM 3207 C C . LEU B 1 196 ? -2.25 18.875 13.695 1 96.62 196 LEU B C 1
ATOM 3209 O O . LEU B 1 196 ? -3.48 18.938 13.625 1 96.62 196 LEU B O 1
ATOM 3213 N N . GLN B 1 197 ? -1.529 19.641 14.484 1 97.38 197 GLN B N 1
ATOM 3214 C CA . GLN B 1 197 ? -2.182 20.672 15.297 1 97.38 197 GLN B CA 1
ATOM 3215 C C . GLN B 1 197 ? -2.867 21.719 14.422 1 97.38 197 GLN B C 1
ATOM 3217 O O . GLN B 1 197 ? -3.939 22.219 14.766 1 97.38 197 GLN B O 1
ATOM 3222 N N . THR B 1 198 ? -2.238 22.031 13.312 1 97.19 198 THR B N 1
ATOM 3223 C CA . THR B 1 198 ? -2.84 22.969 12.352 1 97.19 198 THR B CA 1
ATOM 3224 C C . THR B 1 198 ? -4.16 22.406 11.82 1 97.19 198 THR B C 1
ATOM 3226 O O . THR B 1 198 ? -5.16 23.125 11.758 1 97.19 198 THR B O 1
ATOM 3229 N N . ASN B 1 199 ? -4.137 21.156 11.469 1 95.44 199 ASN B N 1
ATOM 3230 C CA . ASN B 1 199 ? -5.344 20.484 10.992 1 95.44 199 ASN B CA 1
ATOM 3231 C C . ASN B 1 199 ? -6.438 20.484 12.055 1 95.44 199 ASN B C 1
ATOM 3233 O O . ASN B 1 199 ? -7.621 20.641 11.734 1 95.44 199 ASN B O 1
ATOM 3237 N N . MET B 1 200 ? -6.047 20.297 13.281 1 96.12 200 MET B N 1
ATOM 3238 C CA . MET B 1 200 ? -7.012 20.266 14.375 1 96.12 200 MET B CA 1
ATOM 3239 C C . MET B 1 200 ? -7.68 21.625 14.57 1 96.12 200 MET B C 1
ATOM 3241 O O . MET B 1 200 ? -8.859 21.688 14.906 1 96.12 200 MET B O 1
ATOM 3245 N N . ILE B 1 201 ? -6.902 22.625 14.383 1 97.12 201 ILE B N 1
ATOM 3246 C CA . ILE B 1 201 ? -7.48 23.953 14.453 1 97.12 201 ILE B CA 1
ATOM 3247 C C . ILE B 1 201 ? -8.57 24.109 13.391 1 97.12 201 ILE B C 1
ATOM 3249 O O . ILE B 1 201 ? -9.688 24.516 13.688 1 97.12 201 ILE B O 1
ATOM 3253 N N . ILE B 1 202 ? -8.266 23.734 12.195 1 95.94 202 ILE B N 1
ATOM 3254 C CA . ILE B 1 202 ? -9.195 23.859 11.086 1 95.94 202 ILE B CA 1
ATOM 3255 C C . ILE B 1 202 ? -10.445 23.016 11.352 1 95.94 202 ILE B C 1
ATOM 3257 O O . ILE B 1 202 ? -11.57 23.5 11.18 1 95.94 202 ILE B O 1
ATOM 3261 N N . THR B 1 203 ? -10.242 21.812 11.781 1 95 203 THR B N 1
ATOM 3262 C CA . THR B 1 203 ? -11.367 20.922 12.016 1 95 203 THR B CA 1
ATOM 3263 C C . THR B 1 203 ? -12.258 21.453 13.133 1 95 203 THR B C 1
ATOM 3265 O O . THR B 1 203 ? -13.484 21.297 13.078 1 95 203 THR B O 1
ATOM 3268 N N . THR B 1 204 ? -11.664 22.031 14.172 1 96.38 204 THR B N 1
ATOM 3269 C CA . THR B 1 204 ? -12.43 22.609 15.266 1 96.38 204 THR B CA 1
ATOM 3270 C C . THR B 1 204 ? -13.258 23.797 14.781 1 96.38 204 THR B C 1
ATOM 3272 O O . THR B 1 204 ? -14.445 23.891 15.094 1 96.38 204 THR B O 1
ATOM 3275 N N . VAL B 1 205 ? -12.656 24.688 13.992 1 96.56 205 VAL B N 1
ATOM 3276 C CA . VAL B 1 205 ? -13.367 25.828 13.438 1 96.56 205 VAL B CA 1
ATOM 3277 C C . VAL B 1 205 ? -14.5 25.359 12.539 1 96.56 205 VAL B C 1
ATOM 3279 O O . VAL B 1 205 ? -15.609 25.891 12.594 1 96.56 205 VAL B O 1
ATOM 3282 N N . LYS B 1 206 ? -14.195 24.391 11.75 1 95 206 LYS B N 1
ATOM 3283 C CA . LYS B 1 206 ? -15.195 23.844 10.836 1 95 206 LYS B CA 1
ATOM 3284 C C . LYS B 1 206 ? -16.391 23.281 11.602 1 95 206 LYS B C 1
ATOM 3286 O O . LYS B 1 206 ? -17.547 23.547 11.242 1 95 206 LYS B O 1
ATOM 3291 N N . SER B 1 207 ? -16.141 22.562 12.586 1 93.94 207 SER B N 1
ATOM 3292 C CA . SER B 1 207 ? -17.172 21.922 13.391 1 93.94 207 SER B CA 1
ATOM 3293 C C . SER B 1 207 ? -18.031 22.969 14.102 1 93.94 207 SER B C 1
ATOM 3295 O O . SER B 1 207 ? -19.234 22.766 14.273 1 93.94 207 SER B O 1
ATOM 3297 N N . LYS B 1 208 ? -17.453 24.078 14.453 1 93.56 208 LYS B N 1
ATOM 3298 C CA . LYS B 1 208 ? -18.156 25.062 15.273 1 93.56 208 LYS B CA 1
ATOM 3299 C C . LYS B 1 208 ? -18.797 26.141 14.414 1 93.56 208 LYS B C 1
ATOM 3301 O O . LYS B 1 208 ? -19.75 26.797 14.836 1 93.56 208 LYS B O 1
ATOM 3306 N N . CYS B 1 209 ? -18.312 26.297 13.203 1 91.62 209 CYS B N 1
ATOM 3307 C CA . CYS B 1 209 ? -18.781 27.438 12.422 1 91.62 209 CYS B CA 1
ATOM 3308 C C . CYS B 1 209 ? -19.547 26.969 11.188 1 91.62 209 CYS B C 1
ATOM 3310 O O . CYS B 1 209 ? -20.141 27.781 10.477 1 91.62 209 CYS B O 1
ATOM 3312 N N . GLU B 1 210 ? -19.328 25.734 10.844 1 89.62 210 GLU B N 1
ATOM 3313 C CA . GLU B 1 210 ? -20.031 25.203 9.688 1 89.62 210 GLU B CA 1
ATOM 3314 C C . GLU B 1 210 ? -21.062 24.156 10.109 1 89.62 210 GLU B C 1
ATOM 3316 O O . GLU B 1 210 ? -20.906 23.516 11.148 1 89.62 210 GLU B O 1
#

Organism: Rhynchophorus ferrugineus (NCBI:txid354439)

Radius of gyration: 26.91 Å; Cα contacts (8 Å, |Δi|>4): 469; chains: 2; bounding box: 46×76×49 Å

InterPro domains:
  IPR009652 Programmed cell death protein 10 [PTHR13250] (2-209)
  IPR048288 Programmed cell death protein 10, dimerisation domain [PF20929] (7-64)
  IPR053750 Programmed Cell Death 10 Homolog [G3DSA:1.20.120.1950] (3-208)

pLDDT: mean 93.97, std 10.12, range [26.92, 98.88]

Sequence (420 aa):
MTMGDETPVTTLILPILIRPILSQLEKQDMSATHTLRAAFTKAETTYPGLTLDLVLGILKQGDLTVNMNESILRLQGTVSDSDIVEYRLNRSEEAFQELNRKSASLKKILSRIPDEITDRKKFLETIKEIASAIKKLLDTVNAVNGFIPGTTGKQALEQRKREFVKYSKKFSNTLKEYFKDGHANSVFLSALYLILQTNMIITTVKSKCEMTMGDETPVTTLILPILIRPILSQLEKQDMSATHTLRAAFTKAETTYPGLTLDLVLGILKQGDLTVNMNESILRLQGTVSDSDIVEYRLNRSEEAFQELNRKSASLKKILSRIPDEITDRKKFLETIKEIASAIKKLLDTVNAVNGFIPGTTGKQALEQRKREFVKYSKKFSNTLKEYFKDGHANSVFLSALYLILQTNMIITTVKSKCE

Secondary structure (DSSP, 8-state):
---SSS-HHHHHHIIIIIHHHHHHHHTT-HHHHHHHHHHHHHHHHHSTTHHHHHHHHHHHHTT----HHHHHHHHHTTS-GGG-GGG-----SHHHHHHHHHHHHHHHHHTTHHHHTTSHHHHHHHHHHHHHHHHHHHHHHHHHHTTS-HHHHHHHHHHHHHHHHHHHHHHHHHHHHHHHH--HHHHHHHHHHHHHHHHHHHHHHHHHH-/---SSS-HHHHHHIIIIIHHHHHHHHTT-HHHHHHHHHHHHHHHHHSTTHHHHHHHHHHHHTT----HHHHHHHHHTTS-GGG-GGG-----SHHHHHHHHHHHHHHHHHTTHHHHTTSHHHHHHHHHHHHHHHHHHHHHHHHHHTTS-HHHHHHHHHHHHHHHHHHHHHHHHHHHHHHHH--HHHHHHHHHHHHHHHHHHHHHHHHHH-

Solvent-accessible surface area (backbone atoms only — not comparable to full-atom values): 22251 Å² total; per-residue (Å²): 131,83,74,69,93,60,62,55,57,47,70,44,41,49,70,53,52,51,46,56,46,42,58,61,45,31,77,78,38,51,69,31,34,49,42,41,52,52,24,52,53,52,20,33,70,72,35,74,39,48,63,46,52,51,54,51,43,57,32,51,77,65,75,50,86,75,64,60,49,48,51,53,38,43,39,45,48,74,51,56,58,81,73,36,61,76,60,46,67,84,59,83,53,61,49,48,46,49,36,46,49,31,49,52,49,38,43,39,58,57,16,43,42,78,80,28,61,84,40,60,71,59,28,53,52,49,51,52,51,47,55,51,32,51,52,52,33,53,53,28,52,58,58,39,49,76,69,36,62,62,68,68,42,40,51,51,52,50,50,43,51,52,51,37,51,52,41,51,51,51,33,52,53,40,50,56,47,28,79,72,72,61,51,59,66,59,44,36,45,36,48,41,45,42,45,50,39,52,43,49,42,43,38,51,50,39,67,56,68,95,131,84,74,70,92,60,61,54,56,47,69,45,41,50,71,53,52,51,44,54,46,42,58,62,45,31,78,79,38,51,68,32,34,49,42,41,52,53,24,52,54,52,20,32,71,73,36,76,37,48,63,46,52,50,53,50,43,56,33,52,77,66,74,49,85,75,63,60,50,48,50,54,37,42,38,45,48,75,52,55,57,83,72,37,60,75,56,47,68,83,57,83,53,62,49,47,45,48,37,48,49,32,50,53,48,37,42,38,56,57,17,45,42,78,80,30,61,83,40,62,71,60,28,54,53,50,50,52,51,47,55,52,32,51,52,54,34,52,53,30,54,58,57,39,49,75,69,37,64,63,69,68,42,39,49,52,52,51,51,42,51,51,52,38,51,52,41,50,51,50,34,52,53,39,50,57,47,28,78,73,73,61,51,60,66,57,45,36,45,35,48,41,46,43,45,51,40,52,43,49,42,44,38,52,50,39,64,55,67,95

Foldseek 3Di:
DPPPDDFLLLVQVCQQPVQVVLVVCCVVPVVVSVVVNVVVVVVCVVPRNVVVVVVVVVCVVVVHDDLSLLVSLLSLLVDDVVSVVLQAADDPDPLRVQLRVLLSQLSNLSSCCSVCVVPPVSNVVSVVSNVVSLVSNLVSLVVLLVQFPDDVLSVQLVVLSVVLVVLVVVLVVQVVVCVVPVDSSSNSRSSSVNNVSSSVNSNSSRVRRD/DPPPDDFLLLVQVCQQPVVVVLVVCCVVPVVVSVVVNVVVVVVCVVPRNVVVVVVVVVCVVVVHDDLSLLVSLLSLLVDDVVSVVLQAADDPDPLRVQLRVLLSQLSNLSSCCSVCVVPPVSNVVSVVSNVVSLVSNLVSLVVLLVQFPDDVLSVQLVVLSVVLVVLVVVLVVQVVVCVVPVDSSSNSRSSSVNSVSSSVNSNSSRVRRD

Nearest PDB structures (foldseek):
  3l8i-assembly2_D  TM=6.562E-01  e=1.539E-12  Homo sapiens
  3rqg-assembly2_C  TM=6.275E-01  e=6.851E-12  Homo sapiens
  3rqg-assembly3_C  TM=6.275E-01  e=6.851E-12  Homo sapiens
  3rqg-assembly4_C  TM=6.275E-01  e=6.851E-12  Homo sapiens
  4tvq-assembly2_C  TM=6.300E-01  e=1.043E-11  Homo sapiens